Protein AF-0000000078629876 (afdb_homodimer)

Nearest PDB structures (foldseek):
  6w39-assembly1_A  TM=8.673E-01  e=1.217E-13  Homo sapiens
  4yz9-assembly3_C  TM=8.613E-01  e=5.212E-13  Homo sapiens
  3p23-assembly6_D  TM=8.454E-01  e=4.294E-13  Homo sapiens
  4yz9-assembly1_A  TM=8.534E-01  e=1.189E-12  Homo sapiens
  4yzd-assembly1_A  TM=8.405E-01  e=6.642E-13  Homo sapiens

Secondary structure (DSSP, 8-state):
---GGGSHHHH------S-S-HHHHTT-PPP-EEEHHHHHHHHHHHHHTS--TT-SHHHHHHHHHHT----GGGTT-HHHHHHHHHHT-SSGGGSPPHHHHHTSGGG--HHHHHHHHHHHHHHHHHS-TTSHHHHHHHT-----GGG-GGGGS-HHHHHHHHHSSS---TT-HHHHHHHHHHHHHTGGGS-HHHHHHH-STTHHHHHHHHHH-TTHHHHHHHHHHHHHTTSHHHHHHHHHHHH-SS--/---GGGSTTTT------SSS-HHHHTT-PPP-EEEHHHHHHHHHHHHHTS--TT-SHHHHHHHHHHT----GGGTT-HHHHHHHHHHT-SSGGGSPPHHHHHTSGGG--HHHHHHHHHHHHHHHHHS-TTSHHHHHHHT-----GGG-GGGGS-HHHHHHHHHSSS---TT-HHHHHHHHHHHHHTGGGS-HHHHHHH-STTHHHHHHHHHH-TTHHHHHHHHHHHHHTTSHHHHHHHHHHHH-SS--

Solvent-accessible surface area (backbone atoms only — not comparable to full-atom values): 27762 Å² total; per-residue (Å²): 137,84,78,71,74,68,66,70,74,70,69,72,70,68,75,60,62,61,51,63,41,50,46,60,74,66,73,51,79,90,65,54,46,36,43,38,36,32,47,31,42,50,51,44,18,64,75,60,73,56,44,48,45,35,52,43,34,39,41,18,58,62,22,44,70,68,53,49,66,56,61,74,92,45,57,90,37,53,46,49,46,57,52,40,56,31,26,54,38,64,53,67,87,64,31,57,49,51,66,56,59,70,67,30,71,69,74,46,38,43,52,53,53,46,49,48,44,33,54,48,34,53,52,53,70,74,43,57,79,84,32,70,65,47,50,53,50,54,63,60,84,66,92,32,66,92,54,21,58,60,73,62,48,57,67,72,56,50,52,50,49,67,71,42,94,58,85,73,55,54,66,39,47,65,39,53,39,39,48,53,33,51,49,64,74,44,42,89,77,47,56,69,70,56,41,65,69,36,34,57,82,48,43,42,31,38,46,49,52,40,74,56,40,63,56,50,64,57,55,51,49,54,50,41,53,72,74,34,55,86,37,68,69,46,47,48,50,56,46,42,66,16,44,62,30,51,84,122,138,85,77,71,76,70,66,69,79,74,63,78,71,69,72,60,62,62,52,62,41,51,46,60,75,65,73,52,80,91,66,53,48,35,42,37,37,31,48,32,43,50,51,44,16,65,76,61,73,58,46,49,45,36,50,46,35,37,43,18,58,61,21,43,69,68,53,49,65,58,62,74,93,45,56,90,37,51,45,49,46,56,52,40,56,30,24,53,36,65,53,66,87,64,31,58,49,50,66,56,59,70,66,31,72,68,73,46,39,42,53,53,53,46,48,48,44,33,53,48,35,55,51,53,70,74,43,58,80,84,31,70,65,47,50,53,51,54,62,59,84,68,92,34,66,94,54,22,58,60,72,62,47,57,66,71,56,50,51,49,49,69,72,41,95,57,86,73,54,53,67,39,47,65,40,53,39,38,48,55,33,51,50,64,74,43,42,89,75,47,55,67,71,56,42,64,68,35,33,56,81,49,42,43,31,38,47,48,52,41,74,56,41,62,55,50,64,55,56,50,48,55,50,40,54,73,74,33,55,87,37,67,69,45,48,48,49,55,47,42,66,18,42,60,31,50,83,126

Sequence (496 aa):
MNTTAAVFSAAARCGSSGWQAPEQLLHGRQTKAIDIFSLGCVLYFCMTKGRHPFGKPLERDLNISHGKFDLCLVDHIPEAVDLLSRMLAHDLTMRPTAQEVLLHPLLWTGEWRLKFLQETSDRIVSAHKKSNLVVAIEGIHLSAPHKRWDKNMDDAFVSNLKSGPRRYNFRRICDLIRVIRNFSTHYNQLPKHIQELLGPIPSGFYSYFASRFPNLLLEVYKIVYQYCREEVWYKNFVESMKKTNDRSMNTTAAVFSAAARCGSSGWQAPEQLLHGRQTKAIDIFSLGCVLYFCMTKGRHPFGKPLERDLNISHGKFDLCLVDHIPEAVDLLSRMLAHDLTMRPTAQEVLLHPLLWTGEWRLKFLQETSDRIVSAHKKSNLVVAIEGIHLSAPHKRWDKNMDDAFVSNLKSGPRRYNFRRICDLIRVIRNFSTHYNQLPKHIQELLGPIPSGFYSYFASRFPNLLLEVYKIVYQYCREEVWYKNFVESMKKTNDRS

Structure (mmCIF, N/CA/C/O backbone):
data_AF-0000000078629876-model_v1
#
loop_
_entity.id
_entity.type
_entity.pdbx_description
1 polymer 'Protein kinase domain-containing protein'
#
loop_
_atom_site.group_PDB
_atom_site.id
_atom_site.type_symbol
_atom_site.la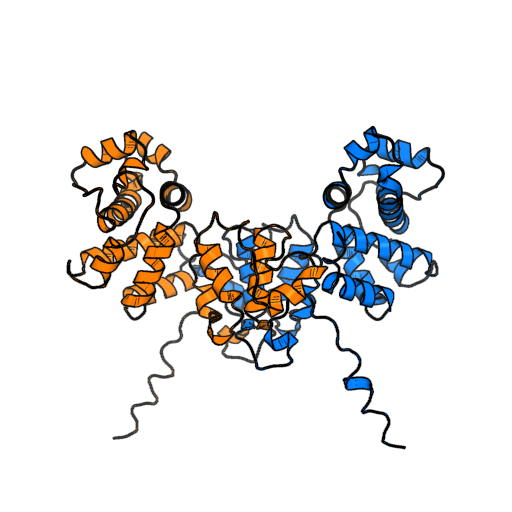bel_atom_id
_atom_site.label_alt_id
_atom_site.label_comp_id
_atom_site.label_asym_id
_atom_site.label_entity_id
_atom_site.label_seq_id
_atom_site.pdbx_PDB_ins_code
_atom_site.Cartn_x
_atom_site.Cartn_y
_atom_site.Cartn_z
_atom_site.occupancy
_atom_site.B_iso_or_equiv
_atom_site.auth_seq_id
_atom_site.auth_comp_id
_atom_site.auth_asym_id
_atom_site.auth_atom_id
_atom_site.pdbx_PDB_model_num
ATOM 1 N N . MET A 1 1 ? -41.531 -34.188 1.652 1 23.17 1 MET A N 1
ATOM 2 C CA . MET A 1 1 ? -40.344 -34.25 0.846 1 23.17 1 MET A CA 1
ATOM 3 C C . MET A 1 1 ? -39.469 -33 1.116 1 23.17 1 MET A C 1
ATOM 5 O O . MET A 1 1 ? -38.375 -32.875 0.534 1 23.17 1 MET A O 1
ATOM 9 N N . ASN A 1 2 ? -40 -31.828 1.524 1 25.75 2 ASN A N 1
ATOM 10 C CA . ASN A 1 2 ? -39.625 -30.406 1.465 1 25.75 2 ASN A CA 1
ATOM 11 C C . ASN A 1 2 ? -38.562 -30.062 2.516 1 25.75 2 ASN A C 1
ATOM 13 O O . ASN A 1 2 ? -38.375 -28.875 2.834 1 25.75 2 ASN A O 1
ATOM 17 N N . THR A 1 3 ? -38.219 -30.844 3.545 1 28.62 3 THR A N 1
ATOM 18 C CA . THR A 1 3 ? -37.531 -30.516 4.785 1 28.62 3 THR A CA 1
ATOM 19 C C . THR A 1 3 ? -36.031 -30.328 4.531 1 28.62 3 THR A C 1
ATOM 21 O O . THR A 1 3 ? -35.25 -30.125 5.473 1 28.62 3 THR A O 1
ATOM 24 N N . THR A 1 4 ? -35.406 -30.781 3.395 1 26.7 4 THR A N 1
ATOM 25 C CA . THR A 1 4 ? -33.969 -31.062 3.314 1 26.7 4 THR A CA 1
ATOM 26 C C . THR A 1 4 ? -33.156 -29.781 3.25 1 26.7 4 THR A C 1
ATOM 28 O O . THR A 1 4 ? -31.938 -29.812 3.215 1 26.7 4 THR A O 1
ATOM 31 N N . ALA A 1 5 ? -33.656 -28.703 2.73 1 30.95 5 ALA A N 1
ATOM 32 C CA . ALA A 1 5 ? -32.812 -27.594 2.301 1 30.95 5 ALA A CA 1
ATOM 33 C C . ALA A 1 5 ? -32.219 -26.844 3.5 1 30.95 5 ALA A C 1
ATOM 35 O O . ALA A 1 5 ? -31.469 -25.875 3.336 1 30.95 5 ALA A O 1
ATOM 36 N N . ALA A 1 6 ? -32.656 -26.969 4.711 1 32.09 6 ALA A N 1
ATOM 37 C CA . ALA A 1 6 ? -32.312 -26.109 5.844 1 32.09 6 ALA A CA 1
ATOM 38 C C . ALA A 1 6 ? -30.891 -26.375 6.309 1 32.09 6 ALA A C 1
ATOM 40 O O . ALA A 1 6 ? -30.328 -25.609 7.082 1 32.09 6 ALA A O 1
ATOM 41 N N . VAL A 1 7 ? -30.375 -27.625 6.223 1 28.33 7 VAL A N 1
ATOM 42 C CA . VAL A 1 7 ? -29.125 -28.047 6.867 1 28.33 7 VAL A CA 1
ATOM 43 C C . VAL A 1 7 ? -27.938 -27.344 6.211 1 28.33 7 VAL A C 1
ATOM 45 O O . VAL A 1 7 ? -26.844 -27.328 6.766 1 28.33 7 VAL A O 1
ATOM 48 N N . PHE A 1 8 ? -27.969 -27.031 4.871 1 27.19 8 PHE A N 1
ATOM 49 C CA . PHE A 1 8 ? -26.766 -26.594 4.164 1 27.19 8 PHE A CA 1
ATOM 50 C C . PHE A 1 8 ? -26.312 -25.234 4.672 1 27.19 8 PHE A C 1
ATOM 52 O O . PHE A 1 8 ? -25.141 -24.875 4.5 1 27.19 8 PHE A O 1
ATOM 59 N N . SER A 1 9 ? -27.172 -24.344 5.23 1 32 9 SER A N 1
ATOM 60 C CA . SER A 1 9 ? -26.812 -22.969 5.566 1 32 9 SER A CA 1
ATOM 61 C C . SER A 1 9 ? -25.875 -22.906 6.762 1 32 9 SER A C 1
ATOM 63 O O . SER A 1 9 ? -25.078 -21.984 6.883 1 32 9 SER A O 1
ATOM 65 N N . ALA A 1 10 ? -25.984 -23.781 7.781 1 31.22 10 ALA A N 1
ATOM 66 C CA . ALA A 1 10 ? -25.25 -23.75 9.039 1 31.22 10 ALA A CA 1
ATOM 67 C C . ALA A 1 10 ? -23.797 -24.172 8.828 1 31.22 10 ALA A C 1
ATOM 69 O O . ALA A 1 10 ? -22.922 -23.812 9.609 1 31.22 10 ALA A O 1
ATOM 70 N N . ALA A 1 11 ? -23.391 -25.219 8.172 1 31.16 11 ALA A N 1
ATOM 71 C CA . ALA A 1 11 ? -22.109 -25.938 8.078 1 31.16 11 ALA A CA 1
ATOM 72 C C . ALA A 1 11 ? -21 -25.016 7.566 1 31.16 11 ALA A C 1
ATOM 74 O O . ALA A 1 11 ? -19.828 -25.219 7.898 1 31.16 11 ALA A O 1
ATOM 75 N N . ALA A 1 12 ? -21.109 -24.312 6.441 1 31.47 12 ALA A N 1
ATOM 76 C CA . ALA A 1 12 ? -19.891 -23.688 5.934 1 31.47 12 ALA A CA 1
ATOM 77 C C . ALA A 1 12 ? -19.438 -22.531 6.832 1 31.47 12 ALA A C 1
ATOM 79 O O . ALA A 1 12 ? -19.844 -21.391 6.625 1 31.47 12 ALA A O 1
ATOM 80 N N . ARG A 1 13 ? -19.469 -22.562 8.086 1 34.28 13 ARG A N 1
ATOM 81 C CA . ARG A 1 13 ? -18.75 -21.609 8.938 1 34.28 13 ARG A CA 1
ATOM 82 C C . ARG A 1 13 ? -17.375 -21.312 8.375 1 34.28 13 ARG A C 1
ATOM 84 O O . ARG A 1 13 ? -16.422 -22.062 8.609 1 34.28 13 ARG A O 1
ATOM 91 N N . CYS A 1 14 ? -17.141 -21.062 7.121 1 38.62 14 CYS A N 1
ATOM 92 C CA . CYS A 1 14 ? -15.938 -20.688 6.391 1 38.62 14 CYS A CA 1
ATOM 93 C C . CYS A 1 14 ? -15.078 -19.719 7.199 1 38.62 14 CYS A C 1
ATOM 95 O O . CYS A 1 14 ? -15.57 -18.688 7.66 1 38.62 14 CYS A O 1
ATOM 97 N N . GLY A 1 15 ? -14.039 -20.328 7.914 1 46.53 15 GLY A N 1
ATOM 98 C CA . GLY A 1 15 ? -13.031 -19.578 8.656 1 46.53 15 GLY A CA 1
ATOM 99 C C . GLY A 1 15 ? -12.734 -18.219 8.047 1 46.53 15 GLY A C 1
ATOM 100 O O . GLY A 1 15 ? -12.953 -18 6.852 1 46.53 15 GLY A O 1
ATOM 101 N N . SER A 1 16 ? -12.734 -17.219 8.852 1 59.12 16 SER A N 1
ATOM 102 C CA . SER A 1 16 ? -12.508 -15.844 8.438 1 59.12 16 SER A CA 1
ATOM 103 C C . SER A 1 16 ? -11.203 -15.711 7.66 1 59.12 16 SER A C 1
ATOM 105 O O . SER A 1 16 ? -10.281 -16.516 7.836 1 59.12 16 SER A O 1
ATOM 107 N N . SER A 1 17 ? -11.109 -15.164 6.512 1 60.53 17 SER A N 1
ATOM 108 C CA . SER A 1 17 ? -9.992 -14.898 5.613 1 60.53 17 SER A CA 1
ATOM 109 C C . SER A 1 17 ? -8.844 -14.203 6.344 1 60.53 17 SER A C 1
ATOM 111 O O . SER A 1 17 ? -7.73 -14.125 5.828 1 60.53 17 SER A O 1
ATOM 113 N N . GLY A 1 18 ? -8.969 -13.953 7.645 1 72.31 18 GLY A N 1
ATOM 114 C CA . GLY A 1 18 ? -7.988 -13.141 8.344 1 72.31 18 GLY A CA 1
ATOM 115 C C . GLY A 1 18 ? -7.98 -11.688 7.902 1 72.31 18 GLY A C 1
ATOM 116 O O . GLY A 1 18 ? -7.191 -10.883 8.398 1 72.31 18 GLY A O 1
ATOM 117 N N . TRP A 1 19 ? -8.836 -11.398 6.996 1 74.88 19 TRP A N 1
ATOM 118 C CA . TRP A 1 19 ? -8.906 -10.055 6.441 1 74.88 19 TRP A CA 1
ATOM 119 C C . TRP A 1 19 ? -10.242 -9.391 6.785 1 74.88 19 TRP A C 1
ATOM 121 O O . TRP A 1 19 ? -10.531 -8.289 6.312 1 74.88 19 TRP A O 1
ATOM 131 N N . GLN A 1 20 ? -10.977 -10.164 7.645 1 79.25 20 GLN A N 1
ATOM 132 C CA . GLN A 1 20 ? -12.336 -9.695 7.898 1 79.25 20 GLN A CA 1
ATOM 133 C C . GLN A 1 20 ? -12.422 -8.961 9.234 1 79.25 20 GLN A C 1
ATOM 135 O O . GLN A 1 20 ? -11.75 -9.336 10.195 1 79.25 20 GLN A O 1
ATOM 140 N N . ALA A 1 21 ? -13.336 -8.047 9.258 1 84.06 21 ALA A N 1
ATOM 141 C CA . ALA A 1 21 ? -13.594 -7.254 10.461 1 84.06 21 ALA A CA 1
ATOM 142 C C . ALA A 1 21 ? -14.172 -8.125 11.57 1 84.06 21 ALA A C 1
ATOM 144 O O . ALA A 1 21 ? -14.828 -9.141 11.297 1 84.06 21 ALA A O 1
ATOM 145 N N . PRO A 1 22 ? -13.906 -7.723 12.789 1 82.19 22 PRO A N 1
ATOM 146 C CA . PRO A 1 22 ? -14.391 -8.5 13.93 1 82.19 22 PRO A CA 1
ATOM 147 C C . PRO A 1 22 ? -15.891 -8.766 13.867 1 82.19 22 PRO A C 1
ATOM 149 O O . PRO A 1 22 ? -16.344 -9.875 14.172 1 82.19 22 PRO A O 1
ATOM 152 N N . GLU A 1 23 ? -16.734 -7.734 13.5 1 83.19 23 GLU A N 1
ATOM 153 C CA . GLU A 1 23 ? -18.188 -7.891 13.492 1 83.19 23 GLU A CA 1
ATOM 154 C C . GLU A 1 23 ? -18.625 -8.852 12.391 1 83.19 23 GLU A C 1
ATOM 156 O O . GLU A 1 23 ? -19.719 -9.422 12.461 1 83.19 23 GLU A O 1
ATOM 161 N N . GLN A 1 24 ? -17.891 -8.867 11.312 1 76.25 24 GLN A N 1
ATOM 162 C CA . GLN A 1 24 ? -18.188 -9.828 10.266 1 76.25 24 GLN A CA 1
ATOM 163 C C . GLN A 1 24 ? -17.953 -11.258 10.742 1 76.25 24 GLN A C 1
ATOM 165 O O . GLN A 1 24 ? -18.594 -12.195 10.273 1 76.25 24 GLN A O 1
ATOM 170 N N . LEU A 1 25 ? -16.953 -11.336 11.578 1 68.19 25 LEU A N 1
ATOM 171 C CA . LEU A 1 25 ? -16.703 -12.633 12.18 1 68.19 25 LEU A CA 1
ATOM 172 C C . LEU A 1 25 ? -17.875 -13.062 13.055 1 68.19 25 LEU A C 1
ATOM 174 O O . LEU A 1 25 ? -18.141 -14.258 13.195 1 68.19 25 LEU A O 1
ATOM 178 N N . LEU A 1 26 ? -18.531 -11.984 13.508 1 64.25 26 LEU A N 1
ATOM 179 C CA . LEU A 1 26 ? -19.656 -12.234 14.414 1 64.25 26 LEU A CA 1
ATOM 180 C C . LEU A 1 26 ? -20.984 -12.062 13.695 1 64.25 26 LEU A C 1
ATOM 182 O O . LEU A 1 26 ? -22.031 -11.992 14.344 1 64.25 26 LEU A O 1
ATOM 186 N N . HIS A 1 27 ? -21.047 -12.031 12.336 1 60.5 27 HIS A N 1
ATOM 187 C CA . HIS A 1 27 ? -22.219 -11.922 11.484 1 60.5 27 HIS A CA 1
ATOM 188 C C . HIS A 1 27 ? -22.969 -10.625 11.734 1 60.5 27 HIS A C 1
ATOM 190 O O . HIS A 1 27 ? -24.203 -10.609 11.789 1 60.5 27 HIS A O 1
ATOM 196 N N . GLY A 1 28 ? -22.312 -9.648 12.141 1 57.88 28 GLY A N 1
ATOM 197 C CA . GLY A 1 28 ? -22.984 -8.391 12.461 1 57.88 28 GLY A CA 1
ATOM 198 C C . GLY A 1 28 ? -23 -7.414 11.305 1 57.88 28 GLY A C 1
ATOM 199 O O . GLY A 1 28 ? -22.719 -7.789 10.164 1 57.88 28 GLY A O 1
ATOM 200 N N . ARG A 1 29 ? -23.438 -5.973 11.648 1 60.03 29 ARG A N 1
ATOM 201 C CA . ARG A 1 29 ? -23.844 -4.832 10.828 1 60.03 29 ARG A CA 1
ATOM 202 C C . ARG A 1 29 ? -22.719 -4.379 9.922 1 60.03 29 ARG A C 1
ATOM 204 O O . ARG A 1 29 ? -21.547 -4.652 10.195 1 60.03 29 ARG A O 1
ATOM 211 N N . GLN A 1 30 ? -23.297 -3.611 8.898 1 59.56 30 GLN A N 1
ATOM 212 C CA . GLN A 1 30 ? -22.5 -3.107 7.777 1 59.56 30 GLN A CA 1
ATOM 213 C C . GLN A 1 30 ? -21.469 -2.084 8.25 1 59.56 30 GLN A C 1
ATOM 215 O O . GLN A 1 30 ? -21.781 -1.214 9.062 1 59.56 30 GLN A O 1
ATOM 220 N N . THR A 1 31 ? -20.141 -2.279 7.965 1 71.94 31 THR A N 1
ATOM 221 C CA . THR A 1 31 ? -18.938 -1.506 8.273 1 71.94 31 THR A CA 1
ATOM 222 C C . THR A 1 31 ? -18.719 -0.42 7.223 1 71.94 31 THR A C 1
ATOM 224 O O . THR A 1 31 ? -19.344 -0.427 6.168 1 71.94 31 THR A O 1
ATOM 227 N N . LYS A 1 32 ? -18.219 0.742 7.625 1 85.31 32 LYS A N 1
ATOM 228 C CA . LYS A 1 32 ? -17.656 1.686 6.66 1 85.31 32 LYS A CA 1
ATOM 229 C C . LYS A 1 32 ? -16.859 0.962 5.586 1 85.31 32 LYS A C 1
ATOM 231 O O . LYS A 1 32 ? -16.25 -0.08 5.852 1 85.31 32 LYS A O 1
ATOM 236 N N . ALA A 1 33 ? -17.094 1.39 4.359 1 88.38 33 ALA A N 1
ATOM 237 C CA . ALA A 1 33 ? -16.453 0.712 3.234 1 88.38 33 ALA A CA 1
ATOM 238 C C . ALA A 1 33 ? -15.891 1.719 2.236 1 88.38 33 ALA A C 1
ATOM 240 O O . ALA A 1 33 ? -16.219 2.906 2.291 1 88.38 33 ALA A O 1
ATOM 241 N N . ILE A 1 34 ? -15 1.249 1.45 1 88.44 34 ILE A N 1
ATOM 242 C CA . ILE A 1 34 ? -14.469 1.986 0.312 1 88.44 34 ILE A CA 1
ATOM 243 C C . ILE A 1 34 ? -14.711 1.199 -0.974 1 88.44 34 ILE A C 1
ATOM 245 O O . ILE A 1 34 ? -14.695 -0.034 -0.965 1 88.44 34 ILE A O 1
ATOM 249 N N . ASP A 1 35 ? -14.969 1.879 -2.037 1 89.94 35 ASP A N 1
ATOM 250 C CA . ASP A 1 35 ? -15.219 1.161 -3.283 1 89.94 35 ASP A CA 1
ATOM 251 C C . ASP A 1 35 ? -13.93 0.557 -3.834 1 89.94 35 ASP A C 1
ATOM 253 O O . ASP A 1 35 ? -12.828 1.008 -3.496 1 89.94 35 ASP A O 1
ATOM 257 N N . ILE A 1 36 ? -13.969 -0.45 -4.668 1 94.19 36 ILE A N 1
ATOM 258 C CA . ILE A 1 36 ? -12.852 -1.229 -5.184 1 94.19 36 ILE A CA 1
ATOM 259 C C . ILE A 1 36 ? -11.969 -0.346 -6.066 1 94.19 36 ILE A C 1
ATOM 261 O O . ILE A 1 36 ? -10.742 -0.489 -6.07 1 94.19 36 ILE A O 1
ATOM 265 N N . PHE A 1 37 ? -12.555 0.537 -6.859 1 93.56 37 PHE A N 1
ATOM 266 C CA . PHE A 1 37 ? -11.797 1.47 -7.688 1 93.56 37 PHE A CA 1
ATOM 267 C C . PHE A 1 37 ? -10.867 2.318 -6.832 1 93.56 37 PHE A C 1
ATOM 269 O O . PHE A 1 37 ? -9.664 2.396 -7.102 1 93.56 37 PHE A O 1
ATOM 276 N N . SER A 1 38 ? -11.406 2.906 -5.781 1 91.56 38 SER A N 1
ATOM 277 C CA . SER A 1 38 ? -10.617 3.734 -4.875 1 91.56 38 SER A CA 1
ATOM 278 C C . SER A 1 38 ? -9.516 2.922 -4.203 1 91.56 38 SER A C 1
ATOM 280 O O . SER A 1 38 ? -8.398 3.412 -4.02 1 91.56 38 SER A O 1
ATOM 282 N N . LEU A 1 39 ? -9.859 1.701 -3.84 1 93.62 39 LEU A N 1
ATOM 283 C CA . LEU A 1 39 ? -8.844 0.812 -3.281 1 93.62 39 LEU A CA 1
ATOM 284 C C . LEU A 1 39 ? -7.699 0.608 -4.266 1 93.62 39 LEU A C 1
ATOM 286 O O . LEU A 1 39 ? -6.531 0.625 -3.877 1 93.62 39 LEU A O 1
ATOM 290 N N . GLY A 1 40 ? -8.062 0.373 -5.492 1 96 40 GLY A N 1
ATOM 291 C CA . GLY A 1 40 ? -7.027 0.229 -6.508 1 96 40 GLY A CA 1
ATOM 292 C C . GLY A 1 40 ? -6.102 1.427 -6.594 1 96 40 GLY A C 1
ATOM 293 O O . GLY A 1 40 ? -4.887 1.271 -6.711 1 96 40 GLY A O 1
ATOM 294 N N . CYS A 1 41 ? -6.652 2.584 -6.531 1 93.31 41 CYS A N 1
ATOM 295 C CA . CYS A 1 41 ? -5.859 3.809 -6.562 1 93.31 41 CYS A CA 1
ATOM 296 C C . CYS A 1 41 ? -4.93 3.885 -5.355 1 93.31 41 CYS A C 1
ATOM 298 O O . CYS A 1 41 ? -3.75 4.215 -5.496 1 93.31 41 CYS A O 1
ATOM 300 N N . VAL A 1 42 ? -5.445 3.547 -4.254 1 92.5 42 VAL A N 1
ATOM 301 C CA . VAL A 1 42 ? -4.684 3.615 -3.014 1 92.5 42 VAL A CA 1
ATOM 302 C C . VAL A 1 42 ? -3.557 2.584 -3.043 1 92.5 42 VAL A C 1
ATOM 304 O O . VAL A 1 42 ? -2.43 2.875 -2.633 1 92.5 42 VAL A O 1
ATOM 307 N N . LEU A 1 43 ? -3.834 1.436 -3.48 1 94.62 43 LEU A N 1
ATOM 308 C CA . LEU A 1 43 ? -2.82 0.393 -3.592 1 94.62 43 LEU A CA 1
ATOM 309 C C . LEU A 1 43 ? -1.682 0.837 -4.504 1 94.62 43 LEU A C 1
ATOM 311 O O . LEU A 1 43 ? -0.507 0.675 -4.164 1 94.62 43 LEU A O 1
ATOM 315 N N . TYR A 1 44 ? -2.018 1.404 -5.641 1 95.44 44 TYR A N 1
ATOM 316 C CA . TYR A 1 44 ? -1.008 1.906 -6.566 1 95.44 44 TYR A CA 1
ATOM 317 C C . TYR A 1 44 ? -0.158 2.99 -5.914 1 95.44 44 TYR A C 1
ATOM 319 O O . TYR A 1 44 ? 1.065 3.004 -6.066 1 95.44 44 TYR A O 1
ATOM 327 N N . PHE A 1 45 ? -0.797 3.869 -5.238 1 91.06 45 PHE A N 1
ATOM 328 C CA . PHE A 1 45 ? -0.116 4.941 -4.527 1 91.06 45 PHE A CA 1
ATOM 329 C C . PHE A 1 45 ? 0.927 4.379 -3.568 1 91.06 45 PHE A C 1
ATOM 331 O O . PHE A 1 45 ? 2.078 4.82 -3.562 1 91.06 45 PHE A O 1
ATOM 338 N N . CYS A 1 46 ? 0.443 3.377 -2.799 1 89.75 46 CYS A N 1
ATOM 339 C CA . CYS A 1 46 ? 1.336 2.768 -1.818 1 89.75 46 CYS A CA 1
ATOM 340 C C . CYS A 1 46 ? 2.518 2.092 -2.504 1 89.75 46 CYS A C 1
ATOM 342 O O . CYS A 1 46 ? 3.66 2.234 -2.062 1 89.75 46 CYS A O 1
ATOM 344 N N . MET A 1 47 ? 2.26 1.445 -3.568 1 91.94 47 MET A N 1
ATOM 345 C CA . MET A 1 47 ? 3.293 0.676 -4.258 1 91.94 47 MET A CA 1
ATOM 346 C C . MET A 1 47 ? 4.297 1.6 -4.938 1 91.94 47 MET A C 1
ATOM 348 O O . MET A 1 47 ? 5.457 1.228 -5.129 1 91.94 47 MET A O 1
ATOM 352 N N . THR A 1 48 ? 3.889 2.805 -5.316 1 92.25 48 THR A N 1
ATOM 353 C CA . THR A 1 48 ? 4.742 3.719 -6.07 1 92.25 48 THR A CA 1
ATOM 354 C C . THR A 1 48 ? 5.262 4.836 -5.176 1 92.25 48 THR A C 1
ATOM 356 O O . THR A 1 48 ? 6.012 5.703 -5.625 1 92.25 48 THR A O 1
ATOM 359 N N . LYS A 1 49 ? 4.828 4.781 -3.959 1 83.94 49 LYS A N 1
ATOM 360 C CA . LYS A 1 49 ? 5.238 5.773 -2.969 1 83.94 49 LYS A CA 1
ATOM 361 C C . LYS A 1 49 ? 4.812 7.176 -3.387 1 83.94 49 LYS A C 1
ATOM 363 O O . LYS A 1 49 ? 5.613 8.109 -3.348 1 83.94 49 LYS A O 1
ATOM 368 N N . GLY A 1 50 ? 3.479 7.18 -4.012 1 85.38 50 GLY A N 1
ATOM 369 C CA . GLY A 1 50 ? 3 8.547 -4.113 1 85.38 50 GLY A CA 1
ATOM 370 C C . GLY A 1 50 ? 2.441 8.891 -5.48 1 85.38 50 GLY A C 1
ATOM 371 O O . GLY A 1 50 ? 2.055 10.031 -5.73 1 85.38 50 GLY A O 1
ATOM 372 N N . ARG A 1 51 ? 2.41 7.938 -6.363 1 88.31 51 ARG A N 1
ATOM 373 C CA . ARG A 1 51 ? 1.871 8.234 -7.688 1 88.31 51 ARG A CA 1
ATOM 374 C C . ARG A 1 51 ? 0.425 7.766 -7.809 1 88.31 51 ARG A C 1
ATOM 376 O O . ARG A 1 51 ? -0.027 6.926 -7.027 1 88.31 51 ARG A O 1
ATOM 383 N N . HIS A 1 52 ? -0.271 8.383 -8.695 1 90.62 52 HIS A N 1
ATOM 384 C CA . HIS A 1 52 ? -1.65 8.023 -9 1 90.62 52 HIS A CA 1
ATOM 385 C C . HIS A 1 52 ? -1.758 7.371 -10.375 1 90.62 52 HIS A C 1
ATOM 387 O O . HIS A 1 52 ? -1.123 7.82 -11.328 1 90.62 52 HIS A O 1
ATOM 393 N N . PRO A 1 53 ? -2.494 6.34 -10.484 1 95.25 53 PRO A N 1
ATOM 394 C CA . PRO A 1 53 ? -2.52 5.629 -11.766 1 95.25 53 PRO A CA 1
ATOM 395 C C . PRO A 1 53 ? -3.137 6.461 -12.883 1 95.25 53 PRO A C 1
ATOM 397 O O . PRO A 1 53 ? -2.902 6.18 -14.062 1 95.25 53 PRO A O 1
ATOM 400 N N . PHE A 1 54 ? -3.877 7.473 -12.57 1 93.5 54 PHE A N 1
ATOM 401 C CA . PHE A 1 54 ? -4.547 8.289 -13.578 1 93.5 54 PHE A CA 1
ATOM 402 C C . PHE A 1 54 ? -3.82 9.609 -13.773 1 93.5 54 PHE A C 1
ATOM 404 O O . PHE A 1 54 ? -4.352 10.523 -14.406 1 93.5 54 PHE A O 1
ATOM 411 N N . GLY A 1 55 ? -2.643 9.688 -13.18 1 89.38 55 GLY A N 1
ATOM 412 C CA . GLY A 1 55 ? -1.788 10.812 -13.508 1 89.38 55 GLY A CA 1
ATOM 413 C C . GLY A 1 55 ? -1.811 11.914 -12.461 1 89.38 55 GLY A C 1
ATOM 414 O O . GLY A 1 55 ? -2.062 11.648 -11.281 1 89.38 55 GLY A O 1
ATOM 415 N N . LYS A 1 56 ? -1.462 13.102 -12.953 1 82.38 56 LYS A N 1
ATOM 416 C CA . LYS A 1 56 ? -1.388 14.281 -12.102 1 82.38 56 LYS A CA 1
ATOM 417 C C . LYS A 1 56 ? -2.781 14.805 -11.766 1 82.38 56 LYS A C 1
ATOM 419 O O . LYS A 1 56 ? -3.746 14.516 -12.469 1 82.38 56 LYS A O 1
ATOM 424 N N . PRO A 1 57 ? -2.867 15.516 -10.75 1 77.12 57 PRO A N 1
ATOM 425 C CA . PRO A 1 57 ? -4.168 15.977 -10.258 1 77.12 57 PRO A CA 1
ATOM 426 C C . PRO A 1 57 ? -4.996 16.672 -11.336 1 77.12 57 PRO A C 1
ATOM 428 O O . PRO A 1 57 ? -6.195 16.422 -11.453 1 77.12 57 PRO A O 1
ATOM 431 N N . LEU A 1 58 ? -4.426 17.406 -12.281 1 75.81 58 LEU A N 1
ATOM 432 C CA . LEU A 1 58 ? -5.156 18.203 -13.258 1 75.81 58 LEU A CA 1
ATOM 433 C C . LEU A 1 58 ? -5.762 17.328 -14.344 1 75.81 58 LEU A C 1
ATOM 435 O O . LEU A 1 58 ? -6.781 17.672 -14.938 1 75.81 58 LEU A O 1
ATOM 439 N N . GLU A 1 59 ? -5.141 16.203 -14.508 1 85.94 59 GLU A N 1
ATOM 440 C CA . GLU A 1 59 ? -5.598 15.352 -15.609 1 85.94 59 GLU A CA 1
ATOM 441 C C . GLU A 1 59 ? -6.387 14.156 -15.086 1 85.94 59 GLU A C 1
ATOM 443 O O . GLU A 1 59 ? -7.012 13.43 -15.867 1 85.94 59 GLU A O 1
ATOM 448 N N . ARG A 1 60 ? -6.449 13.953 -13.836 1 85.81 60 ARG A N 1
ATOM 449 C CA . ARG A 1 60 ? -6.918 12.711 -13.227 1 85.81 60 ARG A CA 1
ATOM 450 C C . ARG A 1 60 ? -8.391 12.461 -13.547 1 85.81 60 ARG A C 1
ATOM 452 O O . ARG A 1 60 ? -8.758 11.375 -13.984 1 85.81 60 ARG A O 1
ATOM 459 N N . ASP A 1 61 ? -9.227 13.445 -13.336 1 81.69 61 ASP A N 1
ATOM 460 C CA . ASP A 1 61 ? -10.664 13.258 -13.547 1 81.69 61 ASP A CA 1
ATOM 461 C C . ASP A 1 61 ? -10.961 12.938 -15.008 1 81.69 61 ASP A C 1
ATOM 463 O O . ASP A 1 61 ? -11.805 12.086 -15.297 1 81.69 61 ASP A O 1
ATOM 467 N N . LEU A 1 62 ? -10.328 13.656 -15.867 1 84.88 62 LEU A N 1
ATOM 468 C CA . LEU A 1 62 ? -10.508 13.383 -17.297 1 84.88 62 LEU A CA 1
ATOM 469 C C . LEU A 1 62 ? -10.039 11.977 -17.641 1 84.88 62 LEU A C 1
ATOM 471 O O . LEU A 1 62 ? -10.734 11.25 -18.359 1 84.88 62 LEU A O 1
ATOM 475 N N . ASN A 1 63 ? -8.875 11.57 -17.172 1 91.38 63 ASN A N 1
ATOM 476 C CA . ASN A 1 63 ? -8.344 10.234 -17.406 1 91.38 63 ASN A CA 1
ATOM 477 C C . ASN A 1 63 ? -9.266 9.156 -16.844 1 91.38 63 ASN A C 1
ATOM 479 O O . ASN A 1 63 ? -9.469 8.117 -17.469 1 91.38 63 ASN A O 1
ATOM 483 N N . ILE A 1 64 ? -9.766 9.414 -15.68 1 89.94 64 ILE A N 1
ATOM 484 C CA . ILE A 1 64 ? -10.703 8.477 -15.062 1 89.94 64 ILE A CA 1
ATOM 485 C C . ILE A 1 64 ? -11.945 8.336 -15.938 1 89.94 64 ILE A C 1
ATOM 487 O O . ILE A 1 64 ? -12.406 7.227 -16.203 1 89.94 64 ILE A O 1
ATOM 491 N N . SER A 1 65 ? -12.484 9.445 -16.406 1 87.06 65 SER A N 1
ATOM 492 C CA . SER A 1 65 ? -13.688 9.422 -17.234 1 87.06 65 SER A CA 1
ATOM 493 C C . SER A 1 65 ? -13.453 8.656 -18.531 1 87.06 65 SER A C 1
ATOM 495 O O . SER A 1 65 ? -14.367 8.016 -19.047 1 87.06 65 SER A O 1
ATOM 497 N N . HIS A 1 66 ? -12.227 8.633 -18.969 1 91.75 66 HIS A N 1
ATOM 498 C CA . HIS A 1 66 ? -11.898 7.973 -20.219 1 91.75 66 HIS A CA 1
ATOM 499 C C . HIS A 1 66 ? -11.336 6.574 -19.984 1 91.75 66 HIS A C 1
ATOM 501 O O . HIS A 1 66 ? -11.07 5.84 -20.938 1 91.75 66 HIS A O 1
ATOM 507 N N . GLY A 1 67 ? -11.109 6.266 -18.812 1 92.75 67 GLY A N 1
ATOM 508 C CA . GLY A 1 67 ? -10.539 4.965 -18.5 1 92.75 67 GLY A CA 1
ATOM 509 C C . GLY A 1 67 ? -9.078 4.844 -18.875 1 92.75 67 GLY A C 1
ATOM 510 O O . GLY A 1 67 ? -8.617 3.77 -19.281 1 92.75 67 GLY A O 1
ATOM 511 N N . LYS A 1 68 ? -8.398 5.949 -18.812 1 95.19 68 LYS A N 1
ATOM 512 C CA . LYS A 1 68 ? -6.992 5.977 -19.203 1 95.19 68 LYS A CA 1
ATOM 513 C C . LYS A 1 68 ? -6.078 5.984 -17.984 1 95.19 68 LYS A C 1
ATOM 515 O O . LYS A 1 68 ? -5.859 7.027 -17.375 1 95.19 68 LYS A O 1
ATOM 520 N N . PHE A 1 69 ? -5.551 4.836 -17.625 1 96.38 69 PHE A N 1
ATOM 521 C CA . PHE A 1 69 ? -4.582 4.754 -16.531 1 96.38 69 PHE A CA 1
ATOM 522 C C . PHE A 1 69 ? -3.246 4.219 -17.031 1 96.38 69 PHE A C 1
ATOM 524 O O . PHE A 1 69 ? -3.162 3.684 -18.141 1 96.38 69 PHE A O 1
ATOM 531 N N . ASP A 1 70 ? -2.246 4.512 -16.25 1 97.19 70 ASP A N 1
ATOM 532 C CA . ASP A 1 70 ? -0.881 4.094 -16.562 1 97.19 70 ASP A CA 1
ATOM 533 C C . ASP A 1 70 ? -0.28 3.297 -15.406 1 97.19 70 ASP A C 1
ATOM 535 O O . ASP A 1 70 ? -0.138 3.814 -14.289 1 97.19 70 ASP A O 1
ATOM 539 N N . LEU A 1 71 ? 0.138 2.043 -15.68 1 97.88 71 LEU A N 1
ATOM 540 C CA . LEU A 1 71 ? 0.678 1.171 -14.641 1 97.88 71 LEU A CA 1
ATOM 541 C C . LEU A 1 71 ? 2.146 0.859 -14.906 1 97.88 71 LEU A C 1
ATOM 543 O O . LEU A 1 71 ? 2.668 -0.149 -14.422 1 97.88 71 LEU A O 1
ATOM 547 N N . CYS A 1 72 ? 2.852 1.695 -15.57 1 97.38 72 CYS A N 1
ATOM 548 C CA . CYS A 1 72 ? 4.219 1.427 -16 1 97.38 72 CYS A CA 1
ATOM 549 C C . CYS A 1 72 ? 5.156 1.313 -14.805 1 97.38 72 CYS A C 1
ATOM 551 O O . CYS A 1 72 ? 6.133 0.562 -14.844 1 97.38 72 CYS A O 1
ATOM 553 N N . LEU A 1 73 ? 4.863 1.982 -13.766 1 96 73 LEU A N 1
ATOM 554 C CA . LEU A 1 73 ? 5.766 2.025 -12.625 1 96 73 LEU A CA 1
ATOM 555 C C . LEU A 1 73 ? 5.711 0.716 -11.844 1 96 73 LEU A C 1
ATOM 557 O O . LEU A 1 73 ? 6.586 0.447 -11.008 1 96 73 LEU A O 1
ATOM 561 N N . VAL A 1 74 ? 4.664 -0.067 -12.102 1 96.88 74 VAL A N 1
ATOM 562 C CA . VAL A 1 74 ? 4.555 -1.322 -11.367 1 96.88 74 VAL A CA 1
ATOM 563 C C . VAL A 1 74 ? 4.59 -2.498 -12.336 1 96.88 74 VAL A C 1
ATOM 565 O O . VAL A 1 74 ? 4.262 -3.627 -11.969 1 96.88 74 VAL A O 1
ATOM 568 N N . ASP A 1 75 ? 5.004 -2.273 -13.516 1 96.5 75 ASP A N 1
ATOM 569 C CA . ASP A 1 75 ? 4.914 -3.301 -14.547 1 96.5 75 ASP A CA 1
ATOM 570 C C . ASP A 1 75 ? 5.941 -4.406 -14.312 1 96.5 75 ASP A C 1
ATOM 572 O O . ASP A 1 75 ? 5.879 -5.461 -14.945 1 96.5 75 ASP A O 1
ATOM 576 N N . HIS A 1 76 ? 6.863 -4.234 -13.375 1 95.19 76 HIS A N 1
ATOM 577 C CA . HIS A 1 76 ? 7.832 -5.262 -13.008 1 95.19 76 HIS A CA 1
ATOM 578 C C . HIS A 1 76 ? 7.199 -6.316 -12.109 1 95.19 76 HIS A C 1
ATOM 580 O O . HIS A 1 76 ? 7.816 -7.348 -11.828 1 95.19 76 HIS A O 1
ATOM 586 N N . ILE A 1 77 ? 5.98 -6.129 -11.68 1 96.06 77 ILE A N 1
ATOM 587 C CA . ILE A 1 77 ? 5.211 -7.062 -10.867 1 96.06 77 ILE A CA 1
ATOM 588 C C . ILE A 1 77 ? 3.953 -7.488 -11.617 1 96.06 77 ILE A C 1
ATOM 590 O O . ILE A 1 77 ? 2.912 -6.836 -11.516 1 96.06 77 ILE A O 1
ATOM 594 N N . PRO A 1 78 ? 3.969 -8.57 -12.25 1 97.31 78 PRO A N 1
ATOM 595 C CA . PRO A 1 78 ? 2.834 -8.992 -13.078 1 97.31 78 PRO A CA 1
ATOM 596 C C . PRO A 1 78 ? 1.527 -9.07 -12.289 1 97.31 78 PRO A C 1
ATOM 598 O O . PRO A 1 78 ? 0.469 -8.703 -12.805 1 97.31 78 PRO A O 1
ATOM 601 N N . GLU A 1 79 ? 1.646 -9.516 -11.062 1 98 79 GLU A N 1
ATOM 602 C CA . GLU A 1 79 ? 0.449 -9.617 -10.234 1 98 79 GLU A CA 1
ATOM 603 C C . GLU A 1 79 ? -0.166 -8.25 -9.977 1 98 79 GLU A C 1
ATOM 605 O O . GLU A 1 79 ? -1.39 -8.117 -9.906 1 98 79 GLU A O 1
ATOM 610 N N . ALA A 1 80 ? 0.644 -7.25 -9.852 1 97.69 80 ALA A N 1
ATOM 611 C CA . ALA A 1 80 ? 0.15 -5.895 -9.633 1 97.69 80 ALA A CA 1
ATOM 612 C C . ALA A 1 80 ? -0.612 -5.383 -10.852 1 97.69 80 ALA A C 1
ATOM 614 O O . ALA A 1 80 ? -1.718 -4.852 -10.727 1 97.69 80 ALA A O 1
ATOM 615 N N . VAL A 1 81 ? -0.021 -5.594 -12.023 1 98.19 81 VAL A N 1
ATOM 616 C CA . VAL A 1 81 ? -0.657 -5.145 -13.258 1 98.19 81 VAL A CA 1
ATOM 617 C C . VAL A 1 81 ? -2.004 -5.844 -13.43 1 98.19 81 VAL A C 1
ATOM 619 O O . VAL A 1 81 ? -3.01 -5.199 -13.734 1 98.19 81 VAL A O 1
ATOM 622 N N . ASP A 1 82 ? -1.98 -7.09 -13.172 1 98.38 82 ASP A N 1
ATOM 623 C CA . ASP A 1 82 ? -3.197 -7.883 -13.344 1 98.38 82 ASP A CA 1
ATOM 624 C C . ASP A 1 82 ? -4.301 -7.402 -12.406 1 98.38 82 ASP A C 1
ATOM 626 O O . ASP A 1 82 ? -5.418 -7.121 -12.844 1 98.38 82 ASP A O 1
ATOM 630 N N . LEU A 1 83 ? -4.043 -7.281 -11.156 1 98.19 83 LEU A N 1
ATOM 631 C CA . LEU A 1 83 ? -5.051 -6.918 -10.164 1 98.19 83 LEU A CA 1
ATOM 632 C C . LEU A 1 83 ? -5.488 -5.469 -10.344 1 98.19 83 LEU A C 1
ATOM 634 O O . LEU A 1 83 ? -6.684 -5.18 -10.414 1 98.19 83 LEU A O 1
ATOM 638 N N . LEU A 1 84 ? -4.531 -4.586 -10.492 1 98.06 84 LEU A N 1
ATOM 639 C CA . LEU A 1 84 ? -4.832 -3.162 -10.562 1 98.06 84 LEU A CA 1
ATOM 640 C C . LEU A 1 84 ? -5.625 -2.834 -11.82 1 98.06 84 LEU A C 1
ATOM 642 O O . LEU A 1 84 ? -6.559 -2.029 -11.781 1 98.06 84 LEU A O 1
ATOM 646 N N . SER A 1 85 ? -5.258 -3.396 -12.922 1 98.25 85 SER A N 1
ATOM 647 C CA . SER A 1 85 ? -5.984 -3.117 -14.156 1 98.25 85 SER A CA 1
ATOM 648 C C . SER A 1 85 ? -7.457 -3.496 -14.031 1 98.25 85 SER A C 1
ATOM 650 O O . SER A 1 85 ? -8.328 -2.812 -14.578 1 98.25 85 SER A O 1
ATOM 652 N N . ARG A 1 86 ? -7.758 -4.512 -13.312 1 97.81 86 ARG A N 1
ATOM 653 C CA . ARG A 1 86 ? -9.141 -4.941 -13.109 1 97.81 86 ARG A CA 1
ATOM 654 C C . ARG A 1 86 ? -9.852 -4.035 -12.109 1 97.81 86 ARG A C 1
ATOM 656 O O . ARG A 1 86 ? -11.008 -3.658 -12.32 1 97.81 86 ARG A O 1
ATOM 663 N N . MET A 1 87 ? -9.188 -3.691 -11.062 1 96.94 87 MET A N 1
ATOM 664 C CA . MET A 1 87 ? -9.781 -2.832 -10.039 1 96.94 87 MET A CA 1
ATOM 665 C C . MET A 1 87 ? -10.117 -1.46 -10.609 1 96.94 87 MET A C 1
ATOM 667 O O . MET A 1 87 ? -11.102 -0.84 -10.203 1 96.94 87 MET A O 1
ATOM 671 N N . LEU A 1 88 ? -9.297 -1.038 -11.602 1 96.5 88 LEU A N 1
ATOM 672 C CA . LEU A 1 88 ? -9.398 0.317 -12.133 1 96.5 88 LEU A CA 1
ATOM 673 C C . LEU A 1 88 ? -10.25 0.343 -13.398 1 96.5 88 LEU A C 1
ATOM 675 O O . LEU A 1 88 ? -10.352 1.378 -14.062 1 96.5 88 LEU A O 1
ATOM 679 N N . ALA A 1 89 ? -10.828 -0.736 -13.711 1 95.88 89 ALA A N 1
ATOM 680 C CA . ALA A 1 89 ? -11.656 -0.829 -14.914 1 95.88 89 ALA A CA 1
ATOM 681 C C . ALA A 1 89 ? -12.758 0.223 -14.906 1 95.88 89 ALA A C 1
ATOM 683 O O . ALA A 1 89 ? -13.383 0.471 -13.875 1 95.88 89 ALA A O 1
ATOM 684 N N . HIS A 1 90 ? -12.969 0.793 -16.047 1 92.25 90 HIS A N 1
ATOM 685 C CA . HIS A 1 90 ? -14.023 1.791 -16.203 1 92.25 90 HIS A CA 1
ATOM 686 C C . HIS A 1 90 ? -15.398 1.176 -15.984 1 92.25 90 HIS A C 1
ATOM 688 O O . HIS A 1 90 ? -16.266 1.781 -15.344 1 92.25 90 HIS A O 1
ATOM 694 N N . ASP A 1 91 ? -15.562 0.017 -16.516 1 91.19 91 ASP A N 1
ATOM 695 C CA . ASP A 1 91 ? -16.797 -0.751 -16.344 1 91.19 91 ASP A CA 1
ATOM 696 C C . ASP A 1 91 ? -16.812 -1.439 -14.977 1 91.19 91 ASP A C 1
ATOM 698 O O . ASP A 1 91 ? -16.016 -2.338 -14.719 1 91.19 91 ASP A O 1
ATOM 702 N N . LEU A 1 92 ? -17.672 -1.046 -14.117 1 89.62 92 LEU A N 1
ATOM 703 C CA . LEU A 1 92 ? -17.719 -1.525 -12.742 1 89.62 92 LEU A CA 1
ATOM 704 C C . LEU A 1 92 ? -17.969 -3.031 -12.703 1 89.62 92 LEU A C 1
ATOM 706 O O . LEU A 1 92 ? -17.578 -3.701 -11.742 1 89.62 92 LEU A O 1
ATOM 710 N N . THR A 1 93 ? -18.609 -3.604 -13.703 1 90.88 93 THR A N 1
ATOM 711 C CA . THR A 1 93 ? -18.922 -5.027 -13.719 1 90.88 93 THR A CA 1
ATOM 712 C C . THR A 1 93 ? -17.656 -5.855 -13.922 1 90.88 93 THR A C 1
ATOM 714 O O . THR A 1 93 ? -17.641 -7.055 -13.633 1 90.88 93 THR A O 1
ATOM 717 N N . MET A 1 94 ? -16.672 -5.234 -14.414 1 93.81 94 MET A N 1
ATOM 718 C CA . MET A 1 94 ? -15.414 -5.926 -14.695 1 93.81 94 MET A CA 1
ATOM 719 C C . MET A 1 94 ? -14.5 -5.902 -13.477 1 93.81 94 MET A C 1
ATOM 721 O O . MET A 1 94 ? -13.461 -6.57 -13.461 1 93.81 94 MET A O 1
ATOM 725 N N . ARG A 1 95 ? -14.844 -5.137 -12.477 1 95.06 95 ARG A N 1
ATOM 726 C CA . ARG A 1 95 ? -14.008 -5.039 -11.281 1 95.06 95 ARG A CA 1
ATOM 727 C C . ARG A 1 95 ? -14.172 -6.27 -10.398 1 95.06 95 ARG A C 1
ATOM 729 O O . ARG A 1 95 ? -15.25 -6.863 -10.336 1 95.06 95 ARG A O 1
ATOM 736 N N . PRO A 1 96 ? -13.141 -6.656 -9.734 1 95.88 96 PRO A N 1
ATOM 737 C CA . PRO A 1 96 ? -13.227 -7.828 -8.859 1 95.88 96 PRO A CA 1
ATOM 738 C C . PRO A 1 96 ? -14.031 -7.566 -7.594 1 95.88 96 PRO A C 1
ATOM 740 O O . PRO A 1 96 ? -14.25 -6.41 -7.223 1 95.88 96 PRO A O 1
ATOM 743 N N . THR A 1 97 ? -14.492 -8.656 -7.012 1 93.31 97 THR A N 1
ATOM 744 C CA . THR A 1 97 ? -15.094 -8.578 -5.684 1 93.31 97 THR A CA 1
ATOM 745 C C . THR A 1 97 ? -14.023 -8.375 -4.617 1 93.31 97 THR A C 1
ATOM 747 O O . THR A 1 97 ? -12.836 -8.562 -4.883 1 93.31 97 THR A O 1
ATOM 750 N N . ALA A 1 98 ? -14.445 -8.016 -3.436 1 90.44 98 ALA A N 1
ATOM 751 C CA . ALA A 1 98 ? -13.523 -7.879 -2.311 1 90.44 98 ALA A CA 1
ATOM 752 C C . ALA A 1 98 ? -12.781 -9.18 -2.045 1 90.44 98 ALA A C 1
ATOM 754 O O . ALA A 1 98 ? -11.57 -9.18 -1.799 1 90.44 98 ALA A O 1
ATOM 755 N N . GLN A 1 99 ? -13.445 -10.258 -2.127 1 88.12 99 GLN A N 1
ATOM 756 C CA . GLN A 1 99 ? -12.844 -11.57 -1.898 1 88.12 99 GLN A CA 1
ATOM 757 C C . GLN A 1 99 ? -11.766 -11.867 -2.939 1 88.12 99 GLN A C 1
ATOM 759 O O . GLN A 1 99 ? -10.688 -12.359 -2.602 1 88.12 99 GLN A O 1
ATOM 764 N N . GLU A 1 100 ? -12.102 -11.594 -4.141 1 92.5 100 GLU A N 1
ATOM 765 C CA . GLU A 1 100 ? -11.133 -11.82 -5.211 1 92.5 100 GLU A CA 1
ATOM 766 C C . GLU A 1 100 ? -9.875 -10.977 -5 1 92.5 100 GLU A C 1
ATOM 768 O O . GLU A 1 100 ? -8.766 -11.43 -5.297 1 92.5 100 GLU A O 1
ATOM 773 N N . VAL A 1 101 ? -10.062 -9.75 -4.516 1 94 101 VAL A N 1
ATOM 774 C CA . VAL A 1 101 ? -8.93 -8.875 -4.234 1 94 101 VAL A CA 1
ATOM 775 C C . VAL A 1 101 ? -8.078 -9.469 -3.113 1 94 101 VAL A C 1
ATOM 777 O O . VAL A 1 101 ? -6.859 -9.602 -3.252 1 94 101 VAL A O 1
ATOM 780 N N . LEU A 1 102 ? -8.742 -9.898 -2.074 1 89.81 102 LEU A N 1
ATOM 781 C CA . LEU A 1 102 ? -8.047 -10.328 -0.865 1 89.81 102 LEU A CA 1
ATOM 782 C C . LEU A 1 102 ? -7.359 -11.672 -1.082 1 89.81 102 LEU A C 1
ATOM 784 O O . LEU A 1 102 ? -6.383 -11.984 -0.399 1 89.81 102 LEU A O 1
ATOM 788 N N . LEU A 1 103 ? -7.797 -12.398 -2.055 1 90.88 103 LEU A N 1
ATOM 789 C CA . LEU A 1 103 ? -7.242 -13.727 -2.312 1 90.88 103 LEU A CA 1
ATOM 790 C C . LEU A 1 103 ? -6.273 -13.688 -3.49 1 90.88 103 LEU A C 1
ATOM 792 O O . LEU A 1 103 ? -5.684 -14.711 -3.848 1 90.88 103 LEU A O 1
ATOM 796 N N . HIS A 1 104 ? -6.047 -12.539 -4.066 1 95.5 104 HIS A N 1
ATOM 797 C CA . HIS A 1 104 ? -5.172 -12.398 -5.227 1 95.5 104 HIS A CA 1
ATOM 798 C C . HIS A 1 104 ? -3.713 -12.617 -4.848 1 95.5 104 HIS A C 1
ATOM 800 O O . HIS A 1 104 ? -3.27 -12.172 -3.785 1 95.5 104 HIS A O 1
ATOM 806 N N . PRO A 1 105 ? -2.926 -13.203 -5.746 1 96.5 105 PRO A N 1
ATOM 807 C CA . PRO A 1 105 ? -1.533 -13.539 -5.441 1 96.5 105 PRO A CA 1
ATOM 808 C C . PRO A 1 105 ? -0.685 -12.312 -5.113 1 96.5 105 PRO A C 1
ATOM 810 O O . PRO A 1 105 ? 0.394 -12.438 -4.531 1 96.5 105 PRO A O 1
ATOM 813 N N . LEU A 1 106 ? -1.104 -11.125 -5.535 1 95.94 106 LEU A N 1
ATOM 814 C CA . LEU A 1 106 ? -0.368 -9.922 -5.168 1 95.94 106 LEU A CA 1
ATOM 815 C C . LEU A 1 106 ? -0.213 -9.82 -3.654 1 95.94 106 LEU A C 1
ATOM 817 O O . LEU A 1 106 ? 0.779 -9.273 -3.164 1 95.94 106 LEU A O 1
ATOM 821 N N . LEU A 1 107 ? -1.142 -10.43 -2.932 1 91.06 107 LEU A N 1
ATOM 822 C CA . LEU A 1 107 ? -1.148 -10.281 -1.48 1 91.06 107 LEU A CA 1
ATOM 823 C C . LEU A 1 107 ? -0.658 -11.555 -0.798 1 91.06 107 LEU A C 1
ATOM 825 O O . LEU A 1 107 ? -0.992 -11.805 0.361 1 91.06 107 LEU A O 1
ATOM 829 N N . TRP A 1 108 ? 0.058 -12.398 -1.549 1 91.88 108 TRP A N 1
ATOM 830 C CA . TRP A 1 108 ? 0.63 -13.617 -0.975 1 91.88 108 TRP A CA 1
ATOM 831 C C . TRP A 1 108 ? 2.078 -13.391 -0.551 1 91.88 108 TRP A C 1
ATOM 833 O O . TRP A 1 108 ? 2.84 -12.727 -1.257 1 91.88 108 TRP A O 1
ATOM 843 N N . THR A 1 109 ? 2.455 -13.977 0.519 1 89.19 109 THR A N 1
ATOM 844 C CA . THR A 1 109 ? 3.861 -14.031 0.902 1 89.19 109 THR A CA 1
ATOM 845 C C . THR A 1 109 ? 4.613 -15.047 0.05 1 89.19 109 THR A C 1
ATOM 847 O O . THR A 1 109 ? 4.004 -15.812 -0.695 1 89.19 109 THR A O 1
ATOM 850 N N . GLY A 1 110 ? 5.922 -14.984 0.151 1 92.25 110 GLY A N 1
ATOM 851 C CA . GLY A 1 110 ? 6.73 -15.977 -0.537 1 92.25 110 GLY A CA 1
ATOM 852 C C . GLY A 1 110 ? 6.371 -17.406 -0.161 1 92.25 110 GLY A C 1
ATOM 853 O O . GLY A 1 110 ? 6.406 -18.297 -1.005 1 92.25 110 GLY A O 1
ATOM 854 N N . GLU A 1 111 ? 5.988 -17.562 1.017 1 91.12 111 GLU A N 1
ATOM 855 C CA . GLU A 1 111 ? 5.617 -18.891 1.516 1 91.12 111 GLU A CA 1
ATOM 856 C C . GLU A 1 111 ? 4.363 -19.406 0.813 1 91.12 111 GLU A C 1
ATOM 858 O O . GLU A 1 111 ? 4.328 -20.562 0.373 1 91.12 111 GLU A O 1
ATOM 863 N N . TRP A 1 112 ? 3.396 -18.594 0.692 1 92.19 112 TRP A N 1
ATOM 864 C CA . TRP A 1 112 ? 2.139 -19.031 0.088 1 92.19 112 TRP A CA 1
ATOM 865 C C . TRP A 1 112 ? 2.289 -19.203 -1.419 1 92.19 112 TRP A C 1
ATOM 867 O O . TRP A 1 112 ? 1.658 -20.078 -2.016 1 92.19 112 TRP A O 1
ATOM 877 N N . ARG A 1 113 ? 3.068 -18.312 -1.984 1 96.62 113 ARG A N 1
ATOM 878 C CA . ARG A 1 113 ? 3.354 -18.453 -3.41 1 96.62 113 ARG A CA 1
ATOM 879 C C . ARG A 1 113 ? 4 -19.797 -3.711 1 96.62 113 ARG A C 1
ATOM 881 O O . ARG A 1 113 ? 3.586 -20.5 -4.637 1 96.62 113 ARG A O 1
ATOM 888 N N . LEU A 1 114 ? 4.969 -20.125 -2.875 1 97.62 114 LEU A N 1
ATOM 889 C CA . LEU A 1 114 ? 5.664 -21.391 -3.035 1 97.62 114 LEU A CA 1
ATOM 890 C C . LEU A 1 114 ? 4.715 -22.562 -2.785 1 97.62 114 LEU A C 1
ATOM 892 O O . LEU A 1 114 ? 4.684 -23.516 -3.564 1 97.62 114 LEU A O 1
ATOM 896 N N . LYS A 1 115 ? 3.939 -22.5 -1.755 1 96.5 115 LYS A N 1
ATOM 897 C CA . LYS A 1 115 ? 2.994 -23.547 -1.409 1 96.5 115 LYS A CA 1
ATOM 898 C C . LYS A 1 115 ? 1.976 -23.766 -2.525 1 96.5 115 LYS A C 1
ATOM 900 O O . LYS A 1 115 ? 1.625 -24.906 -2.844 1 96.5 115 LYS A O 1
ATOM 905 N N . PHE A 1 116 ? 1.562 -22.734 -3.125 1 98.12 116 PHE A N 1
ATOM 906 C CA . PHE A 1 116 ? 0.611 -22.812 -4.227 1 98.12 116 PHE A CA 1
ATOM 907 C C . PHE A 1 116 ? 1.197 -23.609 -5.391 1 98.12 116 PHE A C 1
ATOM 909 O O . PHE A 1 116 ? 0.535 -24.484 -5.953 1 98.12 116 PHE A O 1
ATOM 916 N N . LEU A 1 117 ? 2.406 -23.266 -5.734 1 98.62 117 LEU A N 1
ATOM 917 C CA . LEU A 1 117 ? 3.057 -23.953 -6.836 1 98.62 117 LEU A CA 1
ATOM 918 C C . LEU A 1 117 ? 3.281 -25.422 -6.496 1 98.62 117 LEU A C 1
ATOM 920 O O . LEU A 1 117 ? 3.121 -26.297 -7.352 1 98.62 117 LEU A O 1
ATOM 924 N N . GLN A 1 118 ? 3.602 -25.703 -5.262 1 98.31 118 GLN A N 1
ATOM 925 C CA . GLN A 1 118 ? 3.768 -27.078 -4.812 1 98.31 118 GLN A CA 1
ATOM 926 C C . GLN A 1 118 ? 2.469 -27.859 -4.957 1 98.31 118 GLN A C 1
ATOM 928 O O . GLN A 1 118 ? 2.455 -28.953 -5.535 1 98.31 118 GLN A O 1
ATOM 933 N N . GLU A 1 119 ? 1.425 -27.312 -4.48 1 98 119 GLU A N 1
ATOM 934 C CA . GLU A 1 119 ? 0.134 -28 -4.52 1 98 119 GLU A CA 1
ATOM 935 C C . GLU A 1 119 ? -0.368 -28.141 -5.953 1 98 119 GLU A C 1
ATOM 937 O O . GLU A 1 119 ? -1.016 -29.125 -6.293 1 98 119 GLU A O 1
ATOM 942 N N . THR A 1 120 ? -0.113 -27.156 -6.738 1 98.5 120 THR A N 1
ATOM 943 C CA . THR A 1 120 ? -0.465 -27.25 -8.148 1 98.5 120 THR A CA 1
ATOM 944 C C . THR A 1 120 ? 0.292 -28.391 -8.82 1 98.5 120 THR A C 1
ATOM 946 O O . THR A 1 120 ? -0.282 -29.141 -9.609 1 98.5 120 THR A O 1
ATOM 949 N N . SER A 1 121 ? 1.574 -28.5 -8.516 1 98.38 121 SER A N 1
ATOM 950 C CA . SER A 1 121 ? 2.373 -29.594 -9.047 1 98.38 121 SER A CA 1
ATOM 951 C C . SER A 1 121 ? 1.764 -30.938 -8.68 1 98.38 121 SER A C 1
ATOM 953 O O . SER A 1 121 ? 1.658 -31.828 -9.523 1 98.38 121 SER A O 1
ATOM 955 N N . ASP A 1 122 ? 1.364 -31.109 -7.469 1 97.75 122 ASP A N 1
ATOM 956 C CA . ASP A 1 122 ? 0.721 -32.344 -7.02 1 97.75 122 ASP A CA 1
ATOM 957 C C . ASP A 1 122 ? -0.562 -32.594 -7.805 1 97.75 122 ASP A C 1
ATOM 959 O O . ASP A 1 122 ? -0.838 -33.75 -8.18 1 97.75 122 ASP A O 1
ATOM 963 N N . ARG A 1 123 ? -1.299 -31.562 -8.031 1 97.69 123 ARG A N 1
ATOM 964 C CA . ARG A 1 123 ? -2.545 -31.703 -8.773 1 97.69 123 ARG A CA 1
ATOM 965 C C . ARG A 1 123 ? -2.277 -32.125 -10.219 1 97.69 123 ARG A C 1
ATOM 967 O O . ARG A 1 123 ? -3.041 -32.906 -10.805 1 97.69 123 ARG A O 1
ATOM 974 N N . ILE A 1 124 ? -1.25 -31.594 -10.789 1 97.56 124 ILE A N 1
ATOM 975 C CA . ILE A 1 124 ? -0.849 -31.906 -12.156 1 97.56 124 ILE A CA 1
ATOM 976 C C . ILE A 1 124 ? -0.502 -33.406 -12.258 1 97.56 124 ILE A C 1
ATOM 978 O O . ILE A 1 124 ? -0.912 -34.062 -13.203 1 97.56 124 ILE A O 1
ATOM 982 N N . VAL A 1 125 ? 0.208 -33.906 -11.273 1 95.38 125 VAL A N 1
ATOM 983 C CA . VAL A 1 125 ? 0.653 -35.281 -11.266 1 95.38 125 VAL A CA 1
ATOM 984 C C . VAL A 1 125 ? -0.557 -36.219 -11.219 1 95.38 125 VAL A C 1
ATOM 986 O O . VAL A 1 125 ? -0.552 -37.281 -11.828 1 95.38 125 VAL A O 1
ATOM 989 N N . SER A 1 126 ? -1.566 -35.812 -10.539 1 95 126 SER A N 1
ATOM 990 C CA . SER A 1 126 ? -2.758 -36.625 -10.367 1 95 126 SER A CA 1
ATOM 991 C C . SER A 1 126 ? -3.697 -36.5 -11.562 1 95 126 SER A C 1
ATOM 993 O O . SER A 1 126 ? -4.664 -37.25 -11.688 1 95 126 SER A O 1
ATOM 995 N N . ALA A 1 127 ? -3.438 -35.594 -12.445 1 93.38 127 ALA A N 1
ATOM 996 C CA . ALA A 1 127 ? -4.305 -35.344 -13.594 1 93.38 127 ALA A CA 1
ATOM 997 C C . ALA A 1 127 ? -3.877 -36.156 -14.805 1 93.38 127 ALA A C 1
ATOM 999 O O . ALA A 1 127 ? -2.727 -36.594 -14.891 1 93.38 127 ALA A O 1
ATOM 1000 N N . HIS A 1 128 ? -4.836 -36.344 -15.633 1 89.44 128 HIS A N 1
ATOM 1001 C CA . HIS A 1 128 ? -4.508 -36.938 -16.922 1 89.44 128 HIS A CA 1
ATOM 1002 C C . HIS A 1 128 ? -3.684 -36 -17.781 1 89.44 128 HIS A C 1
ATOM 1004 O O . HIS A 1 128 ? -3.938 -34.781 -17.781 1 89.44 128 HIS A O 1
ATOM 1010 N N . LYS A 1 129 ? -2.818 -36.531 -18.562 1 87.56 129 LYS A N 1
ATOM 1011 C CA . LYS A 1 129 ? -1.899 -35.75 -19.375 1 87.56 129 LYS A CA 1
ATOM 1012 C C . LYS A 1 129 ? -2.658 -34.875 -20.375 1 87.56 129 LYS A C 1
ATOM 1014 O O . LYS A 1 129 ? -2.213 -33.781 -20.719 1 87.56 129 LYS A O 1
ATOM 1019 N N . LYS A 1 130 ? -3.818 -35.344 -20.75 1 91.31 130 LYS A N 1
ATOM 1020 C CA . LYS A 1 130 ? -4.574 -34.594 -21.766 1 91.31 130 LYS A CA 1
ATOM 1021 C C . LYS A 1 130 ? -5.703 -33.781 -21.141 1 91.31 130 LYS A C 1
ATOM 1023 O O . LYS A 1 130 ? -6.605 -33.344 -21.828 1 91.31 130 LYS A O 1
ATOM 1028 N N . SER A 1 131 ? -5.602 -33.625 -19.875 1 94.75 131 SER A N 1
ATOM 1029 C CA . SER A 1 131 ? -6.617 -32.812 -19.203 1 94.75 131 SER A CA 1
ATOM 1030 C C . SER A 1 131 ? -6.5 -31.359 -19.594 1 94.75 131 SER A C 1
ATOM 1032 O O . SER A 1 131 ? -5.438 -30.906 -20.016 1 94.75 131 SER A O 1
ATOM 1034 N N . ASN A 1 132 ? -7.578 -30.641 -19.453 1 96.38 132 ASN A N 1
ATOM 1035 C CA . ASN A 1 132 ? -7.586 -29.219 -19.75 1 96.38 132 ASN A CA 1
ATOM 1036 C C . ASN A 1 132 ? -6.578 -28.469 -18.891 1 96.38 132 ASN A C 1
ATOM 1038 O O . ASN A 1 132 ? -5.945 -27.516 -19.359 1 96.38 132 ASN A O 1
ATOM 1042 N N . LEU A 1 133 ? -6.465 -28.859 -17.672 1 97.5 133 LEU A N 1
ATOM 1043 C CA . LEU A 1 133 ? -5.52 -28.234 -16.75 1 97.5 133 LEU A CA 1
ATOM 1044 C C . LEU A 1 133 ? -4.094 -28.344 -17.281 1 97.5 133 LEU A C 1
ATOM 1046 O O . LEU A 1 133 ? -3.396 -27.344 -17.422 1 97.5 133 LEU A O 1
ATOM 1050 N N . VAL A 1 134 ? -3.672 -29.547 -17.625 1 97.94 134 VAL A N 1
ATOM 1051 C CA . VAL A 1 134 ? -2.303 -29.828 -18.047 1 97.94 134 VAL A CA 1
ATOM 1052 C C . VAL A 1 134 ? -2.025 -29.125 -19.391 1 97.94 134 VAL A C 1
ATOM 1054 O O . VAL A 1 134 ? -0.98 -28.5 -19.562 1 97.94 134 VAL A O 1
ATOM 1057 N N . VAL A 1 135 ? -2.943 -29.203 -20.297 1 97.94 135 VAL A N 1
ATOM 1058 C CA . VAL A 1 135 ? -2.789 -28.578 -21.609 1 97.94 135 VAL A CA 1
ATOM 1059 C C . VAL A 1 135 ? -2.652 -27.062 -21.453 1 97.94 135 VAL A C 1
ATOM 1061 O O . VAL A 1 135 ? -1.809 -26.453 -22.109 1 97.94 135 VAL A O 1
ATOM 1064 N N . ALA A 1 136 ? -3.471 -26.484 -20.594 1 98.38 136 ALA A N 1
ATOM 1065 C CA . ALA A 1 136 ? -3.432 -25.047 -20.375 1 98.38 136 ALA A CA 1
ATOM 1066 C C . ALA A 1 136 ? -2.1 -24.625 -19.766 1 98.38 136 ALA A C 1
ATOM 1068 O O . ALA A 1 136 ? -1.523 -23.609 -20.156 1 98.38 136 ALA A O 1
ATOM 1069 N N . ILE A 1 137 ? -1.625 -25.359 -18.828 1 98.5 137 ILE A N 1
ATOM 1070 C CA . ILE A 1 137 ? -0.362 -25.031 -18.172 1 98.5 137 ILE A CA 1
ATOM 1071 C C . ILE A 1 137 ? 0.782 -25.141 -19.188 1 98.5 137 ILE A C 1
ATOM 1073 O O . ILE A 1 137 ? 1.646 -24.25 -19.25 1 98.5 137 ILE A O 1
ATOM 1077 N N . GLU A 1 138 ? 0.765 -26.141 -20.016 1 97.62 138 GLU A N 1
ATOM 1078 C CA . GLU A 1 138 ? 1.804 -26.328 -21.016 1 97.62 138 GLU A CA 1
ATOM 1079 C C . GLU A 1 138 ? 1.774 -25.203 -22.062 1 97.62 138 GLU A C 1
ATOM 1081 O O . GLU A 1 138 ? 2.771 -24.953 -22.734 1 97.62 138 GLU A O 1
ATOM 1086 N N . GLY A 1 139 ? 0.656 -24.531 -22.109 1 97.19 139 GLY A N 1
ATOM 1087 C CA . GLY A 1 139 ? 0.491 -23.453 -23.078 1 97.19 139 GLY A CA 1
ATOM 1088 C C . GLY A 1 139 ? 1.019 -22.109 -22.562 1 97.19 139 GLY A C 1
ATOM 1089 O O . GLY A 1 139 ? 1.036 -21.125 -23.312 1 97.19 139 GLY A O 1
ATOM 1090 N N . ILE A 1 140 ? 1.458 -22.062 -21.328 1 97.56 140 ILE A N 1
ATOM 1091 C CA . ILE A 1 140 ? 2.014 -20.844 -20.766 1 97.56 140 ILE A CA 1
ATOM 1092 C C . ILE A 1 140 ? 3.283 -20.453 -21.516 1 97.56 140 ILE A C 1
ATOM 1094 O O . ILE A 1 140 ? 4.129 -21.312 -21.797 1 97.56 140 ILE A O 1
ATOM 1098 N N . HIS A 1 141 ? 3.375 -19.188 -21.859 1 94 141 HIS A N 1
ATOM 1099 C CA . HIS A 1 141 ? 4.57 -18.688 -22.531 1 94 141 HIS A CA 1
ATOM 1100 C C . HIS A 1 141 ? 5.52 -18.031 -21.531 1 94 141 HIS A C 1
ATOM 1102 O O . HIS A 1 141 ? 5.16 -17.062 -20.859 1 94 141 HIS A O 1
ATOM 1108 N N . LEU A 1 142 ? 6.645 -18.578 -21.438 1 92.88 142 LEU A N 1
ATOM 1109 C CA . LEU A 1 142 ? 7.707 -17.984 -20.625 1 92.88 142 LEU A CA 1
ATOM 1110 C C . LEU A 1 142 ? 8.75 -17.328 -21.516 1 92.88 142 LEU A C 1
ATOM 1112 O O . LEU A 1 142 ? 9 -17.781 -22.641 1 92.88 142 LEU A O 1
ATOM 1116 N N . SER A 1 143 ? 9.234 -16.203 -21.109 1 92.06 143 SER A N 1
ATOM 1117 C CA . SER A 1 143 ? 10.312 -15.562 -21.844 1 92.06 143 SER A CA 1
ATOM 1118 C C . SER A 1 143 ? 11.641 -16.297 -21.625 1 92.06 143 SER A C 1
ATOM 1120 O O . SER A 1 143 ? 12.406 -15.945 -20.734 1 92.06 143 SER A O 1
ATOM 1122 N N . ALA A 1 144 ? 11.914 -17.297 -22.391 1 93.12 144 ALA A N 1
ATOM 1123 C CA . ALA A 1 144 ? 13.141 -18.094 -22.344 1 93.12 144 ALA A CA 1
ATOM 1124 C C . ALA A 1 144 ? 13.641 -18.422 -23.75 1 93.12 144 ALA A C 1
ATOM 1126 O O . ALA A 1 144 ? 12.844 -18.672 -24.656 1 93.12 144 ALA A O 1
ATOM 1127 N N . PRO A 1 145 ? 14.914 -18.438 -23.891 1 92.25 145 PRO A N 1
ATOM 1128 C CA . PRO A 1 145 ? 15.469 -18.797 -25.203 1 92.25 145 PRO A CA 1
ATOM 1129 C C . PRO A 1 145 ? 15.062 -20.188 -25.656 1 92.25 145 PRO A C 1
ATOM 1131 O O . PRO A 1 145 ? 15.086 -21.141 -24.859 1 92.25 145 PRO A O 1
ATOM 1134 N N . HIS A 1 146 ? 14.578 -20.297 -26.906 1 91.12 146 HIS A N 1
ATOM 1135 C CA . HIS A 1 146 ? 14.219 -21.547 -27.562 1 91.12 146 HIS A CA 1
ATOM 1136 C C . HIS A 1 146 ? 13.125 -22.266 -26.781 1 91.12 146 HIS A C 1
ATOM 1138 O O . HIS A 1 146 ? 13.055 -23.5 -26.797 1 91.12 146 HIS A O 1
ATOM 1144 N N . LYS A 1 147 ? 12.438 -21.578 -25.969 1 92.75 147 LYS A N 1
ATOM 1145 C CA . LYS A 1 147 ? 11.328 -22.125 -25.188 1 92.75 147 LYS A CA 1
ATOM 1146 C C . LYS A 1 147 ? 11.82 -23.141 -24.156 1 92.75 147 LYS A C 1
ATOM 1148 O O . LYS A 1 147 ? 11.109 -24.094 -23.812 1 92.75 147 LYS A O 1
ATOM 1153 N N . ARG A 1 148 ? 13.07 -22.984 -23.797 1 96.94 148 ARG A N 1
ATOM 1154 C CA . ARG A 1 148 ? 13.68 -23.828 -22.781 1 96.94 148 ARG A CA 1
ATOM 1155 C C . ARG A 1 148 ? 13.93 -23.062 -21.484 1 96.94 148 ARG A C 1
ATOM 1157 O O . ARG A 1 148 ? 14.789 -22.172 -21.453 1 96.94 148 ARG A O 1
ATOM 1164 N N . TRP A 1 149 ? 13.25 -23.453 -20.422 1 97.69 149 TRP A N 1
ATOM 1165 C CA . TRP A 1 149 ? 13.297 -22.672 -19.203 1 97.69 149 TRP A CA 1
ATOM 1166 C C . TRP A 1 149 ? 14.641 -22.844 -18.5 1 97.69 149 TRP A C 1
ATOM 1168 O O . TRP A 1 149 ? 15 -22.062 -17.625 1 97.69 149 TRP A O 1
ATOM 1178 N N . ASP A 1 150 ? 15.461 -23.922 -18.766 1 97.25 150 ASP A N 1
ATOM 1179 C C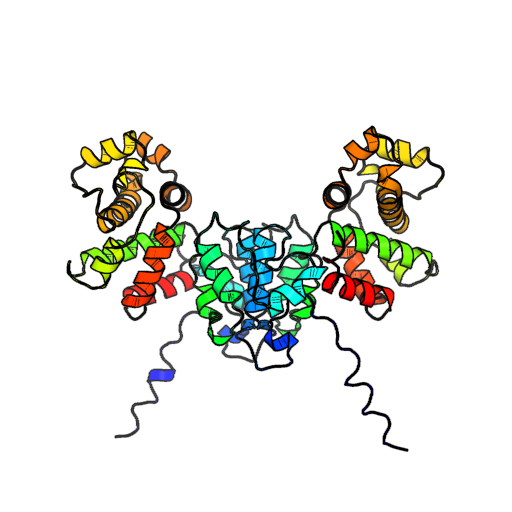A . ASP A 1 150 ? 16.766 -24.109 -18.156 1 97.25 150 ASP A CA 1
ATOM 1180 C C . ASP A 1 150 ? 17.734 -23 -18.578 1 97.25 150 ASP A C 1
ATOM 1182 O O . ASP A 1 150 ? 18.703 -22.703 -17.875 1 97.25 150 ASP A O 1
ATOM 1186 N N . LYS A 1 151 ? 17.469 -22.359 -19.734 1 97.44 151 LYS A N 1
ATOM 1187 C CA . LYS A 1 151 ? 18.344 -21.312 -20.234 1 97.44 151 LYS A CA 1
ATOM 1188 C C . LYS A 1 151 ? 18.266 -20.062 -19.359 1 97.44 151 LYS A C 1
ATOM 1190 O O . LYS A 1 151 ? 19.141 -19.203 -19.422 1 97.44 151 LYS A O 1
ATOM 1195 N N . ASN A 1 152 ? 17.234 -19.953 -18.531 1 97.69 152 ASN A N 1
ATOM 1196 C CA . ASN A 1 152 ? 17.109 -18.844 -17.609 1 97.69 152 ASN A CA 1
ATOM 1197 C C . ASN A 1 152 ? 17.766 -19.141 -16.266 1 97.69 152 ASN A C 1
ATOM 1199 O O . ASN A 1 152 ? 17.797 -18.281 -15.383 1 97.69 152 ASN A O 1
ATOM 1203 N N . MET A 1 153 ? 18.297 -20.281 -16.109 1 97.44 153 MET A N 1
ATOM 1204 C CA . MET A 1 153 ? 18.781 -20.719 -14.789 1 97.44 153 MET A CA 1
ATOM 1205 C C . MET A 1 153 ? 20.297 -20.797 -14.766 1 97.44 153 MET A C 1
ATOM 1207 O O . MET A 1 153 ? 20.953 -20.766 -15.812 1 97.44 153 MET A O 1
ATOM 1211 N N . ASP A 1 154 ? 20.828 -20.828 -13.617 1 97.56 154 ASP A N 1
ATOM 1212 C CA . ASP A 1 154 ? 22.266 -20.922 -13.453 1 97.56 154 ASP A CA 1
ATOM 1213 C C . ASP A 1 154 ? 22.797 -22.281 -13.93 1 97.56 154 ASP A C 1
ATOM 1215 O O . ASP A 1 154 ? 22.156 -23.312 -13.695 1 97.56 154 ASP A O 1
ATOM 1219 N N . ASP A 1 155 ? 23.969 -22.281 -14.5 1 96.75 155 ASP A N 1
ATOM 1220 C CA . ASP A 1 155 ? 24.594 -23.484 -15.031 1 96.75 155 ASP A CA 1
ATOM 1221 C C . ASP A 1 155 ? 24.781 -24.531 -13.938 1 96.75 155 ASP A C 1
ATOM 1223 O O . ASP A 1 155 ? 24.578 -25.734 -14.172 1 96.75 155 ASP A O 1
ATOM 1227 N N . ALA A 1 156 ? 25.188 -24.047 -12.883 1 96.38 156 ALA A N 1
ATOM 1228 C CA . ALA A 1 156 ? 25.438 -24.969 -11.766 1 96.38 156 ALA A CA 1
ATOM 1229 C C . ALA A 1 156 ? 24.172 -25.719 -11.391 1 96.38 156 ALA A C 1
ATOM 1231 O O . ALA A 1 156 ? 24.219 -26.922 -11.094 1 96.38 156 ALA A O 1
ATOM 1232 N N . PHE A 1 157 ? 23.078 -25.031 -11.445 1 97.19 157 PHE A N 1
ATOM 1233 C CA . PHE A 1 157 ? 21.812 -25.656 -11.086 1 97.19 157 PHE A CA 1
ATOM 1234 C C . PHE A 1 157 ? 21.359 -26.641 -12.164 1 97.19 157 PHE A C 1
ATOM 1236 O O . PHE A 1 157 ? 20.922 -27.75 -11.859 1 97.19 157 PHE A O 1
ATOM 1243 N N . VAL A 1 158 ? 21.516 -26.266 -13.391 1 97 158 VAL A N 1
ATOM 1244 C CA . VAL A 1 158 ? 21.109 -27.094 -14.516 1 97 158 VAL A CA 1
ATOM 1245 C C . VAL A 1 158 ? 21.938 -28.391 -14.516 1 97 158 VAL A C 1
ATOM 1247 O O . VAL A 1 158 ? 21.406 -29.469 -14.773 1 97 158 VAL A O 1
ATOM 1250 N N . SER A 1 159 ? 23.203 -28.203 -14.211 1 95.88 159 SER A N 1
ATOM 1251 C CA . SER A 1 159 ? 24.062 -29.375 -14.117 1 95.88 159 SER A CA 1
ATOM 1252 C C . SER A 1 159 ? 23.578 -30.328 -13.023 1 95.88 159 SER A C 1
ATOM 1254 O O . SER A 1 159 ? 23.578 -31.547 -13.211 1 95.88 159 SER A O 1
ATOM 1256 N N . ASN A 1 160 ? 23.172 -29.766 -11.977 1 94.75 160 ASN A N 1
ATOM 1257 C CA . ASN A 1 160 ? 22.641 -30.578 -10.883 1 94.75 160 ASN A CA 1
ATOM 1258 C C . ASN A 1 160 ? 21.344 -31.281 -11.281 1 94.75 160 ASN A C 1
ATOM 1260 O O . ASN A 1 160 ? 21.109 -32.438 -10.883 1 94.75 160 ASN A O 1
ATOM 1264 N N . LEU A 1 161 ? 20.516 -30.625 -12.008 1 94.69 161 LEU A N 1
ATOM 1265 C CA . LEU A 1 161 ? 19.281 -31.219 -12.508 1 94.69 161 LEU A CA 1
ATOM 1266 C C . LEU A 1 161 ? 19.562 -32.406 -13.398 1 94.69 161 LEU A C 1
ATOM 1268 O O . LEU A 1 161 ? 18.922 -33.469 -13.266 1 94.69 161 LEU A O 1
ATOM 1272 N N . LYS A 1 162 ? 20.562 -32.25 -14.188 1 92.88 162 LYS A N 1
ATOM 1273 C CA . LYS A 1 162 ? 20.891 -33.25 -15.18 1 92.88 162 LYS A CA 1
ATOM 1274 C C . LYS A 1 162 ? 21.547 -34.469 -14.523 1 92.88 162 LYS A C 1
ATOM 1276 O O . LYS A 1 162 ? 21.406 -35.594 -15 1 92.88 162 LYS A O 1
ATOM 1281 N N . SER A 1 163 ? 22.234 -34.25 -13.461 1 90.69 163 SER A N 1
ATOM 1282 C CA . SER A 1 163 ? 22.969 -35.312 -12.797 1 90.69 163 SER A CA 1
ATOM 1283 C C . SER A 1 163 ? 22.109 -36.031 -11.781 1 90.69 163 SER A C 1
ATOM 1285 O O . SER A 1 163 ? 22.516 -37.062 -11.242 1 90.69 163 SER A O 1
ATOM 1287 N N . GLY A 1 164 ? 20.969 -35.5 -11.531 1 88 164 GLY A N 1
ATOM 1288 C CA . GLY A 1 164 ? 20.094 -36.094 -10.539 1 88 164 GLY A CA 1
ATOM 1289 C C . GLY A 1 164 ? 19.344 -37.312 -11.055 1 88 164 GLY A C 1
ATOM 1290 O O . GLY A 1 164 ? 19.422 -37.625 -12.234 1 88 164 GLY A O 1
ATOM 1291 N N . PRO A 1 165 ? 18.656 -37.938 -10.156 1 87.81 165 PRO A N 1
ATOM 1292 C CA . PRO A 1 165 ? 17.953 -39.156 -10.492 1 87.81 165 PRO A CA 1
ATOM 1293 C C . PRO A 1 165 ? 16.703 -38.906 -11.344 1 87.81 165 PRO A C 1
ATOM 1295 O O . PRO A 1 165 ? 16.203 -39.844 -12 1 87.81 165 PRO A O 1
ATOM 1298 N N . ARG A 1 166 ? 16.234 -37.781 -11.367 1 90.62 166 ARG A N 1
ATOM 1299 C CA . ARG A 1 166 ? 15.023 -37.469 -12.117 1 90.62 166 ARG A CA 1
ATOM 1300 C C . ARG A 1 166 ? 15.367 -36.719 -13.406 1 90.62 166 ARG A C 1
ATOM 1302 O O . ARG A 1 166 ? 16.297 -35.906 -13.438 1 90.62 166 ARG A O 1
ATOM 1309 N N . ARG A 1 167 ? 14.531 -37.062 -14.383 1 94.19 167 ARG A N 1
ATOM 1310 C CA . ARG A 1 167 ? 14.695 -36.406 -15.672 1 94.19 167 ARG A CA 1
ATOM 1311 C C . ARG A 1 167 ? 13.594 -35.375 -15.891 1 94.19 167 ARG A C 1
ATOM 1313 O O . ARG A 1 167 ? 12.422 -35.625 -15.586 1 94.19 167 ARG A O 1
ATOM 1320 N N . TYR A 1 168 ? 14.008 -34.219 -16.359 1 96.62 168 TYR A N 1
ATOM 1321 C CA . TYR A 1 168 ? 13.078 -33.125 -16.625 1 96.62 168 TYR A CA 1
ATOM 1322 C C . TYR A 1 168 ? 13.117 -32.688 -18.078 1 96.62 168 TYR A C 1
ATOM 1324 O O . TYR A 1 168 ? 14.195 -32.656 -18.688 1 96.62 168 TYR A O 1
ATOM 1332 N N . ASN A 1 169 ? 11.953 -32.531 -18.625 1 96.94 169 ASN A N 1
ATOM 1333 C CA . ASN A 1 169 ? 11.852 -31.891 -19.938 1 96.94 169 ASN A CA 1
ATOM 1334 C C . ASN A 1 169 ? 11.844 -30.375 -19.828 1 96.94 169 ASN A C 1
ATOM 1336 O O . ASN A 1 169 ? 10.867 -29.781 -19.375 1 96.94 169 ASN A O 1
ATOM 1340 N N . PHE A 1 170 ? 12.891 -29.75 -20.328 1 97.31 170 PHE A N 1
ATOM 1341 C CA . PHE A 1 170 ? 13.125 -28.328 -20.125 1 97.31 170 PHE A CA 1
ATOM 1342 C C . PHE A 1 170 ? 12.164 -27.5 -20.984 1 97.31 170 PHE A C 1
ATOM 1344 O O . PHE A 1 170 ? 12.055 -26.297 -20.797 1 97.31 170 PHE A O 1
ATOM 1351 N N . ARG A 1 171 ? 11.367 -28.156 -21.812 1 96.69 171 ARG A N 1
ATOM 1352 C CA . ARG A 1 171 ? 10.406 -27.453 -22.656 1 96.69 171 ARG A CA 1
ATOM 1353 C C . ARG A 1 171 ? 9 -27.547 -22.078 1 96.69 171 ARG A C 1
ATOM 1355 O O . ARG A 1 171 ? 8.094 -26.844 -22.531 1 96.69 171 ARG A O 1
ATOM 1362 N N . ARG A 1 172 ? 8.836 -28.344 -21.094 1 97.25 172 ARG A N 1
ATOM 1363 C CA . ARG A 1 172 ? 7.531 -28.531 -20.484 1 97.25 172 ARG A CA 1
ATOM 1364 C C . ARG A 1 172 ? 7.406 -27.688 -19.203 1 97.25 172 ARG A C 1
ATOM 1366 O O . ARG A 1 172 ? 8.203 -27.844 -18.281 1 97.25 172 ARG A O 1
ATOM 1373 N N . ILE A 1 173 ? 6.391 -26.938 -19.156 1 98.25 173 ILE A N 1
ATOM 1374 C CA . ILE A 1 173 ? 6.172 -26.047 -18.016 1 98.25 173 ILE A CA 1
ATOM 1375 C C . ILE A 1 173 ? 5.828 -26.875 -16.781 1 98.25 173 ILE A C 1
ATOM 1377 O O . ILE A 1 173 ? 6.227 -26.547 -15.672 1 98.25 173 ILE A O 1
ATOM 1381 N N . CYS A 1 174 ? 5.098 -27.969 -16.922 1 98.25 174 CYS A N 1
ATOM 1382 C CA . CYS A 1 174 ? 4.77 -28.859 -15.812 1 98.25 174 CYS A CA 1
ATOM 1383 C C . CYS A 1 174 ? 6.031 -29.344 -15.109 1 98.25 174 CYS A C 1
ATOM 1385 O O . CYS A 1 174 ? 6.047 -29.469 -13.883 1 98.25 174 CYS A O 1
ATOM 1387 N N . ASP A 1 175 ? 7.066 -29.5 -15.883 1 98 175 ASP A N 1
ATOM 1388 C CA . ASP A 1 175 ? 8.312 -29.984 -15.297 1 98 175 ASP A CA 1
ATOM 1389 C C . ASP A 1 175 ? 9.016 -28.875 -14.516 1 98 175 ASP A C 1
ATOM 1391 O O . ASP A 1 175 ? 9.672 -29.125 -13.508 1 98 175 ASP A O 1
ATOM 1395 N N . LEU A 1 176 ? 8.898 -27.656 -15.008 1 98.56 176 LEU A N 1
ATOM 1396 C CA . LEU A 1 176 ? 9.43 -26.531 -14.234 1 98.56 176 LEU A CA 1
ATOM 1397 C C . LEU A 1 176 ? 8.758 -26.453 -12.867 1 98.56 176 LEU A C 1
ATOM 1399 O O . LEU A 1 176 ? 9.438 -26.297 -11.844 1 98.56 176 LEU A O 1
ATOM 1403 N N . ILE A 1 177 ? 7.422 -26.547 -12.836 1 98.75 177 ILE A N 1
ATOM 1404 C CA . ILE A 1 177 ? 6.66 -26.516 -11.586 1 98.75 177 ILE A CA 1
ATOM 1405 C C . ILE A 1 177 ? 7.066 -27.703 -10.703 1 98.75 177 ILE A C 1
ATOM 1407 O O . ILE A 1 177 ? 7.199 -27.562 -9.492 1 98.75 177 ILE A O 1
ATOM 1411 N N . ARG A 1 178 ? 7.336 -28.828 -11.32 1 98.31 178 ARG A N 1
ATOM 1412 C CA . ARG A 1 178 ? 7.789 -30.016 -10.602 1 98.31 178 ARG A CA 1
ATOM 1413 C C . ARG A 1 178 ? 9.164 -29.781 -9.977 1 98.31 178 ARG A C 1
ATOM 1415 O O . ARG A 1 178 ? 9.414 -30.203 -8.852 1 98.31 178 ARG A O 1
ATOM 1422 N N . VAL A 1 179 ? 10.047 -29.141 -10.719 1 98.38 179 VAL A N 1
ATOM 1423 C CA . VAL A 1 179 ? 11.367 -28.812 -10.188 1 98.38 179 VAL A CA 1
ATOM 1424 C C . VAL A 1 179 ? 11.219 -27.953 -8.93 1 98.38 179 VAL A C 1
ATOM 1426 O O . VAL A 1 179 ? 11.844 -28.234 -7.902 1 98.38 179 VAL A O 1
ATOM 1429 N N . ILE A 1 180 ? 10.383 -26.953 -9.008 1 98.62 180 ILE A N 1
ATOM 1430 C CA . ILE A 1 180 ? 10.164 -26.062 -7.875 1 98.62 180 ILE A CA 1
ATOM 1431 C C . ILE A 1 180 ? 9.656 -26.859 -6.68 1 98.62 180 ILE A C 1
ATOM 1433 O O . ILE A 1 180 ? 10.164 -26.719 -5.562 1 98.62 180 ILE A O 1
ATOM 1437 N N . ARG A 1 181 ? 8.695 -27.766 -6.898 1 98.31 181 ARG A N 1
ATOM 1438 C CA . ARG A 1 181 ? 8.156 -28.594 -5.82 1 98.31 181 ARG A CA 1
ATOM 1439 C C . ARG A 1 181 ? 9.242 -29.484 -5.227 1 98.31 181 ARG A C 1
ATOM 1441 O O . ARG A 1 181 ? 9.445 -29.5 -4.012 1 98.31 181 ARG A O 1
ATOM 1448 N N . ASN A 1 182 ? 9.938 -30.172 -6.047 1 97.12 182 ASN A N 1
ATOM 1449 C CA . ASN A 1 182 ? 10.898 -31.188 -5.598 1 97.12 182 ASN A CA 1
ATOM 1450 C C . ASN A 1 182 ? 12.055 -30.547 -4.844 1 97.12 182 ASN A C 1
ATOM 1452 O O . ASN A 1 182 ? 12.445 -31.016 -3.773 1 97.12 182 ASN A O 1
ATOM 1456 N N . PHE A 1 183 ? 12.547 -29.484 -5.379 1 97.62 183 PHE A N 1
ATOM 1457 C CA . PHE A 1 183 ? 13.727 -28.875 -4.777 1 97.62 183 PHE A CA 1
ATOM 1458 C C . PHE A 1 183 ? 13.359 -28.109 -3.52 1 97.62 183 PHE A C 1
ATOM 1460 O O . PHE A 1 183 ? 14.156 -28 -2.588 1 97.62 183 PHE A O 1
ATOM 1467 N N . SER A 1 184 ? 12.164 -27.562 -3.504 1 98.06 184 SER A N 1
ATOM 1468 C CA . SER A 1 184 ? 11.719 -26.938 -2.26 1 98.06 184 SER A CA 1
ATOM 1469 C C . SER A 1 184 ? 11.461 -27.984 -1.182 1 98.06 184 SER A C 1
ATOM 1471 O O . SER A 1 184 ? 11.781 -27.781 -0.012 1 98.06 184 SER A O 1
ATOM 1473 N N . THR A 1 185 ? 10.883 -29.125 -1.521 1 96.62 185 THR A N 1
ATOM 1474 C CA . THR A 1 185 ? 10.578 -30.219 -0.594 1 96.62 185 THR A CA 1
ATOM 1475 C C . THR A 1 185 ? 11.859 -30.844 -0.047 1 96.62 185 THR A C 1
ATOM 1477 O O . THR A 1 185 ? 11.945 -31.156 1.142 1 96.62 185 THR A O 1
ATOM 1480 N N . HIS A 1 186 ? 12.82 -30.953 -0.848 1 96.19 186 HIS A N 1
ATOM 1481 C CA . HIS A 1 186 ? 14.07 -31.609 -0.474 1 96.19 186 HIS A CA 1
ATOM 1482 C C . HIS A 1 186 ? 15.195 -30.609 -0.304 1 96.19 186 HIS A C 1
ATOM 1484 O O . HIS A 1 186 ? 16.359 -30.922 -0.534 1 96.19 186 HIS A O 1
ATOM 1490 N N . TYR A 1 187 ? 14.93 -29.469 -0.017 1 97.44 187 TYR A N 1
ATOM 1491 C CA . TYR A 1 187 ? 15.875 -28.359 0.044 1 97.44 187 TYR A CA 1
ATOM 1492 C C . TYR A 1 187 ? 17.062 -28.703 0.936 1 97.44 187 TYR A C 1
ATOM 1494 O O . TYR A 1 187 ? 18.219 -28.5 0.557 1 97.44 187 TYR A O 1
ATOM 1502 N N . ASN A 1 188 ? 16.812 -29.344 2.104 1 96.25 188 ASN A N 1
ATOM 1503 C CA . ASN A 1 188 ? 17.844 -29.609 3.094 1 96.25 188 ASN A CA 1
ATOM 1504 C C . ASN A 1 188 ? 18.766 -30.734 2.641 1 96.25 188 ASN A C 1
ATOM 1506 O O . ASN A 1 188 ? 19.844 -30.922 3.205 1 96.25 188 ASN A O 1
ATOM 1510 N N . GLN A 1 189 ? 18.375 -31.469 1.647 1 95.75 189 GLN A N 1
ATOM 1511 C CA . GLN A 1 189 ? 19.172 -32.594 1.124 1 95.75 189 GLN A CA 1
ATOM 1512 C C . GLN A 1 189 ? 20.078 -32.125 -0.018 1 95.75 189 GLN A C 1
ATOM 1514 O O . GLN A 1 189 ? 20.938 -32.875 -0.48 1 95.75 189 GLN A O 1
ATOM 1519 N N . LEU A 1 190 ? 19.969 -30.938 -0.435 1 95.62 190 LEU A N 1
ATOM 1520 C CA . LEU A 1 190 ? 20.734 -30.406 -1.557 1 95.62 190 LEU A CA 1
ATOM 1521 C C . LEU A 1 190 ? 22.156 -30.031 -1.12 1 95.62 190 LEU A C 1
ATOM 1523 O O . LEU A 1 190 ? 22.375 -29.688 0.041 1 95.62 190 LEU A O 1
ATOM 1527 N N . PRO A 1 191 ? 23.031 -30.109 -2.064 1 95.5 191 PRO A N 1
ATOM 1528 C CA . PRO A 1 191 ? 24.375 -29.609 -1.752 1 95.5 191 PRO A CA 1
ATOM 1529 C C . PRO A 1 191 ? 24.359 -28.141 -1.298 1 95.5 191 PRO A C 1
ATOM 1531 O O . PRO A 1 191 ? 23.547 -27.359 -1.768 1 95.5 191 PRO A O 1
ATOM 1534 N N . LYS A 1 192 ? 25.344 -27.766 -0.452 1 96.81 192 LYS A N 1
ATOM 1535 C CA . LYS A 1 192 ? 25.375 -26.438 0.159 1 96.81 192 LYS A CA 1
ATOM 1536 C C . LYS A 1 192 ? 25.469 -25.344 -0.903 1 96.81 192 LYS A C 1
ATOM 1538 O O . LYS A 1 192 ? 24.828 -24.281 -0.766 1 96.81 192 LYS A O 1
ATOM 1543 N N . HIS A 1 193 ? 26.188 -25.594 -1.9 1 96.25 193 HIS A N 1
ATOM 1544 C CA . HIS A 1 193 ? 26.375 -24.578 -2.928 1 96.25 193 HIS A CA 1
ATOM 1545 C C . HIS A 1 193 ? 25.078 -24.344 -3.715 1 96.25 193 HIS A C 1
ATOM 1547 O O . HIS A 1 193 ? 24.812 -23.234 -4.18 1 96.25 193 HIS A O 1
ATOM 1553 N N . ILE A 1 194 ? 24.25 -25.359 -3.832 1 97.12 194 ILE A N 1
ATOM 1554 C CA . ILE A 1 194 ? 22.953 -25.234 -4.496 1 97.12 194 ILE A CA 1
ATOM 1555 C C . ILE A 1 194 ? 21.984 -24.5 -3.586 1 97.12 194 ILE A C 1
ATOM 1557 O O . ILE A 1 194 ? 21.203 -23.656 -4.047 1 97.12 194 ILE A O 1
ATOM 1561 N N . GLN A 1 195 ? 22.016 -24.797 -2.293 1 97.94 195 GLN A N 1
ATOM 1562 C CA . GLN A 1 195 ? 21.188 -24.078 -1.323 1 97.94 195 GLN A CA 1
ATOM 1563 C C . GLN A 1 195 ? 21.484 -22.578 -1.347 1 97.94 195 GLN A C 1
ATOM 1565 O O . GLN A 1 195 ? 20.562 -21.766 -1.346 1 97.94 195 GLN A O 1
ATOM 1570 N N . GLU A 1 196 ? 22.766 -22.25 -1.396 1 97.44 196 GLU A N 1
ATOM 1571 C CA . GLU A 1 196 ? 23.188 -20.859 -1.423 1 97.44 196 GLU A CA 1
ATOM 1572 C C . GLU A 1 196 ? 22.703 -20.156 -2.695 1 97.44 196 GLU A C 1
ATOM 1574 O O . GLU A 1 196 ? 22.312 -19 -2.662 1 97.44 196 GLU A O 1
ATOM 1579 N N . LEU A 1 197 ? 22.75 -20.922 -3.729 1 97.31 197 LEU A N 1
ATOM 1580 C CA . LEU A 1 197 ? 22.328 -20.406 -5.02 1 97.31 197 LEU A CA 1
ATOM 1581 C C . LEU A 1 197 ? 20.828 -20.125 -5.027 1 97.31 197 LEU A C 1
ATOM 1583 O O . LEU A 1 197 ? 20.391 -19.062 -5.496 1 97.31 197 LEU A O 1
ATOM 1587 N N . LEU A 1 198 ? 20.047 -20.984 -4.508 1 97.69 198 LEU A N 1
ATOM 1588 C CA . LEU A 1 198 ? 18.578 -20.906 -4.555 1 97.69 198 LEU A CA 1
ATOM 1589 C C . LEU A 1 198 ? 18.047 -19.953 -3.488 1 97.69 198 LEU A C 1
ATOM 1591 O O . LEU A 1 198 ? 16.984 -19.375 -3.648 1 97.69 198 LEU A O 1
ATOM 1595 N N . GLY A 1 199 ? 18.797 -19.812 -2.404 1 97.81 199 GLY A N 1
ATOM 1596 C CA . GLY A 1 199 ? 18.359 -18.984 -1.291 1 97.81 199 GLY A CA 1
ATOM 1597 C C . GLY A 1 199 ? 17.562 -19.766 -0.259 1 97.81 199 GLY A C 1
ATOM 1598 O O . GLY A 1 199 ? 17.125 -20.891 -0.521 1 97.81 199 GLY A O 1
ATOM 1599 N N . PRO A 1 200 ? 17.375 -19.203 0.911 1 97.12 200 PRO A N 1
ATOM 1600 C CA . PRO A 1 200 ? 16.688 -19.922 1.996 1 97.12 200 PRO A CA 1
ATOM 1601 C C . PRO A 1 200 ? 15.188 -20.094 1.733 1 97.12 200 PRO A C 1
ATOM 1603 O O . PRO A 1 200 ? 14.555 -19.219 1.149 1 97.12 200 PRO A O 1
ATOM 1606 N N . ILE A 1 201 ? 14.633 -21.141 2.141 1 95.81 201 ILE A N 1
ATOM 1607 C CA . ILE A 1 201 ? 13.203 -21.406 2.047 1 95.81 201 ILE A CA 1
ATOM 1608 C C . ILE A 1 201 ? 12.461 -20.656 3.15 1 95.81 201 ILE A C 1
ATOM 1610 O O . ILE A 1 201 ? 12.953 -20.547 4.277 1 95.81 201 ILE A O 1
ATOM 1614 N N . PRO A 1 202 ? 11.32 -20.078 2.879 1 94.19 202 PRO A N 1
ATOM 1615 C CA . PRO A 1 202 ? 10.578 -20.203 1.624 1 94.19 202 PRO A CA 1
ATOM 1616 C C . PRO A 1 202 ? 10.789 -19 0.69 1 94.19 202 PRO A C 1
ATOM 1618 O O . PRO A 1 202 ? 10.836 -19.172 -0.53 1 94.19 202 PRO A O 1
ATOM 1621 N N . SER A 1 203 ? 11.008 -17.812 1.188 1 92.38 203 SER A N 1
ATOM 1622 C CA . SER A 1 203 ? 10.945 -16.578 0.417 1 92.38 203 SER A CA 1
ATOM 1623 C C . SER A 1 203 ? 12.18 -16.422 -0.467 1 92.38 203 SER A C 1
ATOM 1625 O O . SER A 1 203 ? 12.062 -16.047 -1.636 1 92.38 203 SER A O 1
ATOM 1627 N N . GLY A 1 204 ? 13.312 -16.688 0.06 1 95.94 204 GLY A N 1
ATOM 1628 C CA . GLY A 1 204 ? 14.523 -16.609 -0.743 1 95.94 204 GLY A CA 1
ATOM 1629 C C . GLY A 1 204 ? 14.523 -17.578 -1.913 1 95.94 204 GLY A C 1
ATOM 1630 O O . GLY A 1 204 ? 14.867 -17.203 -3.035 1 95.94 204 GLY A O 1
ATOM 1631 N N . PHE A 1 205 ? 14.117 -18.828 -1.565 1 98.19 205 PHE A N 1
ATOM 1632 C CA . PHE A 1 205 ? 14 -19.859 -2.586 1 98.19 205 PHE A CA 1
ATOM 1633 C C . PHE A 1 205 ? 13.023 -19.438 -3.678 1 98.19 205 PHE A C 1
ATOM 1635 O O . PHE A 1 205 ? 13.344 -19.5 -4.867 1 98.19 205 PHE A O 1
ATOM 1642 N N . TYR A 1 206 ? 11.93 -18.953 -3.246 1 97.62 206 TYR A N 1
ATOM 1643 C CA . TYR A 1 206 ? 10.922 -18.547 -4.215 1 97.62 206 TYR A CA 1
ATOM 1644 C C . TYR A 1 206 ? 11.445 -17.406 -5.09 1 97.62 206 TYR A C 1
ATOM 1646 O O . TYR A 1 206 ? 11.195 -17.391 -6.297 1 97.62 206 TYR A O 1
ATOM 1654 N N . SER A 1 207 ? 12.141 -16.5 -4.5 1 97.19 207 SER A N 1
ATOM 1655 C CA . SER A 1 207 ? 12.633 -15.312 -5.207 1 97.19 207 SER A CA 1
ATOM 1656 C C . SER A 1 207 ? 13.578 -15.711 -6.34 1 97.19 207 SER A C 1
ATOM 1658 O O . SER A 1 207 ? 13.617 -15.047 -7.379 1 97.19 207 SER A O 1
ATOM 1660 N N . TYR A 1 208 ? 14.297 -16.75 -6.195 1 98.12 208 TYR A N 1
ATOM 1661 C CA . TYR A 1 208 ? 15.18 -17.25 -7.242 1 98.12 208 TYR A CA 1
ATOM 1662 C C . TYR A 1 208 ? 14.398 -17.547 -8.516 1 98.12 208 TYR A C 1
ATOM 1664 O O . TYR A 1 208 ? 14.773 -17.078 -9.602 1 98.12 208 TYR A O 1
ATOM 1672 N N . PHE A 1 209 ? 13.32 -18.219 -8.352 1 98.12 209 PHE A N 1
ATOM 1673 C CA . PHE A 1 209 ? 12.531 -18.609 -9.516 1 98.12 209 PHE A CA 1
ATOM 1674 C C . PHE A 1 209 ? 11.688 -17.453 -10.016 1 98.12 209 PHE A C 1
ATOM 1676 O O . PHE A 1 209 ? 11.531 -17.281 -11.227 1 98.12 209 PHE A O 1
ATOM 1683 N N . ALA A 1 210 ? 11.227 -16.656 -9.102 1 97.5 210 ALA A N 1
ATOM 1684 C CA . ALA A 1 210 ? 10.383 -15.523 -9.484 1 97.5 210 ALA A CA 1
ATOM 1685 C C . ALA A 1 210 ? 11.172 -14.523 -10.328 1 97.5 210 ALA A C 1
ATOM 1687 O O . ALA A 1 210 ? 10.609 -13.891 -11.234 1 97.5 210 ALA A O 1
ATOM 1688 N N . SER A 1 211 ? 12.414 -14.344 -10.023 1 97.12 211 SER A N 1
ATOM 1689 C CA . SER A 1 211 ? 13.25 -13.406 -10.773 1 97.12 211 SER A CA 1
ATOM 1690 C C . SER A 1 211 ? 13.516 -13.906 -12.188 1 97.12 211 SER A C 1
ATOM 1692 O O . SER A 1 211 ? 13.711 -13.117 -13.109 1 97.12 211 SER A O 1
ATOM 1694 N N . ARG A 1 212 ? 13.398 -15.117 -12.383 1 97.19 212 ARG A N 1
ATOM 1695 C CA . ARG A 1 212 ? 13.711 -15.727 -13.672 1 97.19 212 ARG A CA 1
ATOM 1696 C C . ARG A 1 212 ? 12.445 -15.992 -14.477 1 97.19 212 ARG A C 1
ATOM 1698 O O . ARG A 1 212 ? 12.469 -15.977 -15.711 1 97.19 212 ARG A O 1
ATOM 1705 N N . PHE A 1 213 ? 11.398 -16.234 -13.781 1 97.81 213 PHE A N 1
ATOM 1706 C CA . PHE A 1 213 ? 10.102 -16.469 -14.398 1 97.81 213 PHE A CA 1
ATOM 1707 C C . PHE A 1 213 ? 9.031 -15.602 -13.75 1 97.81 213 PHE A C 1
ATOM 1709 O O . PHE A 1 213 ? 8.109 -16.125 -13.117 1 97.81 213 PHE A O 1
ATOM 1716 N N . PRO A 1 214 ? 9.023 -14.344 -14.023 1 97 214 PRO A N 1
ATOM 1717 C CA . PRO A 1 214 ? 8.18 -13.406 -13.273 1 97 214 PRO A CA 1
ATOM 1718 C C . PRO A 1 214 ? 6.691 -13.625 -13.531 1 97 214 PRO A C 1
ATOM 1720 O O . PRO A 1 214 ? 5.863 -13.305 -12.672 1 97 214 PRO A O 1
ATOM 1723 N N . ASN A 1 215 ? 6.348 -14.273 -14.656 1 97.5 215 ASN A N 1
ATOM 1724 C CA . ASN A 1 215 ? 4.934 -14.414 -14.992 1 97.5 215 ASN A CA 1
ATOM 1725 C C . ASN A 1 215 ? 4.406 -15.797 -14.625 1 97.5 215 ASN A C 1
ATOM 1727 O O . ASN A 1 215 ? 3.207 -16.047 -14.727 1 97.5 215 ASN A O 1
ATOM 1731 N N . LEU A 1 216 ? 5.23 -16.594 -14.18 1 98.31 216 LEU A N 1
ATOM 1732 C CA . LEU A 1 216 ? 4.852 -17.984 -13.984 1 98.31 216 LEU A CA 1
ATOM 1733 C C . LEU A 1 216 ? 3.725 -18.109 -12.961 1 98.31 216 LEU A C 1
ATOM 1735 O O . LEU A 1 216 ? 2.684 -18.703 -13.25 1 98.31 216 LEU A O 1
ATOM 1739 N N . LEU A 1 217 ? 3.9 -17.531 -11.82 1 98.5 217 LEU A N 1
ATOM 1740 C CA . LEU A 1 217 ? 2.918 -17.656 -10.75 1 98.5 217 LEU A CA 1
ATOM 1741 C C . LEU A 1 217 ? 1.55 -17.172 -11.203 1 98.5 217 LEU A C 1
ATOM 1743 O O . LEU A 1 217 ? 0.541 -17.844 -11.016 1 98.5 217 LEU A O 1
ATOM 1747 N N . LEU A 1 218 ? 1.545 -16.016 -11.773 1 98.5 218 LEU A N 1
ATOM 1748 C CA . LEU A 1 218 ? 0.288 -15.398 -12.18 1 98.5 218 LEU A CA 1
ATOM 1749 C C . LEU A 1 218 ? -0.435 -16.25 -13.211 1 98.5 218 LEU A C 1
ATOM 1751 O O . LEU A 1 218 ? -1.646 -16.469 -13.117 1 98.5 218 LEU A O 1
ATOM 1755 N N . GLU A 1 219 ? 0.286 -16.734 -14.211 1 98.5 219 GLU A N 1
ATOM 1756 C CA . GLU A 1 219 ? -0.316 -17.547 -15.266 1 98.5 219 GLU A CA 1
ATOM 1757 C C . GLU A 1 219 ? -0.85 -18.859 -14.711 1 98.5 219 GLU A C 1
ATOM 1759 O O . GLU A 1 219 ? -1.946 -19.297 -15.07 1 98.5 219 GLU A O 1
ATOM 1764 N N . VAL A 1 220 ? -0.089 -19.453 -13.852 1 98.75 220 VAL A N 1
ATOM 1765 C CA . VAL A 1 220 ? -0.541 -20.688 -13.227 1 98.75 220 VAL A CA 1
ATOM 1766 C C . VAL A 1 220 ? -1.785 -20.422 -12.383 1 98.75 220 VAL A C 1
ATOM 1768 O O . VAL A 1 220 ? -2.744 -21.203 -12.414 1 98.75 220 VAL A O 1
ATOM 1771 N N . TYR A 1 221 ? -1.76 -19.375 -11.617 1 98.56 221 TYR A N 1
ATOM 1772 C CA . TYR A 1 221 ? -2.889 -19 -10.773 1 98.56 221 TYR A CA 1
ATOM 1773 C C . TYR A 1 221 ? -4.16 -18.844 -11.602 1 98.56 221 TYR A C 1
ATOM 1775 O O . TYR A 1 221 ? -5.215 -19.375 -11.234 1 98.56 221 TYR A O 1
ATOM 1783 N N . LYS A 1 222 ? -4.082 -18.172 -12.734 1 98.06 222 LYS A N 1
ATOM 1784 C CA . LYS A 1 222 ? -5.25 -17.953 -13.586 1 98.06 222 LYS A CA 1
ATOM 1785 C C . LYS A 1 222 ? -5.828 -19.281 -14.078 1 98.06 222 LYS A C 1
ATOM 1787 O O . LYS A 1 222 ? -7.047 -19.469 -14.07 1 98.06 222 LYS A O 1
ATOM 1792 N N . ILE A 1 223 ? -4.988 -20.094 -14.43 1 98.5 223 ILE A N 1
ATOM 1793 C CA . ILE A 1 223 ? -5.402 -21.391 -14.961 1 98.5 223 ILE A CA 1
ATOM 1794 C C . ILE A 1 223 ? -6.043 -22.219 -13.852 1 98.5 223 ILE A C 1
ATOM 1796 O O . ILE A 1 223 ? -7.117 -22.797 -14.047 1 98.5 223 ILE A O 1
ATOM 1800 N N . VAL A 1 224 ? -5.406 -22.25 -12.742 1 98.19 224 VAL A N 1
ATOM 1801 C CA . VAL A 1 224 ? -5.926 -23.016 -11.609 1 98.19 224 VAL A CA 1
ATOM 1802 C C . VAL A 1 224 ? -7.273 -22.438 -11.18 1 98.19 224 VAL A C 1
ATOM 1804 O O . VAL A 1 224 ? -8.203 -23.188 -10.859 1 98.19 224 VAL A O 1
ATOM 1807 N N . TYR A 1 225 ? -7.316 -21.172 -11.156 1 96.81 225 TYR A N 1
ATOM 1808 C CA . TYR A 1 225 ? -8.578 -20.531 -10.781 1 96.81 225 TYR A CA 1
ATOM 1809 C C . TYR A 1 225 ? -9.688 -20.922 -11.75 1 96.81 225 TYR A C 1
ATOM 1811 O O . TYR A 1 225 ? -10.828 -21.141 -11.344 1 96.81 225 TYR A O 1
ATOM 1819 N N . GLN A 1 226 ? -9.383 -21.031 -12.961 1 96.62 226 GLN A N 1
ATOM 1820 C CA . GLN A 1 226 ? -10.359 -21.359 -13.984 1 96.62 226 GLN A CA 1
ATOM 1821 C C . GLN A 1 226 ? -10.797 -22.812 -13.883 1 96.62 226 GLN A C 1
ATOM 1823 O O . GLN A 1 226 ? -11.992 -23.125 -13.945 1 96.62 226 GLN A O 1
ATOM 1828 N N . TYR A 1 227 ? -9.859 -23.703 -13.586 1 97 227 TYR A N 1
ATOM 1829 C CA . TYR A 1 227 ? -10.164 -25.109 -13.773 1 97 227 TYR A CA 1
ATOM 1830 C C . TYR A 1 227 ? -10.297 -25.828 -12.43 1 97 227 TYR A C 1
ATOM 1832 O O . TYR A 1 227 ? -10.906 -26.891 -12.344 1 97 227 TYR A O 1
ATOM 1840 N N . CYS A 1 228 ? -9.734 -25.219 -11.367 1 96.94 228 CYS A N 1
ATOM 1841 C CA . CYS A 1 228 ? -9.633 -26 -10.148 1 96.94 228 CYS A CA 1
ATOM 1842 C C . CYS A 1 228 ? -10.273 -25.266 -8.969 1 96.94 228 CYS A C 1
ATOM 1844 O O . CYS A 1 228 ? -10.227 -25.75 -7.836 1 96.94 228 CYS A O 1
ATOM 1846 N N . ARG A 1 229 ? -10.867 -24.141 -9.125 1 94.56 229 ARG A N 1
ATOM 1847 C CA . ARG A 1 229 ? -11.32 -23.312 -8.008 1 94.56 229 ARG A CA 1
ATOM 1848 C C . ARG A 1 229 ? -12.391 -24.031 -7.199 1 94.56 229 ARG A C 1
ATOM 1850 O O . ARG A 1 229 ? -12.578 -23.75 -6.016 1 94.56 229 ARG A O 1
ATOM 1857 N N . GLU A 1 230 ? -13.141 -25.016 -7.809 1 95.38 230 GLU A N 1
ATOM 1858 C CA . GLU A 1 230 ? -14.211 -25.734 -7.121 1 95.38 230 GLU A CA 1
ATOM 1859 C C . GLU A 1 230 ? -13.711 -27.047 -6.531 1 95.38 230 GLU A C 1
ATOM 1861 O O . GLU A 1 230 ? -14.453 -27.75 -5.84 1 95.38 230 GLU A O 1
ATOM 1866 N N . GLU A 1 231 ? -12.5 -27.328 -6.812 1 96.56 231 GLU A N 1
ATOM 1867 C CA . GLU A 1 231 ? -11.938 -28.578 -6.301 1 96.56 231 GLU A CA 1
ATOM 1868 C C . GLU A 1 231 ? -11.578 -28.453 -4.824 1 96.56 231 GLU A C 1
ATOM 1870 O O . GLU A 1 231 ? -11.242 -27.375 -4.348 1 96.56 231 GLU A O 1
ATOM 1875 N N . VAL A 1 232 ? -11.516 -29.578 -4.156 1 95.62 232 VAL A N 1
ATOM 1876 C CA . VAL A 1 232 ? -11.312 -29.656 -2.711 1 95.62 232 VAL A CA 1
ATOM 1877 C C . VAL A 1 232 ? -9.93 -29.125 -2.359 1 95.62 232 VAL A C 1
ATOM 1879 O O . VAL A 1 232 ? -9.773 -28.328 -1.422 1 95.62 232 VAL A O 1
ATOM 1882 N N . TRP A 1 233 ? -8.914 -29.5 -3.09 1 94.81 233 TRP A N 1
ATOM 1883 C CA . TRP A 1 233 ? -7.555 -29.094 -2.736 1 94.81 233 TRP A CA 1
ATOM 1884 C C . TRP A 1 233 ? -7.414 -27.578 -2.766 1 94.81 233 TRP A C 1
ATOM 1886 O O . TRP A 1 233 ? -6.734 -27 -1.917 1 94.81 233 TRP A O 1
ATOM 1896 N N . TYR A 1 234 ? -8.055 -26.922 -3.766 1 96.25 234 TYR A N 1
ATOM 1897 C CA . TYR A 1 234 ? -7.93 -25.484 -3.885 1 96.25 234 TYR A CA 1
ATOM 1898 C C . TYR A 1 234 ? -8.688 -24.766 -2.768 1 96.25 234 TYR A C 1
ATOM 1900 O O . TYR A 1 234 ? -8.195 -23.797 -2.189 1 96.25 234 TYR A O 1
ATOM 1908 N N . LYS A 1 235 ? -9.844 -25.281 -2.449 1 93 235 LYS A N 1
ATOM 1909 C CA . LYS A 1 235 ? -10.617 -24.719 -1.341 1 93 235 LYS A CA 1
ATOM 1910 C C . LYS A 1 235 ? -9.859 -24.844 -0.024 1 93 235 LYS A C 1
ATOM 1912 O O . LYS A 1 235 ? -9.859 -23.922 0.789 1 93 235 LYS A O 1
ATOM 1917 N N . ASN A 1 236 ? -9.195 -25.969 0.106 1 91.94 236 ASN A N 1
ATOM 1918 C CA . ASN A 1 236 ? -8.359 -26.156 1.29 1 91.94 236 ASN A CA 1
ATOM 1919 C C . ASN A 1 236 ? -7.191 -25.188 1.32 1 91.94 236 ASN A C 1
ATOM 1921 O O . ASN A 1 236 ? -6.836 -24.672 2.381 1 91.94 236 ASN A O 1
ATOM 1925 N N . PHE A 1 237 ? -6.594 -25 0.183 1 93.62 237 PHE A N 1
ATOM 1926 C CA . PHE A 1 237 ? -5.492 -24.047 0.076 1 93.62 237 PHE A CA 1
ATOM 1927 C C . PHE A 1 237 ? -5.934 -22.656 0.512 1 93.62 237 PHE A C 1
ATOM 1929 O O . PHE A 1 237 ? -5.277 -22.031 1.339 1 93.62 237 PHE A O 1
ATOM 1936 N N . VAL A 1 238 ? -7.078 -22.219 0.011 1 89.06 238 VAL A N 1
ATOM 1937 C CA . VAL A 1 238 ? -7.617 -20.906 0.315 1 89.06 238 VAL A CA 1
ATOM 1938 C C . VAL A 1 238 ? -7.953 -20.812 1.802 1 89.06 238 VAL A C 1
ATOM 1940 O O . VAL A 1 238 ? -7.664 -19.797 2.449 1 89.06 238 VAL A O 1
ATOM 1943 N N . GLU A 1 239 ? -8.445 -21.891 2.283 1 83.75 239 GLU A N 1
ATOM 1944 C CA . GLU A 1 239 ? -8.789 -21.938 3.701 1 83.75 239 GLU A CA 1
ATOM 1945 C C . GLU A 1 239 ? -7.543 -21.859 4.574 1 83.75 239 GLU A C 1
ATOM 1947 O O . GLU A 1 239 ? -7.547 -21.203 5.621 1 83.75 239 GLU A O 1
ATOM 1952 N N . SER A 1 240 ? -6.539 -22.625 4.129 1 83 240 SER A N 1
ATOM 1953 C CA . SER A 1 240 ? -5.277 -22.609 4.863 1 83 240 SER A CA 1
ATOM 1954 C C . SER A 1 240 ? -4.672 -21.203 4.879 1 83 240 SER A C 1
ATOM 1956 O O . SER A 1 240 ? -4.051 -20.797 5.863 1 83 240 SER A O 1
ATOM 1958 N N . MET A 1 241 ? -4.801 -20.562 3.807 1 79.94 241 MET A N 1
ATOM 1959 C CA . MET A 1 241 ? -4.285 -19.203 3.715 1 79.94 241 MET A CA 1
ATOM 1960 C C . MET A 1 241 ? -5.031 -18.281 4.668 1 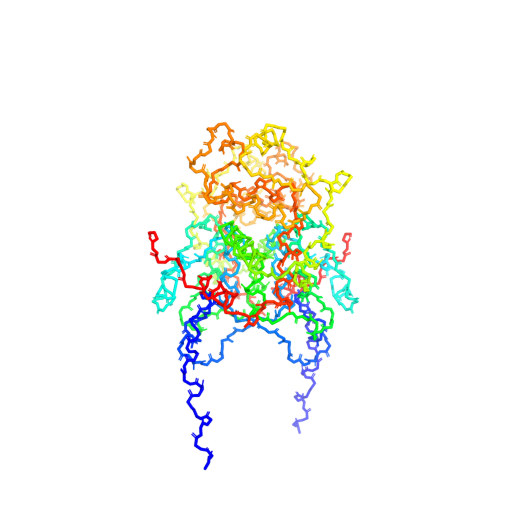79.94 241 MET A C 1
ATOM 1962 O O . MET A 1 241 ? -4.438 -17.359 5.238 1 79.94 241 MET A O 1
ATOM 1966 N N . LYS A 1 242 ? -6.195 -18.812 4.797 1 69.25 242 LYS A N 1
ATOM 1967 C CA . LYS A 1 242 ? -7.016 -18.016 5.711 1 69.25 242 LYS A CA 1
ATOM 1968 C C . LYS A 1 242 ? -6.668 -18.328 7.164 1 69.25 242 LYS A C 1
ATOM 1970 O O . LYS A 1 242 ? -6.707 -17.438 8.016 1 69.25 242 LYS A O 1
ATOM 1975 N N . LYS A 1 243 ? -6.324 -19.875 7.562 1 60.12 243 LYS A N 1
ATOM 1976 C CA . LYS A 1 243 ? -6.137 -20.391 8.914 1 60.12 243 LYS A CA 1
ATOM 1977 C C . LYS A 1 243 ? -4.688 -20.234 9.367 1 60.12 243 LYS A C 1
ATOM 1979 O O . LYS A 1 243 ? -4.422 -20.031 10.555 1 60.12 243 LYS A O 1
ATOM 1984 N N . THR A 1 244 ? -3.607 -21.109 8.852 1 46.69 244 THR A N 1
ATOM 1985 C CA . THR A 1 244 ? -2.254 -21.484 9.258 1 46.69 244 THR A CA 1
ATOM 1986 C C . THR A 1 244 ? -1.561 -20.312 9.961 1 46.69 244 THR A C 1
ATOM 1988 O O . THR A 1 244 ? -0.366 -20.391 10.258 1 46.69 244 THR A O 1
ATOM 1991 N N . ASN A 1 245 ? -1.591 -19.328 10.492 1 36.31 245 ASN A N 1
ATOM 1992 C CA . ASN A 1 245 ? -0.413 -18.906 11.234 1 36.31 245 ASN A CA 1
ATOM 1993 C C . ASN A 1 245 ? -0.316 -19.609 12.586 1 36.31 245 ASN A C 1
ATOM 1995 O O . ASN A 1 245 ? 0.346 -19.125 13.5 1 36.31 245 ASN A O 1
ATOM 1999 N N . ASP A 1 246 ? -0.96 -20.719 13.031 1 30.8 246 ASP A N 1
ATOM 2000 C CA . ASP A 1 246 ? -0.837 -21.297 14.367 1 30.8 246 ASP A CA 1
ATOM 2001 C C . ASP A 1 246 ? 0.551 -21.891 14.578 1 30.8 246 ASP A C 1
ATOM 2003 O O . ASP A 1 246 ? 1.021 -22 15.711 1 30.8 246 ASP A O 1
ATOM 2007 N N . ARG A 1 247 ? 1.063 -23.062 13.82 1 29.98 247 ARG A N 1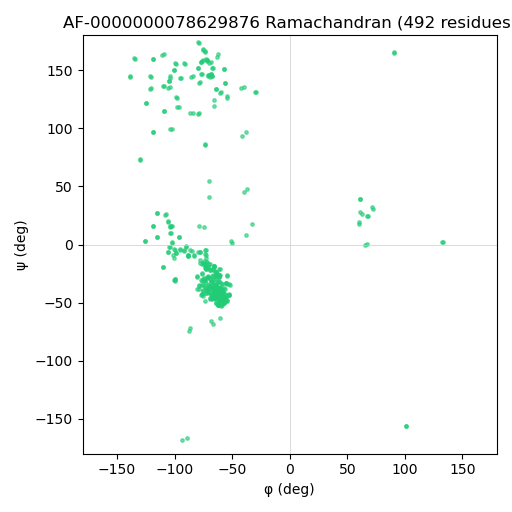
ATOM 2008 C CA . ARG A 1 247 ? 1.988 -24.062 14.344 1 29.98 247 ARG A CA 1
ATOM 2009 C C . ARG A 1 247 ? 3.385 -23.469 14.516 1 29.98 247 ARG A C 1
ATOM 2011 O O . ARG A 1 247 ? 4.316 -24.188 14.914 1 29.98 247 ARG A O 1
ATOM 2018 N N . SER A 1 248 ? 3.982 -22.484 13.875 1 22.33 248 SER A N 1
ATOM 2019 C CA . SER A 1 248 ? 5.324 -22.422 14.445 1 22.33 248 SER A CA 1
ATOM 2020 C C . SER A 1 248 ? 5.301 -21.797 15.836 1 22.33 248 SER A C 1
ATOM 2022 O O . SER A 1 248 ? 4.555 -20.844 16.078 1 22.33 248 SER A O 1
ATOM 2024 N N . MET B 1 1 ? -43.875 31.594 1.465 1 23.23 1 MET B N 1
ATOM 2025 C CA . MET B 1 1 ? -42.531 31.938 1.873 1 23.23 1 MET B CA 1
ATOM 2026 C C . MET B 1 1 ? -41.562 30.766 1.673 1 23.23 1 MET B C 1
ATOM 2028 O O . MET B 1 1 ? -40.375 30.859 2.014 1 23.23 1 MET B O 1
ATOM 2032 N N . ASN B 1 2 ? -42 29.453 1.636 1 25.75 2 ASN B N 1
ATOM 2033 C CA . ASN B 1 2 ? -41.469 28.125 1.893 1 25.75 2 ASN B CA 1
ATOM 2034 C C . ASN B 1 2 ? -40.594 27.625 0.741 1 25.75 2 ASN B C 1
ATOM 2036 O O . ASN B 1 2 ? -40.344 26.438 0.625 1 25.75 2 ASN B O 1
ATOM 2040 N N . THR B 1 3 ? -40.438 28.266 -0.441 1 28.89 3 THR B N 1
ATOM 2041 C CA . THR B 1 3 ? -39.938 27.781 -1.715 1 28.89 3 THR B CA 1
ATOM 2042 C C . THR B 1 3 ? -38.406 27.703 -1.687 1 28.89 3 THR B C 1
ATOM 2044 O O . THR B 1 3 ? -37.781 27.375 -2.697 1 28.89 3 THR B O 1
ATOM 2047 N N . THR B 1 4 ? -37.656 28.344 -0.737 1 26.16 4 THR B N 1
ATOM 2048 C CA . THR B 1 4 ? -36.25 28.734 -0.924 1 26.16 4 THR B CA 1
ATOM 2049 C C . THR B 1 4 ? -35.344 27.516 -0.816 1 26.16 4 THR B C 1
ATOM 2051 O O . THR B 1 4 ? -34.125 27.625 -1.028 1 26.16 4 THR B O 1
ATOM 2054 N N . ALA B 1 5 ? -35.625 26.5 -0.093 1 31.75 5 ALA B N 1
ATOM 2055 C CA . ALA B 1 5 ? -34.594 25.531 0.358 1 31.75 5 ALA B CA 1
ATOM 2056 C C . ALA B 1 5 ? -34.125 24.672 -0.801 1 31.75 5 ALA B C 1
ATOM 2058 O O . ALA B 1 5 ? -33.281 23.781 -0.612 1 31.75 5 ALA B O 1
ATOM 2059 N N . ALA B 1 6 ? -34.688 24.609 -1.973 1 32.53 6 ALA B N 1
ATOM 2060 C CA . ALA B 1 6 ? -34.406 23.656 -3.037 1 32.53 6 ALA B CA 1
ATOM 2061 C C . ALA B 1 6 ? -33.062 23.969 -3.697 1 32.53 6 ALA B C 1
ATOM 2063 O O . ALA B 1 6 ? -32.562 23.156 -4.469 1 32.53 6 ALA B O 1
ATOM 2064 N N . VAL B 1 7 ? -32.625 25.219 -3.773 1 28 7 VAL B N 1
ATOM 2065 C CA . VAL B 1 7 ? -31.484 25.641 -4.605 1 28 7 VAL B CA 1
ATOM 2066 C C . VAL B 1 7 ? -30.188 25.062 -4.066 1 28 7 VAL B C 1
ATOM 2068 O O . VAL B 1 7 ? -29.188 25 -4.777 1 28 7 VAL B O 1
ATOM 2071 N N . PHE B 1 8 ? -29.969 24.922 -2.719 1 26.89 8 PHE B N 1
ATOM 2072 C CA . PHE B 1 8 ? -28.656 24.656 -2.146 1 26.89 8 PHE B CA 1
ATOM 2073 C C . PHE B 1 8 ? -28.172 23.266 -2.537 1 26.89 8 PHE B C 1
ATOM 2075 O O . PHE B 1 8 ? -26.969 22.969 -2.467 1 26.89 8 PHE B O 1
ATOM 2082 N N . SER B 1 9 ? -29 22.234 -2.826 1 31.22 9 SER B N 1
ATOM 2083 C CA . SER B 1 9 ? -28.594 20.844 -3.016 1 31.22 9 SER B CA 1
ATOM 2084 C C . SER B 1 9 ? -27.812 20.672 -4.312 1 31.22 9 SER B C 1
ATOM 2086 O O . SER B 1 9 ? -27.078 19.703 -4.477 1 31.22 9 SER B O 1
ATOM 2088 N N . ALA B 1 10 ? -28.156 21.406 -5.383 1 32.47 10 ALA B N 1
ATOM 2089 C CA . ALA B 1 10 ? -27.562 21.266 -6.703 1 32.47 10 ALA B CA 1
ATOM 2090 C C . ALA B 1 10 ? -26.125 21.766 -6.715 1 32.47 10 ALA B C 1
ATOM 2092 O O . ALA B 1 10 ? -25.406 21.578 -7.695 1 32.47 10 ALA B O 1
ATOM 2093 N N . ALA B 1 11 ? -25.672 22.844 -6.133 1 30.62 11 ALA B N 1
ATOM 2094 C CA . ALA B 1 11 ? -24.469 23.672 -6.246 1 30.62 11 ALA B CA 1
ATOM 2095 C C . ALA B 1 11 ? -23.219 22.859 -5.938 1 30.62 11 ALA B C 1
ATOM 2097 O O . ALA B 1 11 ? -22.172 23.047 -6.562 1 30.62 11 ALA B O 1
ATOM 2098 N N . ALA B 1 12 ? -22.953 22.281 -4.695 1 33.22 12 ALA B N 1
ATOM 2099 C CA . ALA B 1 12 ? -21.547 21.938 -4.434 1 33.22 12 ALA B CA 1
ATOM 2100 C C . ALA B 1 12 ? -21.109 20.766 -5.309 1 33.22 12 ALA B C 1
ATOM 2102 O O . ALA B 1 12 ? -21.391 19.609 -4.996 1 33.22 12 ALA B O 1
ATOM 2103 N N . ARG B 1 13 ? -21.203 20.734 -6.559 1 34.59 13 ARG B N 1
ATOM 2104 C CA . ARG B 1 13 ? -20.5 19.812 -7.441 1 34.59 13 ARG B CA 1
ATOM 2105 C C . ARG B 1 13 ? -19.094 19.531 -6.938 1 34.59 13 ARG B C 1
ATOM 2107 O O . ARG B 1 13 ? -18.172 20.312 -7.195 1 34.59 13 ARG B O 1
ATOM 2114 N N . CYS B 1 14 ? -18.891 19.234 -5.727 1 39.91 14 CYS B N 1
ATOM 2115 C CA . CYS B 1 14 ? -17.625 18.906 -5.09 1 39.91 14 CYS B CA 1
ATOM 2116 C C . CYS B 1 14 ? -16.781 18 -5.984 1 39.91 14 CYS B C 1
ATOM 2118 O O . CYS B 1 14 ? -17.266 16.969 -6.441 1 39.91 14 CYS B O 1
ATOM 2120 N N . GLY B 1 15 ? -15.883 18.703 -6.793 1 46.19 15 GLY B N 1
ATOM 2121 C CA . GLY B 1 15 ? -14.906 18.047 -7.641 1 46.19 15 GLY B CA 1
ATOM 2122 C C . GLY B 1 15 ? -14.453 16.703 -7.098 1 46.19 15 GLY B C 1
ATOM 2123 O O . GLY B 1 15 ? -14.516 16.453 -5.891 1 46.19 15 GLY B O 1
ATOM 2124 N N . SER B 1 16 ? -14.453 15.727 -7.918 1 58.75 16 SER B N 1
ATOM 2125 C CA . SER B 1 16 ? -14.086 14.359 -7.562 1 58.75 16 SER B CA 1
ATOM 2126 C C . SER B 1 16 ? -12.711 14.305 -6.914 1 58.75 16 SER B C 1
ATOM 2128 O O . SER B 1 16 ? -11.859 15.164 -7.172 1 58.75 16 SER B O 1
ATOM 2130 N N . SER B 1 17 ? -12.492 13.766 -5.773 1 60.47 17 SER B N 1
ATOM 2131 C CA . SER B 1 17 ? -11.281 13.578 -4.984 1 60.47 17 SER B CA 1
ATOM 2132 C C . SER B 1 17 ? -10.172 12.945 -5.82 1 60.47 17 SER B C 1
ATOM 2134 O O . SER B 1 17 ? -9.008 12.93 -5.41 1 60.47 17 SER B O 1
ATOM 2136 N N . GLY B 1 18 ? -10.391 12.703 -7.121 1 71.75 18 GLY B N 1
ATOM 2137 C CA . GLY B 1 18 ? -9.438 11.945 -7.906 1 71.75 18 GLY B CA 1
ATOM 2138 C C . GLY B 1 18 ? -9.312 10.492 -7.465 1 71.75 18 GLY B C 1
ATOM 2139 O O . GLY B 1 18 ? -8.539 9.727 -8.039 1 71.75 18 GLY B O 1
ATOM 2140 N N . TRP B 1 19 ? -10.055 10.156 -6.48 1 74.25 19 TRP B N 1
ATOM 2141 C CA . TRP B 1 19 ? -10.008 8.812 -5.918 1 74.25 19 TRP B CA 1
ATOM 2142 C C . TRP B 1 19 ? -11.328 8.086 -6.129 1 74.25 19 TRP B C 1
ATOM 2144 O O . TRP B 1 19 ? -11.523 6.973 -5.633 1 74.25 19 TRP B O 1
ATOM 2154 N N . GLN B 1 20 ? -12.18 8.82 -6.918 1 78.62 20 GLN B N 1
ATOM 2155 C CA . GLN B 1 20 ? -13.531 8.281 -7.039 1 78.62 20 GLN B CA 1
ATOM 2156 C C . GLN B 1 20 ? -13.711 7.539 -8.367 1 78.62 20 GLN B C 1
ATOM 2158 O O . GLN B 1 20 ? -13.156 7.945 -9.391 1 78.62 20 GLN B O 1
ATOM 2163 N N . ALA B 1 21 ? -14.578 6.566 -8.297 1 83.62 21 ALA B N 1
ATOM 2164 C CA . ALA B 1 21 ? -14.906 5.758 -9.469 1 83.62 21 ALA B CA 1
ATOM 2165 C C . ALA B 1 21 ? -15.633 6.586 -10.516 1 83.62 21 ALA B C 1
ATOM 2167 O O . ALA B 1 21 ? -16.312 7.566 -10.188 1 83.62 21 ALA B O 1
ATOM 2168 N N . PRO B 1 22 ? -15.461 6.188 -11.75 1 81.88 22 PRO B N 1
ATOM 2169 C CA . PRO B 1 22 ? -16.094 6.93 -12.844 1 81.88 22 PRO B CA 1
ATOM 2170 C C . PRO B 1 22 ? -17.594 7.125 -12.641 1 81.88 22 PRO B C 1
ATOM 2172 O O . PRO B 1 22 ? -18.125 8.203 -12.906 1 81.88 22 PRO B O 1
ATOM 2175 N N . GLU B 1 23 ? -18.344 6.047 -12.195 1 82.81 23 GLU B N 1
ATOM 2176 C CA . GLU B 1 23 ? -19.797 6.129 -12.047 1 82.81 23 GLU B CA 1
ATOM 2177 C C . GLU B 1 23 ? -20.188 7.074 -10.914 1 82.81 23 GLU B C 1
ATOM 2179 O O . GLU B 1 23 ? -21.312 7.586 -10.875 1 82.81 23 GLU B O 1
ATOM 2184 N N . GLN B 1 24 ? -19.344 7.113 -9.906 1 75.94 24 GLN B N 1
ATOM 2185 C CA . GLN B 1 24 ? -19.594 8.062 -8.828 1 75.94 24 GLN B CA 1
ATOM 2186 C C . GLN B 1 24 ? -19.484 9.5 -9.32 1 75.94 24 GLN B C 1
ATOM 2188 O O . GLN B 1 24 ? -20.125 10.406 -8.789 1 75.94 24 GLN B O 1
ATOM 2193 N N . LEU B 1 25 ? -18.562 9.633 -10.25 1 68.19 25 LEU B N 1
ATOM 2194 C CA . LEU B 1 25 ? -18.438 10.945 -10.875 1 68.19 25 LEU B CA 1
ATOM 2195 C C . LEU B 1 25 ? -19.719 11.305 -11.641 1 68.19 25 LEU B C 1
ATOM 2197 O O . LEU B 1 25 ? -20.078 12.477 -11.742 1 68.19 25 LEU B O 1
ATOM 2201 N N . LEU B 1 26 ? -20.375 10.172 -12.031 1 64.38 26 LEU B N 1
ATOM 2202 C CA . LEU B 1 26 ? -21.594 10.352 -12.828 1 64.38 26 LEU B CA 1
ATOM 2203 C C . LEU B 1 26 ? -22.844 10.117 -11.984 1 64.38 26 LEU B C 1
ATOM 2205 O O . LEU B 1 26 ? -23.938 9.977 -12.523 1 64.38 26 LEU B O 1
ATOM 2209 N N . HIS B 1 27 ? -22.812 10.078 -10.625 1 60.59 27 HIS B N 1
ATOM 2210 C CA . HIS B 1 27 ? -23.891 9.922 -9.664 1 60.59 27 HIS B CA 1
ATOM 2211 C C . HIS B 1 27 ? -24.578 8.57 -9.836 1 60.59 27 HIS B C 1
ATOM 2213 O O . HIS B 1 27 ? -25.812 8.492 -9.758 1 60.59 27 HIS B O 1
ATOM 2219 N N . GLY B 1 28 ? -23.906 7.648 -10.328 1 59.25 28 GLY B N 1
ATOM 2220 C CA . GLY B 1 28 ? -24.531 6.359 -10.547 1 59.25 28 GLY B CA 1
ATOM 2221 C C . GLY B 1 28 ? -24.422 5.422 -9.367 1 59.25 28 GLY B C 1
ATOM 2222 O O . GLY B 1 28 ? -24.062 5.844 -8.266 1 59.25 28 GLY B O 1
ATOM 2223 N N . ARG B 1 29 ? -24.781 3.926 -9.68 1 59.81 29 ARG B N 1
ATOM 2224 C CA . ARG B 1 29 ? -25.062 2.756 -8.852 1 59.81 29 ARG B CA 1
ATOM 2225 C C . ARG B 1 29 ? -23.859 2.383 -8 1 59.81 29 ARG B C 1
ATOM 2227 O O . ARG B 1 29 ? -22.734 2.783 -8.305 1 59.81 29 ARG B O 1
ATOM 2234 N N . GLN B 1 30 ? -24.281 1.512 -6.977 1 59.91 30 GLN B N 1
ATOM 2235 C CA . GLN B 1 30 ? -23.422 1.011 -5.922 1 59.91 30 GLN B CA 1
ATOM 2236 C C . GLN B 1 30 ? -22.328 0.108 -6.488 1 59.91 30 GLN B C 1
ATOM 2238 O O . GLN B 1 30 ? -22.594 -0.747 -7.336 1 59.91 30 GLN B O 1
ATOM 2243 N N . THR B 1 31 ? -20.984 0.404 -6.34 1 71.88 31 THR B N 1
ATOM 2244 C CA . THR B 1 31 ? -19.75 -0.271 -6.758 1 71.88 31 THR B CA 1
ATOM 2245 C C . THR B 1 31 ? -19.359 -1.341 -5.75 1 71.88 31 THR B C 1
ATOM 2247 O O . THR B 1 31 ? -19.891 -1.384 -4.637 1 71.88 31 THR B O 1
ATOM 2250 N N . LYS B 1 32 ? -18.797 -2.451 -6.215 1 85.12 32 LYS B N 1
ATOM 2251 C CA . LYS B 1 32 ? -18.094 -3.363 -5.32 1 85.12 32 LYS B CA 1
ATOM 2252 C C . LYS B 1 32 ? -17.234 -2.598 -4.32 1 85.12 32 LYS B C 1
ATOM 2254 O O . LYS B 1 32 ? -16.734 -1.517 -4.633 1 85.12 32 LYS B O 1
ATOM 2259 N N . ALA B 1 33 ? -17.344 -3.041 -3.086 1 88.25 33 ALA B N 1
ATOM 2260 C CA . ALA B 1 33 ? -16.641 -2.326 -2.023 1 88.25 33 ALA B CA 1
ATOM 2261 C C . ALA B 1 33 ? -15.922 -3.297 -1.087 1 88.25 33 ALA B C 1
ATOM 2263 O O . ALA B 1 33 ? -16.188 -4.5 -1.112 1 88.25 33 ALA B O 1
ATOM 2264 N N . ILE B 1 34 ? -14.977 -2.777 -0.392 1 88.25 34 ILE B N 1
ATOM 2265 C CA . ILE B 1 34 ? -14.297 -3.479 0.691 1 88.25 34 ILE B CA 1
ATOM 2266 C C . ILE B 1 34 ? -14.469 -2.703 1.995 1 88.25 34 ILE B C 1
ATOM 2268 O O . ILE B 1 34 ? -14.523 -1.471 1.987 1 88.25 34 ILE B O 1
ATOM 2272 N N . ASP B 1 35 ? -14.594 -3.391 3.07 1 89.88 35 ASP B N 1
ATOM 2273 C CA . ASP B 1 35 ? -14.766 -2.682 4.336 1 89.88 35 ASP B CA 1
ATOM 2274 C C . ASP B 1 35 ? -13.461 -2.008 4.766 1 89.88 35 ASP B C 1
ATOM 2276 O O . ASP B 1 35 ? -12.383 -2.396 4.324 1 89.88 35 ASP B O 1
ATOM 2280 N N . ILE B 1 36 ? -13.469 -1.013 5.602 1 94.19 36 ILE B N 1
ATOM 2281 C CA . ILE B 1 36 ? -12.352 -0.172 6.012 1 94.19 36 ILE B CA 1
ATOM 2282 C C . ILE B 1 36 ? -11.344 -1.005 6.801 1 94.19 36 ILE B C 1
ATOM 2284 O O . ILE B 1 36 ? -10.133 -0.795 6.691 1 94.19 36 ILE B O 1
ATOM 2288 N N . PHE B 1 37 ? -11.805 -1.915 7.648 1 93.56 37 PHE B N 1
ATOM 2289 C CA . PHE B 1 37 ? -10.922 -2.803 8.398 1 93.56 37 PHE B CA 1
ATOM 2290 C C . PHE B 1 37 ? -10.031 -3.604 7.453 1 93.56 37 PHE B C 1
ATOM 2292 O O . PHE B 1 37 ? -8.805 -3.611 7.602 1 93.56 37 PHE B O 1
ATOM 2299 N N . SER B 1 38 ? -10.641 -4.223 6.457 1 91.62 38 SER B N 1
ATOM 2300 C CA . SER B 1 38 ? -9.898 -5.008 5.477 1 91.62 38 SER B CA 1
ATOM 2301 C C . SER B 1 38 ? -8.914 -4.141 4.699 1 91.62 38 SER B C 1
ATOM 2303 O O . SER B 1 38 ? -7.793 -4.57 4.406 1 91.62 38 SER B O 1
ATOM 2305 N N . LEU B 1 39 ? -9.352 -2.943 4.375 1 93.62 39 LEU B N 1
ATOM 2306 C CA . LEU B 1 39 ? -8.445 -2.002 3.721 1 93.62 39 LEU B CA 1
ATOM 2307 C C . LEU B 1 39 ? -7.223 -1.731 4.59 1 93.62 39 LEU B C 1
ATOM 2309 O O . LEU B 1 39 ? -6.098 -1.686 4.09 1 93.62 39 LEU B O 1
ATOM 2313 N N . GLY B 1 40 ? -7.473 -1.517 5.852 1 96.06 40 GLY B N 1
ATOM 2314 C CA . GLY B 1 40 ? -6.359 -1.313 6.762 1 96.06 40 GLY B CA 1
ATOM 2315 C C . GLY B 1 40 ? -5.367 -2.461 6.758 1 96.06 40 GLY B C 1
ATOM 2316 O O . GLY B 1 40 ? -4.156 -2.24 6.754 1 96.06 40 GLY B O 1
ATOM 2317 N N . CYS B 1 41 ? -5.855 -3.637 6.742 1 93.38 41 CYS B N 1
ATOM 2318 C CA . CYS B 1 41 ? -5.004 -4.82 6.691 1 93.38 41 CYS B CA 1
ATOM 2319 C C . CYS B 1 41 ? -4.191 -4.852 5.402 1 93.38 41 CYS B C 1
ATOM 2321 O O . CYS B 1 41 ? -2.986 -5.117 5.426 1 93.38 41 CYS B O 1
ATOM 2323 N N . VAL B 1 42 ? -4.824 -4.555 4.363 1 92.56 42 VAL B N 1
ATOM 2324 C CA . VAL B 1 42 ? -4.184 -4.586 3.053 1 92.56 42 VAL B CA 1
ATOM 2325 C C . VAL B 1 42 ? -3.115 -3.496 2.977 1 92.56 42 VAL B C 1
ATOM 2327 O O . VAL B 1 42 ? -2.018 -3.73 2.461 1 92.56 42 VAL B O 1
ATOM 2330 N N . LEU B 1 43 ? -3.412 -2.357 3.436 1 94.62 43 LEU B N 1
ATOM 2331 C CA . LEU B 1 43 ? -2.451 -1.261 3.451 1 94.62 43 LEU B CA 1
ATOM 2332 C C . LEU B 1 43 ? -1.207 -1.64 4.246 1 94.62 43 LEU B C 1
ATOM 2334 O O . LEU B 1 43 ? -0.083 -1.415 3.795 1 94.62 43 LEU B O 1
ATOM 2338 N N . TYR B 1 44 ? -1.403 -2.229 5.406 1 95.44 44 TYR B N 1
ATOM 2339 C CA . TYR B 1 44 ? -0.285 -2.672 6.227 1 95.44 44 TYR B CA 1
ATOM 2340 C C . TYR B 1 44 ? 0.554 -3.711 5.496 1 95.44 44 TYR B C 1
ATOM 2342 O O . TYR B 1 44 ? 1.786 -3.66 5.531 1 95.44 44 TYR B O 1
ATOM 2350 N N . PHE B 1 45 ? -0.086 -4.625 4.887 1 91.25 45 PHE B N 1
ATOM 2351 C CA . PHE B 1 45 ? 0.579 -5.66 4.109 1 91.25 45 PHE B CA 1
ATOM 2352 C C . PHE B 1 45 ? 1.493 -5.047 3.057 1 91.25 45 PHE B C 1
ATOM 2354 O O . PHE B 1 45 ? 2.66 -5.43 2.941 1 91.25 45 PHE B O 1
ATOM 2361 N N . CYS B 1 46 ? 0.877 -4.074 2.33 1 89.69 46 CYS B N 1
ATOM 2362 C CA . CYS B 1 46 ? 1.64 -3.424 1.27 1 89.69 46 CYS B CA 1
ATOM 2363 C C . CYS B 1 46 ? 2.844 -2.684 1.839 1 89.69 46 CYS B C 1
ATOM 2365 O O . CYS B 1 46 ? 3.945 -2.768 1.292 1 89.69 46 CYS B O 1
ATOM 2367 N N . MET B 1 47 ? 2.654 -2.051 2.932 1 92 47 MET B N 1
ATOM 2368 C CA . MET B 1 47 ? 3.707 -1.226 3.52 1 92 47 MET B CA 1
ATOM 2369 C C . MET B 1 47 ? 4.82 -2.092 4.098 1 92 47 MET B C 1
ATOM 2371 O O . MET B 1 47 ? 5.973 -1.661 4.172 1 92 47 MET B O 1
ATOM 2375 N N . THR B 1 48 ? 4.516 -3.312 4.52 1 92.19 48 THR B N 1
ATOM 2376 C CA . THR B 1 48 ? 5.484 -4.176 5.188 1 92.19 48 THR B CA 1
ATOM 2377 C C . THR B 1 48 ? 5.977 -5.266 4.238 1 92.19 48 THR B C 1
ATOM 2379 O O . THR B 1 48 ? 6.82 -6.086 4.609 1 92.19 48 THR B O 1
ATOM 2382 N N . LYS B 1 49 ? 5.422 -5.238 3.066 1 84.06 49 LYS B N 1
ATOM 2383 C CA . LYS B 1 49 ? 5.789 -6.207 2.037 1 84.06 49 LYS B CA 1
ATOM 2384 C C . LYS B 1 49 ? 5.48 -7.633 2.488 1 84.06 49 LYS B C 1
ATOM 2386 O O . LYS B 1 49 ? 6.328 -8.523 2.373 1 84.06 49 LYS B O 1
ATOM 2391 N N . GLY B 1 50 ? 4.223 -7.707 3.232 1 85.5 50 GLY B N 1
ATOM 2392 C CA . GLY B 1 50 ? 3.834 -9.102 3.373 1 85.5 50 GLY B CA 1
ATOM 2393 C C . GLY B 1 50 ? 3.424 -9.469 4.789 1 85.5 50 GLY B C 1
ATOM 2394 O O . GLY B 1 50 ? 3.121 -10.625 5.07 1 85.5 50 GLY B O 1
ATOM 2395 N N . ARG B 1 51 ? 3.418 -8.516 5.672 1 88.5 51 ARG B N 1
ATOM 2396 C CA . ARG B 1 51 ? 3.023 -8.836 7.043 1 88.5 51 ARG B CA 1
ATOM 2397 C C . ARG B 1 51 ? 1.572 -8.445 7.301 1 88.5 51 ARG B C 1
ATOM 2399 O O . ARG B 1 51 ? 1.002 -7.633 6.566 1 88.5 51 ARG B O 1
ATOM 2406 N N . HIS B 1 52 ? 1.002 -9.102 8.258 1 90.81 52 HIS B N 1
ATOM 2407 C CA . HIS B 1 52 ? -0.358 -8.805 8.695 1 90.81 52 HIS B CA 1
ATOM 2408 C C . HIS B 1 52 ? -0.367 -8.164 10.078 1 90.81 52 HIS B C 1
ATOM 2410 O O . HIS B 1 52 ? 0.381 -8.578 10.969 1 90.81 52 HIS B O 1
ATOM 2416 N N . PRO B 1 53 ? -1.143 -7.164 10.258 1 95.31 53 PRO B N 1
ATOM 2417 C CA . PRO B 1 53 ? -1.082 -6.457 11.539 1 95.31 53 PRO B CA 1
ATOM 2418 C C . PRO B 1 53 ? -1.539 -7.324 12.719 1 95.31 53 PRO B C 1
ATOM 2420 O O . PRO B 1 53 ? -1.202 -7.035 13.867 1 95.31 53 PRO B O 1
ATOM 2423 N N . PHE B 1 54 ? -2.252 -8.375 12.461 1 93.5 54 PHE B N 1
ATOM 2424 C CA . PHE B 1 54 ? -2.777 -9.219 13.523 1 93.5 54 PHE B CA 1
ATOM 2425 C C . PHE B 1 54 ? -1.964 -10.5 13.648 1 93.5 54 PHE B C 1
ATOM 2427 O O . PHE B 1 54 ? -2.381 -11.445 14.32 1 93.5 54 PHE B O 1
ATOM 2434 N N . GLY B 1 55 ? -0.836 -10.523 12.945 1 89.44 55 GLY B N 1
ATOM 2435 C CA . GLY B 1 55 ? 0.108 -11.602 13.188 1 89.44 55 GLY B CA 1
ATOM 2436 C C . GLY B 1 55 ? 0.041 -12.695 12.141 1 89.44 55 GLY B C 1
ATOM 2437 O O . GLY B 1 55 ? -0.337 -12.445 10.992 1 89.44 55 GLY B O 1
ATOM 2438 N N . LYS B 1 56 ? 0.491 -13.867 12.586 1 82.38 56 LYS B N 1
ATOM 2439 C CA . LYS B 1 56 ? 0.544 -15.039 11.719 1 82.38 56 LYS B CA 1
ATOM 2440 C C . LYS B 1 56 ? -0.846 -15.641 11.516 1 82.38 56 LYS B C 1
ATOM 2442 O O . LYS B 1 56 ? -1.755 -15.391 12.312 1 82.38 56 LYS B O 1
ATOM 2447 N N . PRO B 1 57 ? -0.991 -16.344 10.508 1 77.06 57 PRO B N 1
ATOM 2448 C CA . PRO B 1 57 ? -2.307 -16.875 10.141 1 77.06 57 PRO B CA 1
ATOM 2449 C C . PRO B 1 57 ? -2.99 -17.609 11.297 1 77.06 57 PRO B C 1
ATOM 2451 O O . PRO B 1 57 ? -4.188 -17.422 11.523 1 77.06 57 PRO B O 1
ATOM 2454 N N . LEU B 1 58 ? -2.289 -18.312 12.172 1 75.69 58 LEU B N 1
ATOM 2455 C CA . LEU B 1 58 ? -2.881 -19.156 13.211 1 75.69 58 LEU B CA 1
ATOM 2456 C C . LEU B 1 58 ? -3.422 -18.297 14.352 1 75.69 58 LEU B C 1
ATOM 2458 O O . LEU B 1 58 ? -4.375 -18.688 15.031 1 75.69 58 LEU B O 1
ATOM 2462 N N . GLU B 1 59 ? -2.842 -17.141 14.469 1 86 59 GLU B N 1
ATOM 2463 C CA . GLU B 1 59 ? -3.234 -16.328 15.609 1 86 59 GLU B CA 1
ATOM 2464 C C . GLU B 1 59 ? -4.137 -15.172 15.18 1 86 59 GLU B C 1
ATOM 2466 O O . GLU B 1 59 ? -4.719 -14.484 16.016 1 86 59 GLU B O 1
ATOM 2471 N N . ARG B 1 60 ? -4.336 -14.977 13.938 1 85.88 60 ARG B N 1
ATOM 2472 C CA . ARG B 1 60 ? -4.926 -13.766 13.391 1 85.88 60 ARG B CA 1
ATOM 2473 C C . ARG B 1 60 ? -6.371 -13.594 13.852 1 85.88 60 ARG B C 1
ATOM 2475 O O . ARG B 1 60 ? -6.758 -12.531 14.328 1 85.88 60 ARG B O 1
ATOM 2482 N N . ASP B 1 61 ? -7.172 -14.609 13.711 1 81.69 61 ASP B N 1
ATOM 2483 C CA . ASP B 1 61 ? -8.586 -14.5 14.062 1 81.69 61 ASP B CA 1
ATOM 2484 C C . ASP B 1 61 ? -8.766 -14.195 15.539 1 81.69 61 ASP B C 1
ATOM 2486 O O . ASP B 1 61 ? -9.625 -13.391 15.914 1 81.69 61 ASP B O 1
ATOM 2490 N N . LEU B 1 62 ? -8.008 -14.883 16.328 1 84.94 62 LEU B N 1
ATOM 2491 C CA . LEU B 1 62 ? -8.062 -14.617 17.766 1 84.94 62 LEU B CA 1
ATOM 2492 C C . LEU B 1 62 ? -7.648 -13.18 18.078 1 84.94 62 LEU B C 1
ATOM 2494 O O . LEU B 1 62 ? -8.305 -12.492 18.859 1 84.94 62 LEU B O 1
ATOM 2498 N N . ASN B 1 63 ? -6.555 -12.719 17.484 1 91.44 63 ASN B N 1
ATOM 2499 C CA . ASN B 1 63 ? -6.074 -11.359 17.672 1 91.44 63 ASN B CA 1
ATOM 2500 C C . ASN B 1 63 ? -7.105 -10.328 17.219 1 91.44 63 ASN B C 1
ATOM 2502 O O . ASN B 1 63 ? -7.301 -9.305 17.859 1 91.44 63 ASN B O 1
ATOM 2506 N N . ILE B 1 64 ? -7.707 -10.617 16.109 1 89.88 64 ILE B N 1
ATOM 2507 C CA . ILE B 1 64 ? -8.75 -9.742 15.586 1 89.88 64 ILE B CA 1
ATOM 2508 C C . ILE B 1 64 ? -9.906 -9.664 16.578 1 89.88 64 ILE B C 1
ATOM 2510 O O . ILE B 1 64 ? -10.398 -8.578 16.891 1 89.88 64 ILE B O 1
ATOM 2514 N N . SER B 1 65 ? -10.336 -10.797 17.094 1 87 65 SER B N 1
ATOM 2515 C CA . SER B 1 65 ? -11.445 -10.844 18.031 1 87 65 SER B CA 1
ATOM 2516 C C . SER B 1 65 ? -11.133 -10.062 19.297 1 87 65 SER B C 1
ATOM 2518 O O . SER B 1 65 ? -12.023 -9.469 19.906 1 87 65 SER B O 1
ATOM 2520 N N . HIS B 1 66 ? -9.875 -9.969 19.625 1 91.81 66 HIS B N 1
ATOM 2521 C CA . HIS B 1 66 ? -9.461 -9.297 20.844 1 91.81 66 HIS B CA 1
ATOM 2522 C C . HIS B 1 66 ? -9 -7.871 20.562 1 91.81 66 HIS B C 1
ATOM 2524 O O . HIS B 1 66 ? -8.688 -7.121 21.484 1 91.81 66 HIS B O 1
ATOM 2530 N N . GLY B 1 67 ? -8.914 -7.547 19.375 1 92.81 67 GLY B N 1
ATOM 2531 C CA . GLY B 1 67 ? -8.445 -6.219 19.016 1 92.81 67 GLY B CA 1
ATOM 2532 C C . GLY B 1 67 ? -6.965 -6.016 19.266 1 92.81 67 GLY B C 1
ATOM 2533 O O . GLY B 1 67 ? -6.531 -4.918 19.625 1 92.81 67 GLY B O 1
ATOM 2534 N N . LYS B 1 68 ? -6.227 -7.082 19.109 1 95.25 68 LYS B N 1
ATOM 2535 C CA . LYS B 1 68 ? -4.793 -7.027 19.375 1 95.25 68 LYS B CA 1
ATOM 2536 C C . LYS B 1 68 ? -3.998 -6.988 18.062 1 95.25 68 LYS B C 1
ATOM 2538 O O . LYS B 1 68 ? -3.791 -8.023 17.422 1 95.25 68 LYS B O 1
ATOM 2543 N N . PHE B 1 69 ? -3.566 -5.832 17.656 1 96.44 69 PHE B N 1
ATOM 2544 C CA . PHE B 1 69 ? -2.715 -5.699 16.484 1 96.44 69 PHE B CA 1
ATOM 2545 C C . PHE B 1 69 ? -1.368 -5.09 16.859 1 96.44 69 PHE B C 1
ATOM 2547 O O . PHE B 1 69 ? -1.208 -4.547 17.953 1 96.44 69 PHE B O 1
ATOM 2554 N N . ASP B 1 70 ? -0.428 -5.316 15.984 1 97.19 70 ASP B N 1
ATOM 2555 C CA . ASP B 1 70 ? 0.935 -4.824 16.156 1 97.19 70 ASP B CA 1
ATOM 2556 C C . ASP B 1 70 ? 1.377 -3.994 14.953 1 97.19 70 ASP B C 1
ATOM 2558 O O . ASP B 1 70 ? 1.438 -4.504 13.828 1 97.19 70 ASP B O 1
ATOM 2562 N N . LEU B 1 71 ? 1.752 -2.727 15.195 1 97.88 71 LEU B N 1
ATOM 2563 C CA . LEU B 1 71 ? 2.141 -1.828 14.109 1 97.88 71 LEU B CA 1
ATOM 2564 C C . LEU B 1 71 ? 3.609 -1.436 14.234 1 97.88 71 LEU B C 1
ATOM 2566 O O . LEU B 1 71 ? 4.023 -0.4 13.703 1 97.88 71 LEU B O 1
ATOM 2570 N N . CYS B 1 72 ? 4.422 -2.221 14.82 1 97.38 72 CYS B N 1
ATOM 2571 C CA . CYS B 1 72 ? 5.809 -1.88 15.117 1 97.38 72 CYS B CA 1
ATOM 2572 C C . CYS B 1 72 ? 6.617 -1.723 13.836 1 97.38 72 CYS B C 1
ATOM 2574 O O . CYS B 1 72 ? 7.555 -0.925 13.781 1 97.38 72 CYS B O 1
ATOM 2576 N N . LEU B 1 73 ? 6.258 -2.424 12.836 1 96 73 LEU B N 1
ATOM 2577 C CA . LEU B 1 73 ? 7.043 -2.42 11.602 1 96 73 LEU B CA 1
ATOM 2578 C C . LEU B 1 73 ? 6.844 -1.117 10.836 1 96 73 LEU B C 1
ATOM 2580 O O . LEU B 1 73 ? 7.617 -0.802 9.93 1 96 73 LEU B O 1
ATOM 2584 N N . VAL B 1 74 ? 5.781 -0.389 11.203 1 96.88 74 VAL B N 1
ATOM 2585 C CA . VAL B 1 74 ? 5.531 0.855 10.484 1 96.88 74 VAL B CA 1
ATOM 2586 C C . VAL B 1 74 ? 5.598 2.035 11.453 1 96.88 74 VAL B C 1
ATOM 2588 O O . VAL B 1 74 ? 5.168 3.143 11.125 1 96.88 74 VAL B O 1
ATOM 2591 N N . ASP B 1 75 ? 6.137 1.837 12.586 1 96.5 75 ASP B N 1
ATOM 2592 C CA . ASP B 1 75 ? 6.09 2.859 13.633 1 96.5 75 ASP B CA 1
ATOM 2593 C C . ASP B 1 75 ? 7.031 4.016 13.305 1 96.5 75 ASP B C 1
ATOM 2595 O O . ASP B 1 75 ? 6.969 5.07 13.945 1 96.5 75 ASP B O 1
ATOM 2599 N N . HIS B 1 76 ? 7.863 3.895 12.266 1 95.19 76 HIS B N 1
ATOM 2600 C CA . HIS B 1 76 ? 8.734 4.977 11.82 1 95.19 76 HIS B CA 1
ATOM 2601 C C . HIS B 1 76 ? 7.961 5.992 10.984 1 95.19 76 HIS B C 1
ATOM 2603 O O . HIS B 1 76 ? 8.492 7.059 10.648 1 95.19 76 HIS B O 1
ATOM 2609 N N . ILE B 1 77 ? 6.723 5.73 10.672 1 96 77 ILE B N 1
ATOM 2610 C CA . ILE B 1 77 ? 5.832 6.617 9.938 1 96 77 ILE B CA 1
ATOM 2611 C C . ILE B 1 77 ? 4.633 6.98 10.805 1 96 77 ILE B C 1
ATOM 2613 O O . ILE B 1 77 ? 3.623 6.273 10.805 1 96 77 ILE B O 1
ATOM 2617 N N . PRO B 1 78 ? 4.656 8.07 11.445 1 97.25 78 PRO B N 1
ATOM 2618 C CA . PRO B 1 78 ? 3.584 8.438 12.375 1 97.25 78 PRO B CA 1
ATOM 2619 C C . PRO B 1 78 ? 2.207 8.438 11.719 1 97.25 78 PRO B C 1
ATOM 2621 O O . PRO B 1 78 ? 1.225 8.016 12.336 1 97.25 78 PRO B O 1
ATOM 2624 N N . GLU B 1 79 ? 2.176 8.883 10.492 1 98 79 GLU B N 1
ATOM 2625 C CA . GLU B 1 79 ? 0.9 8.922 9.781 1 98 79 GLU B CA 1
ATOM 2626 C C . GLU B 1 79 ? 0.337 7.512 9.586 1 98 79 GLU B C 1
ATOM 2628 O O . GLU B 1 79 ? -0.879 7.312 9.633 1 98 79 GLU B O 1
ATOM 2633 N N . ALA B 1 80 ? 1.181 6.566 9.367 1 97.69 80 ALA B N 1
ATOM 2634 C CA . ALA B 1 80 ? 0.74 5.184 9.195 1 97.69 80 ALA B CA 1
ATOM 2635 C C . ALA B 1 80 ? 0.129 4.637 10.484 1 97.69 80 ALA B C 1
ATOM 2637 O O . ALA B 1 80 ? -0.954 4.047 10.461 1 97.69 80 ALA B O 1
ATOM 2638 N N . VAL B 1 81 ? 0.826 4.879 11.594 1 98.19 81 VAL B N 1
ATOM 2639 C CA . VAL B 1 81 ? 0.337 4.398 12.883 1 98.19 81 VAL B CA 1
ATOM 2640 C C . VAL B 1 81 ? -1.022 5.023 13.18 1 98.19 81 VAL B C 1
ATOM 2642 O O . VAL B 1 81 ? -1.958 4.328 13.586 1 98.19 81 VAL B O 1
ATOM 2645 N N . ASP B 1 82 ? -1.094 6.281 12.93 1 98.38 82 ASP B N 1
ATOM 2646 C CA . ASP B 1 82 ? -2.328 7.004 13.219 1 98.38 82 ASP B CA 1
ATOM 2647 C C . ASP B 1 82 ? -3.488 6.461 12.383 1 98.38 82 ASP B C 1
ATOM 2649 O O . ASP B 1 82 ? -4.543 6.117 12.93 1 98.38 82 ASP B O 1
ATOM 2653 N N . LEU B 1 83 ? -3.346 6.355 11.125 1 98.19 83 LEU B N 1
ATOM 2654 C CA . LEU B 1 83 ? -4.422 5.938 10.234 1 98.19 83 LEU B CA 1
ATOM 2655 C C . LEU B 1 83 ? -4.762 4.465 10.445 1 98.19 83 LEU B C 1
ATOM 2657 O O . LEU B 1 83 ? -5.926 4.113 10.633 1 98.19 83 LEU B O 1
ATOM 2661 N N . LEU B 1 84 ? -3.748 3.633 10.508 1 98.06 84 LEU B N 1
ATOM 2662 C CA . LEU B 1 84 ? -3.965 2.193 10.602 1 98.06 84 LEU B CA 1
ATOM 2663 C C . LEU B 1 84 ? -4.613 1.825 11.93 1 98.06 84 LEU B C 1
ATOM 2665 O O . LEU B 1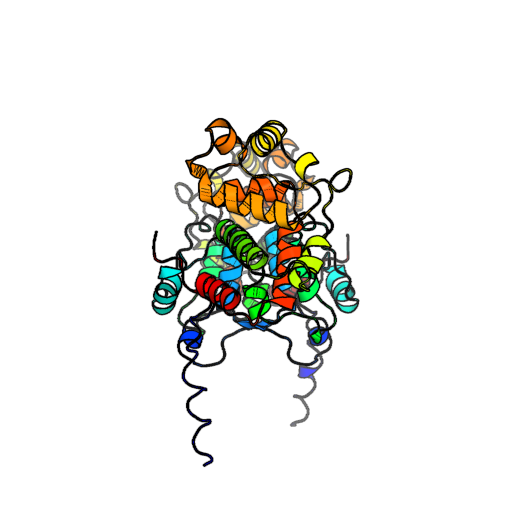 84 ? -5.504 0.972 11.977 1 98.06 84 LEU B O 1
ATOM 2669 N N . SER B 1 85 ? -4.168 2.406 13 1 98.25 85 SER B N 1
ATOM 2670 C CA . SER B 1 85 ? -4.758 2.09 14.297 1 98.25 85 SER B CA 1
ATOM 2671 C C . SER B 1 85 ? -6.254 2.389 14.312 1 98.25 85 SER B C 1
ATOM 2673 O O . SER B 1 85 ? -7.031 1.662 14.938 1 98.25 85 SER B O 1
ATOM 2675 N N . ARG B 1 86 ? -6.684 3.391 13.625 1 97.81 86 ARG B N 1
ATOM 2676 C CA . ARG B 1 86 ? -8.094 3.744 13.555 1 97.81 86 ARG B CA 1
ATOM 2677 C C . ARG B 1 86 ? -8.852 2.801 12.625 1 97.81 86 ARG B C 1
ATOM 2679 O O . ARG B 1 86 ? -9.961 2.363 12.938 1 97.81 86 ARG B O 1
ATOM 2686 N N . MET B 1 87 ? -8.289 2.492 11.523 1 96.94 87 MET B N 1
ATOM 2687 C CA . MET B 1 87 ? -8.922 1.598 10.562 1 96.94 87 MET B CA 1
ATOM 2688 C C . MET B 1 87 ? -9.133 0.212 11.156 1 96.94 87 MET B C 1
ATOM 2690 O O . MET B 1 87 ? -10.117 -0.46 10.852 1 96.94 87 MET B O 1
ATOM 2694 N N . LEU B 1 88 ? -8.195 -0.165 12.062 1 96.5 88 LEU B N 1
ATOM 2695 C CA . LEU B 1 88 ? -8.172 -1.521 12.602 1 96.5 88 LEU B CA 1
ATOM 2696 C C . LEU B 1 88 ? -8.891 -1.59 13.938 1 96.5 88 LEU B C 1
ATOM 2698 O O . LEU B 1 88 ? -8.883 -2.627 14.602 1 96.5 88 LEU B O 1
ATOM 2702 N N . ALA B 1 89 ? -9.5 -0.532 14.312 1 95.94 89 ALA B N 1
ATOM 2703 C CA . ALA B 1 89 ? -10.203 -0.479 15.594 1 95.94 89 ALA B CA 1
ATOM 2704 C C . ALA B 1 89 ? -11.242 -1.591 15.688 1 95.94 89 ALA B C 1
ATOM 2706 O O . ALA B 1 89 ? -11.945 -1.88 14.719 1 95.94 89 ALA B O 1
ATOM 2707 N N . HIS B 1 90 ? -11.312 -2.176 16.844 1 92.25 90 HIS B N 1
ATOM 2708 C CA . HIS B 1 90 ? -12.281 -3.23 17.094 1 92.25 90 HIS B CA 1
ATOM 2709 C C . HIS B 1 90 ? -13.711 -2.693 17.016 1 92.25 90 HIS B C 1
ATOM 2711 O O . HIS B 1 90 ? -14.594 -3.35 16.469 1 92.25 90 HIS B O 1
ATOM 2717 N N . ASP B 1 91 ? -13.875 -1.531 17.562 1 91.25 91 ASP B N 1
ATOM 2718 C CA . ASP B 1 91 ? -15.156 -0.831 17.5 1 91.25 91 ASP B CA 1
ATOM 2719 C C . ASP B 1 91 ? -15.352 -0.15 16.156 1 91.25 91 ASP B C 1
ATOM 2721 O O . ASP B 1 91 ? -14.625 0.789 15.82 1 91.25 91 ASP B O 1
ATOM 2725 N N . LEU B 1 92 ? -16.266 -0.602 15.367 1 89.75 92 LEU B N 1
ATOM 2726 C CA . LEU B 1 92 ? -16.469 -0.129 14.008 1 89.75 92 LEU B CA 1
ATOM 2727 C C . LEU B 1 92 ? -16.797 1.359 13.992 1 89.75 92 LEU B C 1
ATOM 2729 O O . LEU B 1 92 ? -16.547 2.049 13 1 89.75 92 LEU B O 1
ATOM 2733 N N . THR B 1 93 ? -17.375 1.905 15.062 1 90.94 93 THR B N 1
ATOM 2734 C CA . THR B 1 93 ? -17.766 3.312 15.109 1 90.94 93 THR B CA 1
ATOM 2735 C C . THR B 1 93 ? -16.531 4.207 15.188 1 90.94 93 THR B C 1
ATOM 2737 O O . THR B 1 93 ? -16.609 5.402 14.906 1 90.94 93 THR B O 1
ATOM 2740 N N . MET B 1 94 ? -15.461 3.641 15.578 1 94 94 MET B N 1
ATOM 2741 C CA . MET B 1 94 ? -14.219 4.398 15.734 1 94 94 MET B CA 1
ATOM 2742 C C . MET B 1 94 ? -13.43 4.422 14.438 1 94 94 MET B C 1
ATOM 2744 O O . MET B 1 94 ? -12.43 5.141 14.32 1 94 94 MET B O 1
ATOM 2748 N N . ARG B 1 95 ? -13.836 3.645 13.469 1 95.12 95 ARG B N 1
ATOM 2749 C CA . ARG B 1 95 ? -13.117 3.584 12.203 1 95.12 95 ARG B CA 1
ATOM 2750 C C . ARG B 1 95 ? -13.43 4.801 11.336 1 95.12 95 ARG B C 1
ATOM 2752 O O . ARG B 1 95 ? -14.539 5.34 11.391 1 95.12 95 ARG B O 1
ATOM 2759 N N . PRO B 1 96 ? -12.492 5.25 10.578 1 95.88 96 PRO B N 1
ATOM 2760 C CA . PRO B 1 96 ? -12.719 6.414 9.719 1 95.88 96 PRO B CA 1
ATOM 2761 C C . PRO B 1 96 ? -13.625 6.102 8.531 1 95.88 96 PRO B C 1
ATOM 2763 O O . PRO B 1 96 ? -13.82 4.934 8.188 1 95.88 96 PRO B O 1
ATOM 2766 N N . THR B 1 97 ? -14.203 7.16 7.996 1 93.38 97 THR B N 1
ATOM 2767 C CA . THR B 1 97 ? -14.922 7.051 6.734 1 93.38 97 THR B CA 1
ATOM 2768 C C . THR B 1 97 ? -13.945 6.898 5.57 1 93.38 97 THR B C 1
ATOM 2770 O O . THR B 1 97 ? -12.75 7.148 5.719 1 93.38 97 THR B O 1
ATOM 2773 N N . ALA B 1 98 ? -14.453 6.512 4.434 1 90.44 98 ALA B N 1
ATOM 2774 C CA . ALA B 1 98 ? -13.641 6.418 3.223 1 90.44 98 ALA B CA 1
ATOM 2775 C C . ALA B 1 98 ? -12.992 7.762 2.893 1 90.44 98 ALA B C 1
ATOM 2777 O O . ALA B 1 98 ? -11.82 7.816 2.531 1 90.44 98 ALA B O 1
ATOM 2778 N N . GLN B 1 99 ? -13.703 8.805 3.039 1 88.12 99 GLN B N 1
ATOM 2779 C CA . GLN B 1 99 ? -13.195 10.148 2.758 1 88.12 99 GLN B CA 1
ATOM 2780 C C . GLN B 1 99 ? -12.039 10.5 3.693 1 88.12 99 GLN B C 1
ATOM 2782 O O . GLN B 1 99 ? -11.031 11.047 3.256 1 88.12 99 GLN B O 1
ATOM 2787 N N . GLU B 1 100 ? -12.25 10.203 4.918 1 92.5 100 GLU B N 1
ATOM 2788 C CA . GLU B 1 100 ? -11.203 10.484 5.891 1 92.5 100 GLU B CA 1
ATOM 2789 C C . GLU B 1 100 ? -9.93 9.711 5.562 1 92.5 100 GLU B C 1
ATOM 2791 O O . GLU B 1 100 ? -8.82 10.219 5.75 1 92.5 100 GLU B O 1
ATOM 2796 N N . VAL B 1 101 ? -10.086 8.477 5.09 1 93.94 101 VAL B N 1
A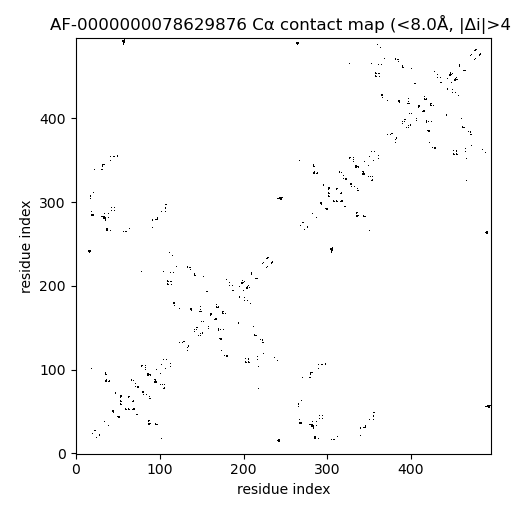TOM 2797 C CA . VAL B 1 101 ? -8.945 7.66 4.703 1 93.94 101 VAL B CA 1
ATOM 2798 C C . VAL B 1 101 ? -8.234 8.289 3.502 1 93.94 101 VAL B C 1
ATOM 2800 O O . VAL B 1 101 ? -7.02 8.484 3.523 1 93.94 101 VAL B O 1
ATOM 2803 N N . LEU B 1 102 ? -9.016 8.68 2.535 1 89.88 102 LEU B N 1
ATOM 2804 C CA . LEU B 1 102 ? -8.469 9.141 1.265 1 89.88 102 LEU B CA 1
ATOM 2805 C C . LEU B 1 102 ? -7.832 10.516 1.416 1 89.88 102 LEU B C 1
ATOM 2807 O O . LEU B 1 102 ? -6.945 10.883 0.644 1 89.88 102 LEU B O 1
ATOM 2811 N N . LEU B 1 103 ? -8.219 11.234 2.436 1 90.88 103 LEU B N 1
ATOM 2812 C CA . LEU B 1 103 ? -7.715 12.586 2.639 1 90.88 103 LEU B CA 1
ATOM 2813 C C . LEU B 1 103 ? -6.637 12.609 3.719 1 90.88 103 LEU B C 1
ATOM 2815 O O . LEU B 1 103 ? -6.074 13.664 4.02 1 90.88 103 LEU B O 1
ATOM 2819 N N . HIS B 1 104 ? -6.289 11.469 4.254 1 95.44 104 HIS B N 1
ATOM 2820 C CA . HIS B 1 104 ? -5.305 11.375 5.328 1 95.44 104 HIS B CA 1
ATOM 2821 C C . HIS B 1 104 ? -3.9 11.672 4.812 1 95.44 104 HIS B C 1
ATOM 2823 O O . HIS B 1 104 ? -3.535 11.242 3.715 1 95.44 104 HIS B O 1
ATOM 2829 N N . PRO B 1 105 ? -3.068 12.312 5.633 1 96.56 105 PRO B N 1
ATOM 2830 C CA . PRO B 1 105 ? -1.731 12.719 5.203 1 96.56 105 PRO B CA 1
ATOM 2831 C C . PRO B 1 105 ? -0.854 11.539 4.793 1 96.56 105 PRO B C 1
ATOM 2833 O O . PRO B 1 105 ? 0.156 11.727 4.109 1 96.56 105 PRO B O 1
ATOM 2836 N N . LEU B 1 106 ? -1.167 10.328 5.25 1 95.88 106 LEU B N 1
ATOM 2837 C CA . LEU B 1 106 ? -0.409 9.156 4.812 1 95.88 106 LEU B CA 1
ATOM 2838 C C . LEU B 1 106 ? -0.392 9.062 3.291 1 95.88 106 LEU B C 1
ATOM 2840 O O . LEU B 1 106 ? 0.576 8.57 2.705 1 95.88 106 LEU B O 1
ATOM 2844 N N . LEU B 1 107 ? -1.414 9.617 2.662 1 91.06 107 LEU B N 1
ATOM 2845 C CA . LEU B 1 107 ? -1.552 9.461 1.219 1 91.06 107 LEU B CA 1
ATOM 2846 C C . LEU B 1 107 ? -1.197 10.75 0.493 1 91.06 107 LEU B C 1
ATOM 2848 O O . LEU B 1 107 ? -1.651 10.984 -0.629 1 91.06 107 LEU B O 1
ATOM 2852 N N . TRP B 1 108 ? -0.464 11.656 1.173 1 91.88 108 TRP B N 1
ATOM 2853 C CA . TRP B 1 108 ? -0.012 12.891 0.549 1 91.88 108 TRP B CA 1
ATOM 2854 C C . TRP B 1 108 ? 1.397 12.734 -0.011 1 91.88 108 TRP B C 1
ATOM 2856 O O . TRP B 1 108 ? 2.258 12.117 0.618 1 91.88 108 TRP B O 1
ATOM 2866 N N . THR B 1 109 ? 1.641 13.336 -1.106 1 89.25 109 THR B N 1
ATOM 2867 C CA . THR B 1 109 ? 3 13.461 -1.621 1 89.25 109 THR B CA 1
ATOM 2868 C C . THR B 1 109 ? 3.777 14.516 -0.84 1 89.25 109 THR B C 1
ATOM 2870 O O . THR B 1 109 ? 3.199 15.25 -0.038 1 89.25 109 THR B O 1
ATOM 2873 N N . GLY B 1 110 ? 5.066 14.508 -1.07 1 92.25 110 GLY B N 1
ATOM 2874 C CA . GLY B 1 110 ? 5.883 15.547 -0.46 1 92.25 110 GLY B CA 1
ATOM 2875 C C . GLY B 1 110 ? 5.414 16.953 -0.799 1 92.25 110 GLY B C 1
ATOM 2876 O O . GLY B 1 110 ? 5.48 17.859 0.038 1 92.25 110 GLY B O 1
ATOM 2877 N N . GLU B 1 111 ? 4.914 17.094 -1.934 1 91.19 111 GLU B N 1
ATOM 2878 C CA . GLU B 1 111 ? 4.426 18.391 -2.395 1 91.19 111 GLU B CA 1
ATOM 2879 C C . GLU B 1 111 ? 3.219 18.844 -1.577 1 91.19 111 GLU B C 1
ATOM 2881 O O . GLU B 1 111 ? 3.164 20 -1.135 1 91.19 111 GLU B O 1
ATOM 2886 N N . TRP B 1 112 ? 2.309 17.984 -1.357 1 92.19 112 TRP B N 1
ATOM 2887 C CA . TRP B 1 112 ? 1.093 18.344 -0.637 1 92.19 112 TRP B CA 1
ATOM 2888 C C . TRP B 1 112 ? 1.377 18.547 0.85 1 92.19 112 TRP B C 1
ATOM 2890 O O . TRP B 1 112 ? 0.761 19.391 1.504 1 92.19 112 TRP B O 1
ATOM 2900 N N . ARG B 1 113 ? 2.26 17.703 1.333 1 96.62 113 ARG B N 1
ATOM 2901 C CA . ARG B 1 113 ? 2.674 17.859 2.723 1 96.62 113 ARG B CA 1
ATOM 2902 C C . ARG B 1 113 ? 3.275 19.234 2.961 1 96.62 113 ARG B C 1
ATOM 2904 O O . ARG B 1 113 ? 2.912 19.922 3.92 1 96.62 113 ARG B O 1
ATOM 2911 N N . LEU B 1 114 ? 4.141 19.609 2.041 1 97.62 114 LEU B N 1
ATOM 2912 C CA . LEU B 1 114 ? 4.777 20.906 2.135 1 97.62 114 LEU B CA 1
ATOM 2913 C C . LEU B 1 114 ? 3.75 22.031 1.978 1 97.62 114 LEU B C 1
ATOM 2915 O O . LEU B 1 114 ? 3.742 22.984 2.756 1 97.62 114 LEU B O 1
ATOM 2919 N N . LYS B 1 115 ? 2.887 21.922 1.029 1 96.56 115 LYS B N 1
ATOM 2920 C CA . LYS B 1 115 ? 1.858 22.922 0.776 1 96.56 115 LYS B CA 1
ATOM 2921 C C . LYS B 1 115 ? 0.941 23.094 1.983 1 96.56 115 LYS B C 1
ATOM 2923 O O . LYS B 1 115 ? 0.562 24.219 2.334 1 96.56 115 LYS B O 1
ATOM 2928 N N . PHE B 1 116 ? 0.644 22.031 2.621 1 98.12 116 PHE B N 1
ATOM 2929 C CA . PHE B 1 116 ? -0.202 22.078 3.809 1 98.12 116 PHE B CA 1
ATOM 2930 C C . PHE B 1 116 ? 0.451 22.891 4.914 1 98.12 116 PHE B C 1
ATOM 2932 O O . PHE B 1 116 ? -0.201 23.734 5.539 1 98.12 116 PHE B O 1
ATOM 2939 N N . LEU B 1 117 ? 1.705 22.625 5.133 1 98.62 117 LEU B N 1
ATOM 2940 C CA . LEU B 1 117 ? 2.42 23.359 6.172 1 98.62 117 LEU B CA 1
ATOM 2941 C C . LEU B 1 117 ? 2.533 24.828 5.812 1 98.62 117 LEU B C 1
ATOM 2943 O O . LEU B 1 117 ? 2.408 25.703 6.684 1 98.62 117 LEU B O 1
ATOM 2947 N N . GLN B 1 118 ? 2.729 25.109 4.559 1 98.38 118 GLN B N 1
ATOM 2948 C CA . GLN B 1 118 ? 2.779 26.5 4.098 1 98.38 118 GLN B CA 1
ATOM 2949 C C . GLN B 1 118 ? 1.46 27.219 4.363 1 98.38 118 GLN B C 1
ATOM 2951 O O . GLN B 1 118 ? 1.445 28.312 4.945 1 98.38 118 GLN B O 1
ATOM 2956 N N . GLU B 1 119 ? 0.4 26.609 3.992 1 98 119 GLU B N 1
ATOM 2957 C CA . GLU B 1 119 ? -0.915 27.219 4.156 1 98 119 GLU B CA 1
ATOM 2958 C C . GLU B 1 119 ? -1.285 27.344 5.633 1 98 119 GLU B C 1
ATOM 2960 O O . GLU B 1 119 ? -1.949 28.297 6.035 1 98 119 GLU B O 1
ATOM 2965 N N . THR B 1 120 ? -0.908 26.375 6.383 1 98.5 120 THR B N 1
ATOM 2966 C CA . THR B 1 120 ? -1.128 26.453 7.82 1 98.5 120 THR B CA 1
ATOM 2967 C C . THR B 1 120 ? -0.371 27.641 8.422 1 98.5 120 THR B C 1
ATOM 2969 O O . THR B 1 120 ? -0.906 28.359 9.258 1 98.5 120 THR B O 1
ATOM 2972 N N . SER B 1 121 ? 0.867 27.812 7.996 1 98.38 121 SER B N 1
ATOM 2973 C CA . SER B 1 121 ? 1.652 28.953 8.445 1 98.38 121 SER B CA 1
ATOM 2974 C C . SER B 1 121 ? 0.942 30.266 8.141 1 98.38 121 SER B C 1
ATOM 2976 O O . SER B 1 121 ? 0.873 31.156 8.992 1 98.38 121 SER B O 1
ATOM 2978 N N . ASP B 1 122 ? 0.425 30.406 6.973 1 97.75 122 ASP B N 1
ATOM 2979 C CA . ASP B 1 122 ? -0.32 31.594 6.59 1 97.75 122 ASP B CA 1
ATOM 2980 C C . ASP B 1 122 ? -1.534 31.797 7.492 1 97.75 122 ASP B C 1
ATOM 2982 O O . ASP B 1 122 ? -1.834 32.938 7.895 1 97.75 122 ASP B O 1
ATOM 2986 N N . ARG B 1 123 ? -2.193 30.719 7.785 1 97.69 123 ARG B N 1
ATOM 2987 C CA . ARG B 1 123 ? -3.369 30.812 8.648 1 97.69 123 ARG B CA 1
ATOM 2988 C C . ARG B 1 123 ? -2.986 31.234 10.062 1 97.69 123 ARG B C 1
ATOM 2990 O O . ARG B 1 123 ? -3.732 31.969 10.711 1 97.69 123 ARG B O 1
ATOM 2997 N N . ILE B 1 124 ? -1.885 30.766 10.531 1 97.56 124 ILE B N 1
ATOM 2998 C CA . ILE B 1 124 ? -1.372 31.109 11.852 1 97.56 124 ILE B CA 1
ATOM 2999 C C . ILE B 1 124 ? -1.094 32.594 11.922 1 97.56 124 ILE B C 1
ATOM 3001 O O . ILE B 1 124 ? -1.444 33.25 12.906 1 97.56 124 ILE B O 1
ATOM 3005 N N . VAL B 1 125 ? -0.512 33.156 10.883 1 95.38 125 VAL B N 1
ATOM 3006 C CA . VAL B 1 125 ? -0.141 34.562 10.836 1 95.38 125 VAL B CA 1
ATOM 3007 C C . VAL B 1 125 ? -1.396 35.438 10.898 1 95.38 125 VAL B C 1
ATOM 3009 O O . VAL B 1 125 ? -1.385 36.5 11.516 1 95.38 125 VAL B O 1
ATOM 3012 N N . SER B 1 126 ? -2.443 34.969 10.328 1 95.06 126 SER B N 1
ATOM 3013 C CA . SER B 1 126 ? -3.686 35.719 10.281 1 95.06 126 SER B CA 1
ATOM 3014 C C . SER B 1 126 ? -4.5 35.562 11.555 1 95.06 126 SER B C 1
ATOM 3016 O O . SER B 1 126 ? -5.488 36.25 11.773 1 95.06 126 SER B O 1
ATOM 3018 N N . ALA B 1 127 ? -4.105 34.656 12.398 1 93.38 127 ALA B N 1
ATOM 3019 C CA . ALA B 1 127 ? -4.844 34.344 13.625 1 93.38 127 ALA B CA 1
ATOM 3020 C C . ALA B 1 127 ? -4.348 35.188 14.789 1 93.38 127 ALA B C 1
ATOM 3022 O O . ALA B 1 127 ? -3.223 35.688 14.766 1 93.38 127 ALA B O 1
ATOM 3023 N N . HIS B 1 128 ? -5.238 35.344 15.719 1 89.56 128 HIS B N 1
ATOM 3024 C CA . HIS B 1 128 ? -4.824 35.969 16.969 1 89.56 128 HIS B CA 1
ATOM 3025 C C . HIS B 1 128 ? -3.873 35.062 17.75 1 89.56 128 HIS B C 1
ATOM 3027 O O . HIS B 1 128 ? -4.062 33.844 17.781 1 89.56 128 HIS B O 1
ATOM 3033 N N . LYS B 1 129 ? -2.965 35.656 18.438 1 87.69 129 LYS B N 1
ATOM 3034 C CA . LYS B 1 129 ? -1.934 34.906 19.156 1 87.69 129 LYS B CA 1
ATOM 3035 C C . LYS B 1 129 ? -2.549 34.031 20.219 1 87.69 129 LYS B C 1
ATOM 3037 O O . LYS B 1 129 ? -2.021 32.938 20.516 1 87.69 129 LYS B O 1
ATOM 3042 N N . LYS B 1 130 ? -3.693 34.406 20.703 1 91.56 130 LYS B N 1
ATOM 3043 C CA . LYS B 1 130 ? -4.309 33.656 21.797 1 91.56 130 LYS B CA 1
ATOM 3044 C C . LYS B 1 130 ? -5.449 32.781 21.266 1 91.56 130 LYS B C 1
ATOM 3046 O O . LYS B 1 130 ? -6.258 32.281 22.047 1 91.56 130 LYS B O 1
ATOM 3051 N N . SER B 1 131 ? -5.457 32.594 19.984 1 94.81 131 SER B N 1
ATOM 3052 C CA . SER B 1 131 ? -6.484 31.734 19.406 1 94.81 131 SER B CA 1
ATOM 3053 C C . SER B 1 131 ? -6.25 30.266 19.781 1 94.81 131 SER B C 1
ATOM 3055 O O . SER B 1 131 ? -5.125 29.875 20.109 1 94.81 131 SER B O 1
ATOM 3057 N N . ASN B 1 132 ? -7.297 29.516 19.75 1 96.38 132 ASN B N 1
ATOM 3058 C CA . ASN B 1 132 ? -7.199 28.094 20.047 1 96.38 132 ASN B CA 1
ATOM 3059 C C . ASN B 1 132 ? -6.238 27.391 19.078 1 96.38 132 ASN B C 1
ATOM 3061 O O . ASN B 1 132 ? -5.512 26.484 19.484 1 96.38 132 ASN B O 1
ATOM 3065 N N . LEU B 1 133 ? -6.266 27.781 17.859 1 97.56 133 LEU B N 1
ATOM 3066 C CA . LEU B 1 133 ? -5.383 27.203 16.859 1 97.56 133 LEU B CA 1
ATOM 3067 C C . LEU B 1 133 ? -3.92 27.406 17.25 1 97.56 133 LEU B C 1
ATOM 3069 O O . LEU B 1 133 ? -3.16 26.438 17.312 1 97.56 133 LEU B O 1
ATOM 3073 N N . VAL B 1 134 ? -3.537 28.625 17.562 1 97.94 134 VAL B N 1
ATOM 3074 C CA . VAL B 1 134 ? -2.148 28.969 17.859 1 97.94 134 VAL B CA 1
ATOM 3075 C C . VAL B 1 134 ? -1.708 28.297 19.156 1 97.94 134 VAL B C 1
ATOM 3077 O O . VAL B 1 134 ? -0.617 27.719 19.219 1 97.94 134 VAL B O 1
ATOM 3080 N N . VAL B 1 135 ? -2.547 28.328 20.141 1 97.94 135 VAL B N 1
ATOM 3081 C CA . VAL B 1 135 ? -2.234 27.719 21.438 1 97.94 135 VAL B CA 1
ATOM 3082 C C . VAL B 1 135 ? -2.031 26.219 21.266 1 97.94 135 VAL B C 1
ATOM 3084 O O . VAL B 1 135 ? -1.098 25.641 21.828 1 97.94 135 VAL B O 1
ATOM 3087 N N . ALA B 1 136 ? -2.891 25.594 20.484 1 98.38 136 ALA B N 1
ATOM 3088 C CA . ALA B 1 136 ? -2.797 24.141 20.266 1 98.38 136 ALA B CA 1
ATOM 3089 C C . ALA B 1 136 ? -1.512 23.797 19.516 1 98.38 136 ALA B C 1
ATOM 3091 O O . ALA B 1 136 ? -0.847 22.812 19.859 1 98.38 136 ALA B O 1
ATOM 3092 N N . ILE B 1 137 ? -1.169 24.547 18.547 1 98.5 137 ILE B N 1
ATOM 3093 C CA . ILE B 1 137 ? 0.042 24.281 17.781 1 98.5 137 ILE B CA 1
ATOM 3094 C C . ILE B 1 137 ? 1.269 24.453 18.672 1 98.5 137 ILE B C 1
ATOM 3096 O O . ILE B 1 137 ? 2.178 23.609 18.641 1 98.5 137 ILE B O 1
ATOM 3100 N N . GLU B 1 138 ? 1.274 25.453 19.5 1 97.62 138 GLU B N 1
ATOM 3101 C CA . GLU B 1 138 ? 2.395 25.703 20.406 1 97.62 138 GLU B CA 1
ATOM 3102 C C . GLU B 1 138 ? 2.523 24.578 21.438 1 97.62 138 GLU B C 1
ATOM 3104 O O . GLU B 1 138 ? 3.592 24.391 22.016 1 97.62 138 GLU B O 1
ATOM 3109 N N . GLY B 1 139 ? 1.447 23.859 21.594 1 97.25 139 GLY B N 1
ATOM 3110 C CA . GLY B 1 139 ? 1.434 22.766 22.562 1 97.25 139 GLY B CA 1
ATOM 3111 C C . GLY B 1 139 ? 1.979 21.469 22.016 1 97.25 139 GLY B C 1
ATOM 3112 O O . GLY B 1 139 ? 2.119 20.484 22.75 1 97.25 139 GLY B O 1
ATOM 3113 N N . ILE B 1 140 ? 2.301 21.422 20.734 1 97.56 140 ILE B N 1
ATOM 3114 C CA . ILE B 1 1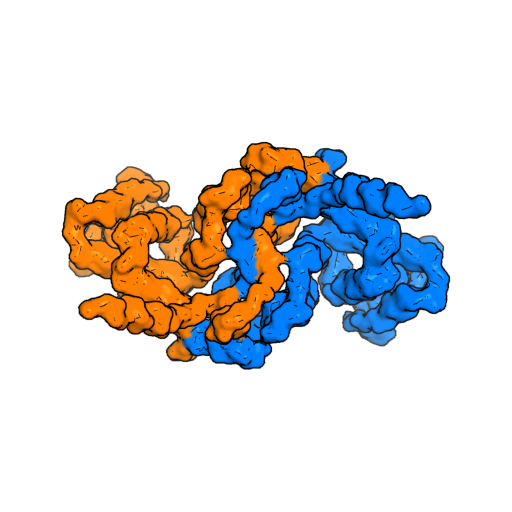40 ? 2.863 20.219 20.125 1 97.56 140 ILE B CA 1
ATOM 3115 C C . ILE B 1 140 ? 4.219 19.906 20.75 1 97.56 140 ILE B C 1
ATOM 3117 O O . ILE B 1 140 ? 5.039 20.812 20.953 1 97.56 140 ILE B O 1
ATOM 3121 N N . HIS B 1 141 ? 4.402 18.672 21.078 1 94 141 HIS B N 1
ATOM 3122 C CA . HIS B 1 141 ? 5.68 18.219 21.625 1 94 141 HIS B CA 1
ATOM 3123 C C . HIS B 1 141 ? 6.57 17.625 20.531 1 94 141 HIS B C 1
ATOM 3125 O O . HIS B 1 141 ? 6.195 16.656 19.891 1 94 141 HIS B O 1
ATOM 3131 N N . LEU B 1 142 ? 7.645 18.219 20.344 1 92.88 142 LEU B N 1
ATOM 3132 C CA . LEU B 1 142 ? 8.664 17.688 19.438 1 92.88 142 LEU B CA 1
ATOM 3133 C C . LEU B 1 142 ? 9.82 17.078 20.234 1 92.88 142 LEU B C 1
ATOM 3135 O O . LEU B 1 142 ? 10.148 17.547 21.328 1 92.88 142 LEU B O 1
ATOM 3139 N N . SER B 1 143 ? 10.32 16 19.766 1 92 143 SER B N 1
ATOM 3140 C CA . SER B 1 143 ? 11.508 15.414 20.375 1 92 143 SER B CA 1
ATOM 3141 C C . SER B 1 143 ? 12.758 16.219 20.047 1 92 143 SER B C 1
ATOM 3143 O O . SER B 1 143 ? 13.453 15.906 19.078 1 92 143 SER B O 1
ATOM 3145 N N . ALA B 1 144 ? 13.062 17.234 20.781 1 93.12 144 ALA B N 1
ATOM 3146 C CA . ALA B 1 144 ? 14.234 18.078 20.625 1 93.12 144 ALA B CA 1
ATOM 3147 C C . ALA B 1 144 ? 14.852 18.438 21.969 1 93.12 144 ALA B C 1
ATOM 3149 O O . ALA B 1 144 ? 14.133 18.641 22.953 1 93.12 144 ALA B O 1
ATOM 3150 N N . PRO B 1 145 ? 16.125 18.531 22 1 92.06 145 PRO B N 1
ATOM 3151 C CA . PRO B 1 145 ? 16.781 18.922 23.25 1 92.06 145 PRO B CA 1
ATOM 3152 C C . PRO B 1 145 ? 16.359 20.297 23.75 1 92.06 145 PRO B C 1
ATOM 3154 O O . PRO B 1 145 ? 16.25 21.234 22.953 1 92.06 145 PRO B O 1
ATOM 3157 N N . HIS B 1 146 ? 15.992 20.375 25.047 1 90.94 146 HIS B N 1
ATOM 3158 C CA . HIS B 1 146 ? 15.633 21.609 25.719 1 90.94 146 HIS B CA 1
ATOM 3159 C C . HIS B 1 146 ? 14.43 22.281 25.062 1 90.94 146 HIS B C 1
ATOM 3161 O O . HIS B 1 146 ? 14.297 23.5 25.094 1 90.94 146 HIS B O 1
ATOM 3167 N N . LYS B 1 147 ? 13.711 21.547 24.297 1 92.75 147 LYS B N 1
ATOM 3168 C CA . LYS B 1 147 ? 12.5 22.031 23.625 1 92.75 147 LYS B CA 1
ATOM 3169 C C . LYS B 1 147 ? 12.836 23.062 22.562 1 92.75 147 LYS B C 1
ATOM 3171 O O . LYS B 1 147 ? 12.055 23.984 22.312 1 92.75 147 LYS B O 1
ATOM 3176 N N . ARG B 1 148 ? 14.062 22.969 22.078 1 97 148 ARG B N 1
ATOM 3177 C CA . ARG B 1 148 ? 14.523 23.859 21.016 1 97 148 ARG B CA 1
ATOM 3178 C C . ARG B 1 148 ? 14.688 23.094 19.703 1 97 148 ARG B C 1
ATOM 3180 O O . ARG B 1 148 ? 15.578 22.25 19.578 1 97 148 ARG B O 1
ATOM 3187 N N . TRP B 1 149 ? 13.875 23.438 18.703 1 97.75 149 TRP B N 1
ATOM 3188 C CA . TRP B 1 149 ? 13.852 22.656 17.484 1 97.75 149 TRP B CA 1
ATOM 3189 C C . TRP B 1 149 ? 15.102 22.891 16.656 1 97.75 149 TRP B C 1
ATOM 3191 O O . TRP B 1 149 ? 15.414 22.109 15.742 1 97.75 149 TRP B O 1
ATOM 3201 N N . ASP B 1 150 ? 15.891 24.016 16.844 1 97.31 150 ASP B N 1
ATOM 3202 C CA . ASP B 1 150 ? 17.125 24.266 16.109 1 97.31 150 ASP B CA 1
ATOM 3203 C C . ASP B 1 150 ? 18.188 23.219 16.438 1 97.31 150 ASP B C 1
ATOM 3205 O O . ASP B 1 150 ? 19.094 22.969 15.648 1 97.31 150 ASP B O 1
ATOM 3209 N N . LYS B 1 151 ? 18.062 22.562 17.609 1 97.5 151 LYS B N 1
ATOM 3210 C CA . LYS B 1 151 ? 19.047 21.562 18.031 1 97.5 151 LYS B CA 1
ATOM 3211 C C . LYS B 1 151 ? 18.953 20.312 17.172 1 97.5 151 LYS B C 1
ATOM 3213 O O . LYS B 1 151 ? 19.875 19.5 17.156 1 97.5 151 LYS B O 1
ATOM 3218 N N . ASN B 1 152 ? 17.844 20.141 16.438 1 97.69 152 ASN B N 1
ATOM 3219 C CA . ASN B 1 152 ? 17.688 19 15.539 1 97.69 152 ASN B CA 1
ATOM 3220 C C . ASN B 1 152 ? 18.203 19.328 14.133 1 97.69 152 ASN B C 1
ATOM 3222 O O . ASN B 1 152 ? 18.203 18.469 13.258 1 97.69 152 ASN B O 1
ATOM 3226 N N . MET B 1 153 ? 18.641 20.516 13.922 1 97.5 153 MET B N 1
ATOM 3227 C CA . MET B 1 153 ? 18.969 20.953 12.57 1 97.5 153 MET B CA 1
ATOM 3228 C C . MET B 1 153 ? 20.484 21.109 12.398 1 97.5 153 MET B C 1
ATOM 3230 O O . MET B 1 153 ? 21.219 21.125 13.383 1 97.5 153 MET B O 1
ATOM 3234 N N . ASP B 1 154 ? 20.891 21.172 11.203 1 97.56 154 ASP B N 1
ATOM 3235 C CA . ASP B 1 154 ? 22.312 21.344 10.898 1 97.56 154 ASP B CA 1
ATOM 3236 C C . ASP B 1 154 ? 22.797 22.719 11.328 1 97.56 154 ASP B C 1
ATOM 3238 O O . ASP B 1 154 ? 22.094 23.719 11.156 1 97.56 154 ASP B O 1
ATOM 3242 N N . ASP B 1 155 ? 24.031 22.781 11.789 1 96.81 155 ASP B N 1
ATOM 3243 C CA . ASP B 1 155 ? 24.641 24.031 12.266 1 96.81 155 ASP B CA 1
ATOM 3244 C C . ASP B 1 155 ? 24.672 25.078 11.156 1 96.81 155 ASP B C 1
ATOM 3246 O O . ASP B 1 155 ? 24.422 26.266 11.406 1 96.81 155 ASP B O 1
ATOM 3250 N N . ALA B 1 156 ? 25 24.609 10.07 1 96.44 156 ALA B N 1
ATOM 3251 C CA . ALA B 1 156 ? 25.094 25.516 8.938 1 96.44 156 ALA B CA 1
ATOM 3252 C C . ALA B 1 156 ? 23.766 26.219 8.68 1 96.44 156 ALA B C 1
ATOM 3254 O O . ALA B 1 156 ? 23.719 27.406 8.383 1 96.44 156 ALA B O 1
ATOM 3255 N N . PHE B 1 157 ? 22.719 25.469 8.844 1 97.19 157 PHE B N 1
ATOM 3256 C CA . PHE B 1 157 ? 21.391 26.031 8.609 1 97.19 157 PHE B CA 1
ATOM 3257 C C . PHE B 1 157 ? 21 26.984 9.727 1 97.19 157 PHE B C 1
ATOM 3259 O O . PHE B 1 157 ? 20.469 28.062 9.461 1 97.19 157 PHE B O 1
ATOM 3266 N N . VAL B 1 158 ? 21.281 26.625 10.914 1 97 158 VAL B N 1
ATOM 3267 C CA . VAL B 1 158 ? 20.953 27.438 12.078 1 97 158 VAL B CA 1
ATOM 3268 C C . VAL B 1 158 ? 21.703 28.766 12 1 97 158 VAL B C 1
ATOM 3270 O O . VAL B 1 158 ? 21.141 29.828 12.312 1 97 158 VAL B O 1
ATOM 3273 N N . SER B 1 159 ? 22.938 28.656 11.586 1 95.94 159 SER B N 1
ATOM 3274 C CA . SER B 1 159 ? 23.719 29.875 11.406 1 95.94 159 SER B CA 1
ATOM 3275 C C . SER B 1 159 ? 23.078 30.797 10.375 1 95.94 159 SER B C 1
ATOM 3277 O O . SER B 1 159 ? 23.047 32 10.555 1 95.94 159 SER B O 1
ATOM 3279 N N . ASN B 1 160 ? 22.609 30.203 9.359 1 94.81 160 ASN B N 1
ATOM 3280 C CA . ASN B 1 160 ? 21.938 30.969 8.32 1 94.81 160 ASN B CA 1
ATOM 3281 C C . ASN B 1 160 ? 20.656 31.609 8.836 1 94.81 160 ASN B C 1
ATOM 3283 O O . ASN B 1 160 ? 20.328 32.75 8.469 1 94.81 160 ASN B O 1
ATOM 3287 N N . LEU B 1 161 ? 19.922 30.922 9.656 1 94.75 161 LEU B N 1
ATOM 3288 C CA . LEU B 1 161 ? 18.719 31.453 10.273 1 94.75 161 LEU B CA 1
ATOM 3289 C C . LEU B 1 161 ? 19.031 32.688 11.125 1 94.75 161 LEU B C 1
ATOM 3291 O O . LEU B 1 161 ? 18.312 33.688 11.062 1 94.75 161 LEU B O 1
ATOM 3295 N N . LYS B 1 162 ? 20.094 32.562 11.82 1 93.06 162 LYS B N 1
ATOM 3296 C CA . LYS B 1 162 ? 20.469 33.594 12.773 1 93.06 162 LYS B CA 1
ATOM 3297 C C . LYS B 1 162 ? 21 34.844 12.055 1 93.06 162 LYS B C 1
ATOM 3299 O O . LYS B 1 162 ? 20.844 35.969 12.547 1 93.06 162 LYS B O 1
ATOM 3304 N N . SER B 1 163 ? 21.578 34.625 10.93 1 90.81 163 SER B N 1
ATOM 3305 C CA . SER B 1 163 ? 22.203 35.719 10.203 1 90.81 163 SER B CA 1
ATOM 3306 C C . SER B 1 163 ? 21.219 36.406 9.273 1 90.81 163 SER B C 1
ATOM 3308 O O . SER B 1 163 ? 21.516 37.469 8.695 1 90.81 163 SER B O 1
ATOM 3310 N N . GLY B 1 164 ? 20.078 35.812 9.133 1 88.12 164 GLY B N 1
ATOM 3311 C CA . GLY B 1 164 ? 19.094 36.375 8.227 1 88.12 164 GLY B CA 1
ATOM 3312 C C . GLY B 1 164 ? 18.328 37.531 8.812 1 88.12 164 GLY B C 1
ATOM 3313 O O . GLY B 1 164 ? 18.516 37.875 9.984 1 88.12 164 GLY B O 1
ATOM 3314 N N . PRO B 1 165 ? 17.531 38.125 7.992 1 87.81 165 PRO B N 1
ATOM 3315 C CA . PRO B 1 165 ? 16.812 39.344 8.398 1 87.81 165 PRO B CA 1
ATOM 3316 C C . PRO B 1 165 ? 15.656 39.031 9.359 1 87.81 165 PRO B C 1
ATOM 3318 O O . PRO B 1 165 ? 15.18 39.938 10.062 1 87.81 165 PRO B O 1
ATOM 3321 N N . ARG B 1 166 ? 15.25 37.844 9.43 1 90.75 166 ARG B N 1
ATOM 3322 C CA . ARG B 1 166 ? 14.133 37.469 10.289 1 90.75 166 ARG B CA 1
ATOM 3323 C C . ARG B 1 166 ? 14.633 36.75 11.547 1 90.75 166 ARG B C 1
ATOM 3325 O O . ARG B 1 166 ? 15.602 36 11.492 1 90.75 166 ARG B O 1
ATOM 3332 N N . ARG B 1 167 ? 13.875 37.094 12.594 1 94.25 167 ARG B N 1
ATOM 3333 C CA . ARG B 1 167 ? 14.188 36.438 13.859 1 94.25 167 ARG B CA 1
ATOM 3334 C C . ARG B 1 167 ? 13.172 35.344 14.18 1 94.25 167 ARG B C 1
ATOM 3336 O O . ARG B 1 167 ? 11.969 35.531 13.977 1 94.25 167 ARG B O 1
ATOM 3343 N N . TYR B 1 168 ? 13.68 34.219 14.609 1 96.62 168 TYR B N 1
ATOM 3344 C CA . TYR B 1 168 ? 12.844 33.062 14.945 1 96.62 168 TYR B CA 1
ATOM 3345 C C . TYR B 1 168 ? 13.047 32.656 16.406 1 96.62 168 TYR B C 1
ATOM 3347 O O . TYR B 1 168 ? 14.172 32.656 16.891 1 96.62 168 TYR B O 1
ATOM 3355 N N . ASN B 1 169 ? 11.945 32.406 17.047 1 96.94 169 ASN B N 1
ATOM 3356 C CA . ASN B 1 169 ? 12 31.797 18.375 1 96.94 169 ASN B CA 1
ATOM 3357 C C . ASN B 1 169 ? 12.062 30.266 18.266 1 96.94 169 ASN B C 1
ATOM 3359 O O . ASN B 1 169 ? 11.07 29.625 17.906 1 96.94 169 ASN B O 1
ATOM 3363 N N . PHE B 1 170 ? 13.18 29.719 18.656 1 97.31 170 PHE B N 1
ATOM 3364 C CA . PHE B 1 170 ? 13.469 28.297 18.438 1 97.31 170 PHE B CA 1
ATOM 3365 C C . PHE B 1 170 ? 12.641 27.422 19.375 1 97.31 170 PHE B C 1
ATOM 3367 O O . PHE B 1 170 ? 12.578 26.203 19.203 1 97.31 170 PHE B O 1
ATOM 3374 N N . ARG B 1 171 ? 11.891 28.031 20.281 1 96.69 171 ARG B N 1
ATOM 3375 C CA . ARG B 1 171 ? 11.055 27.297 21.219 1 96.69 171 ARG B CA 1
ATOM 3376 C C . ARG B 1 171 ? 9.594 27.29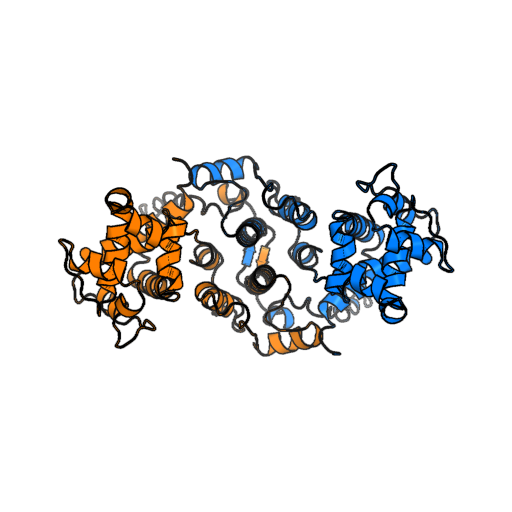7 20.766 1 96.69 171 ARG B C 1
ATOM 3378 O O . ARG B 1 171 ? 8.773 26.547 21.297 1 96.69 171 ARG B O 1
ATOM 3385 N N . ARG B 1 172 ? 9.297 28.094 19.812 1 97.25 172 ARG B N 1
ATOM 3386 C CA . ARG B 1 172 ? 7.93 28.203 19.312 1 97.25 172 ARG B CA 1
ATOM 3387 C C . ARG B 1 172 ? 7.73 27.359 18.062 1 97.25 172 ARG B C 1
ATOM 3389 O O . ARG B 1 172 ? 8.422 27.547 17.062 1 97.25 172 ARG B O 1
ATOM 3396 N N . ILE B 1 173 ? 6.754 26.547 18.125 1 98.25 173 ILE B N 1
ATOM 3397 C CA . ILE B 1 173 ? 6.473 25.656 17 1 98.25 173 ILE B CA 1
ATOM 3398 C C . ILE B 1 173 ? 5.969 26.453 15.805 1 98.25 173 ILE B C 1
ATOM 3400 O O . ILE B 1 173 ? 6.277 26.141 14.656 1 98.25 173 ILE B O 1
ATOM 3404 N N . CYS B 1 174 ? 5.195 27.5 16 1 98.25 174 CYS B N 1
ATOM 3405 C CA . CYS B 1 174 ? 4.719 28.375 14.938 1 98.25 174 CYS B CA 1
ATOM 3406 C C . CYS B 1 174 ? 5.883 28.922 14.117 1 98.25 174 CYS B C 1
ATOM 3408 O O . CYS B 1 174 ? 5.777 29.047 12.898 1 98.25 174 CYS B O 1
ATOM 3410 N N . ASP B 1 175 ? 6.988 29.141 14.789 1 98 175 ASP B N 1
ATOM 3411 C CA . ASP B 1 175 ? 8.148 29.672 14.086 1 98 175 ASP B CA 1
ATOM 3412 C C . ASP B 1 175 ? 8.828 28.609 13.25 1 98 175 ASP B C 1
ATOM 3414 O O . ASP B 1 175 ? 9.375 28.891 12.18 1 98 175 ASP B O 1
ATOM 3418 N N . LEU B 1 176 ? 8.82 27.375 13.742 1 98.56 176 LEU B N 1
ATOM 3419 C CA . LEU B 1 176 ? 9.328 26.281 12.922 1 98.56 176 LEU B CA 1
ATOM 3420 C C . LEU B 1 176 ? 8.539 26.156 11.625 1 98.56 176 LEU B C 1
ATOM 3422 O O . LEU B 1 176 ? 9.117 26.031 10.547 1 98.56 176 LEU B O 1
ATOM 3426 N N . ILE B 1 177 ? 7.211 26.188 11.719 1 98.75 177 ILE B N 1
ATOM 3427 C CA . ILE B 1 177 ? 6.336 26.125 10.555 1 98.75 177 ILE B CA 1
ATOM 3428 C C . ILE B 1 177 ? 6.594 27.312 9.641 1 98.75 177 ILE B C 1
ATOM 3430 O O . ILE B 1 177 ? 6.613 27.172 8.422 1 98.75 177 ILE B O 1
ATOM 3434 N N . ARG B 1 178 ? 6.855 28.453 10.234 1 98.31 178 ARG B N 1
ATOM 3435 C CA . ARG B 1 178 ? 7.172 29.656 9.469 1 98.31 178 ARG B CA 1
ATOM 3436 C C . ARG B 1 178 ? 8.492 29.5 8.719 1 98.31 178 ARG B C 1
ATOM 3438 O O . ARG B 1 178 ? 8.617 29.938 7.57 1 98.31 178 ARG B O 1
ATOM 3445 N N . VAL B 1 179 ? 9.477 28.906 9.367 1 98.38 179 VAL B N 1
ATOM 3446 C CA . VAL B 1 179 ? 10.75 28.656 8.711 1 98.38 179 VAL B CA 1
ATOM 3447 C C . VAL B 1 179 ? 10.523 27.781 7.473 1 98.38 179 VAL B C 1
ATOM 3449 O O . VAL B 1 179 ? 11.039 28.078 6.391 1 98.38 179 VAL B O 1
ATOM 3452 N N . ILE B 1 180 ? 9.758 26.734 7.633 1 98.62 180 ILE B N 1
ATOM 3453 C CA . ILE B 1 180 ? 9.477 25.828 6.527 1 98.62 180 ILE B CA 1
ATOM 3454 C C . ILE B 1 180 ? 8.812 26.594 5.387 1 98.62 180 ILE B C 1
ATOM 3456 O O . ILE B 1 180 ? 9.211 26.469 4.227 1 98.62 180 ILE B O 1
ATOM 3460 N N . ARG B 1 181 ? 7.832 27.438 5.707 1 98.31 181 ARG B N 1
ATOM 3461 C CA . ARG B 1 181 ? 7.152 28.234 4.688 1 98.31 181 ARG B CA 1
ATOM 3462 C C . ARG B 1 181 ? 8.125 29.188 3.998 1 98.31 181 ARG B C 1
ATOM 3464 O O . ARG B 1 181 ? 8.211 29.203 2.768 1 98.31 181 ARG B O 1
ATOM 3471 N N . ASN B 1 182 ? 8.867 29.922 4.742 1 97.19 182 ASN B N 1
ATOM 3472 C CA . ASN B 1 182 ? 9.727 30.969 4.207 1 97.19 182 ASN B CA 1
ATOM 3473 C C . ASN B 1 182 ? 10.844 30.391 3.342 1 97.19 182 ASN B C 1
ATOM 3475 O O . ASN B 1 182 ? 11.102 30.891 2.242 1 97.19 182 ASN B O 1
ATOM 3479 N N . PHE B 1 183 ? 11.43 29.359 3.826 1 97.62 183 PHE B N 1
ATOM 3480 C CA . PHE B 1 183 ? 12.578 28.812 3.109 1 97.62 183 PHE B CA 1
ATOM 3481 C C . PHE B 1 183 ? 12.133 28.016 1.895 1 97.62 183 PHE B C 1
ATOM 3483 O O . PHE B 1 183 ? 12.844 27.938 0.892 1 97.62 183 PHE B O 1
ATOM 3490 N N . SER B 1 184 ? 10.969 27.422 1.989 1 98.06 184 SER B N 1
ATOM 3491 C CA . SER B 1 184 ? 10.445 26.766 0.793 1 98.06 184 SER B CA 1
ATOM 3492 C C . SER B 1 184 ? 10.023 27.797 -0.253 1 98.06 184 SER B C 1
ATOM 3494 O O . SER B 1 184 ? 10.242 27.594 -1.449 1 98.06 184 SER B O 1
ATOM 3496 N N . THR B 1 185 ? 9.422 28.906 0.142 1 96.69 185 THR B N 1
ATOM 3497 C CA . THR B 1 185 ? 8.977 29.969 -0.749 1 96.69 185 THR B CA 1
ATOM 3498 C C . THR B 1 185 ? 10.164 30.656 -1.415 1 96.69 185 THR B C 1
ATOM 3500 O O . THR B 1 185 ? 10.117 30.969 -2.605 1 96.69 185 THR B O 1
ATOM 3503 N N . HIS B 1 186 ? 11.188 30.828 -0.714 1 96.25 186 HIS B N 1
ATOM 3504 C CA . HIS B 1 186 ? 12.359 31.547 -1.204 1 96.25 186 HIS B CA 1
ATOM 3505 C C . HIS B 1 186 ? 13.516 30.594 -1.479 1 96.25 186 HIS B C 1
ATOM 3507 O O . HIS B 1 186 ? 14.688 30.984 -1.362 1 96.25 186 HIS B O 1
ATOM 3513 N N . TYR B 1 187 ? 13.281 29.453 -1.746 1 97.5 187 TYR B N 1
ATOM 3514 C CA . TYR B 1 187 ? 14.281 28.391 -1.897 1 97.5 187 TYR B CA 1
ATOM 3515 C C . TYR B 1 187 ? 15.352 28.797 -2.896 1 97.5 187 TYR B C 1
ATOM 3517 O O . TYR B 1 187 ? 16.547 28.641 -2.629 1 97.5 187 TYR B O 1
ATOM 3525 N N . ASN B 1 188 ? 14.961 29.391 -4.023 1 96.25 188 ASN B N 1
ATOM 3526 C CA . ASN B 1 188 ? 15.883 29.719 -5.105 1 96.25 188 ASN B CA 1
ATOM 3527 C C . ASN B 1 188 ? 16.781 30.891 -4.742 1 96.25 188 ASN B C 1
ATOM 3529 O O . ASN B 1 188 ? 17.797 31.141 -5.406 1 96.25 188 ASN B O 1
ATOM 3533 N N . GLN B 1 189 ? 16.438 31.609 -3.721 1 95.81 189 GLN B N 1
ATOM 3534 C CA . GLN B 1 189 ? 17.219 32.75 -3.275 1 95.81 189 GLN B CA 1
ATOM 3535 C C . GLN B 1 189 ? 18.25 32.344 -2.225 1 95.81 189 GLN B C 1
ATOM 3537 O O . GLN B 1 189 ? 19.109 33.156 -1.852 1 95.81 189 GLN B O 1
ATOM 3542 N N . LEU B 1 190 ? 18.25 31.156 -1.806 1 95.69 190 LEU B N 1
ATOM 3543 C CA . LEU B 1 190 ? 19.156 30.672 -0.766 1 95.69 190 LEU B CA 1
ATOM 3544 C C . LEU B 1 190 ? 20.547 30.375 -1.339 1 95.69 190 LEU B C 1
ATOM 3546 O O . LEU B 1 190 ? 20.672 30.047 -2.516 1 95.69 190 LEU B O 1
ATOM 3550 N N . PRO B 1 191 ? 21.5 30.5 -0.481 1 95.5 191 PRO B N 1
ATOM 3551 C CA . PRO B 1 191 ? 22.828 30.062 -0.922 1 95.5 191 PRO B CA 1
ATOM 3552 C C . PRO B 1 191 ? 22.859 28.609 -1.376 1 95.5 191 PRO B C 1
ATOM 3554 O O . PRO B 1 191 ? 22.125 27.781 -0.829 1 95.5 191 PRO B O 1
ATOM 3557 N N . LYS B 1 192 ? 23.766 28.281 -2.307 1 96.88 192 LYS B N 1
ATOM 3558 C CA . LYS B 1 192 ? 23.812 26.953 -2.92 1 96.88 192 LYS B CA 1
ATOM 3559 C C . LYS B 1 192 ? 24.062 25.875 -1.87 1 96.88 192 LYS B C 1
ATOM 3561 O O . LYS B 1 192 ? 23.484 24.781 -1.947 1 96.88 192 LYS B O 1
ATOM 3566 N N . HIS B 1 193 ? 24.875 26.172 -0.95 1 96.25 193 HIS B N 1
ATOM 3567 C CA . HIS B 1 193 ? 25.203 25.172 0.054 1 96.25 193 HIS B CA 1
ATOM 3568 C C . HIS B 1 193 ? 24.016 24.875 0.963 1 96.25 193 HIS B C 1
ATOM 3570 O O . HIS B 1 193 ? 23.844 23.766 1.452 1 96.25 193 HIS B O 1
ATOM 3576 N N . ILE B 1 194 ? 23.141 25.844 1.158 1 97.19 194 ILE B N 1
ATOM 3577 C CA . ILE B 1 194 ? 21.922 25.656 1.944 1 97.19 194 ILE B CA 1
ATOM 3578 C C . ILE B 1 194 ? 20.891 24.859 1.131 1 97.19 194 ILE B C 1
ATOM 3580 O O . ILE B 1 194 ? 20.219 23.984 1.663 1 97.19 194 ILE B O 1
ATOM 3584 N N . GLN B 1 195 ? 20.797 25.141 -0.153 1 98 195 GLN B N 1
ATOM 3585 C CA . GLN B 1 195 ? 19.922 24.391 -1.04 1 98 195 GLN B CA 1
ATOM 3586 C C . GLN B 1 195 ? 20.281 22.906 -1.046 1 98 195 GLN B C 1
ATOM 3588 O O . GLN B 1 195 ? 19.406 22.047 -0.964 1 98 195 GLN B O 1
ATOM 3593 N N . GLU B 1 196 ? 21.594 22.656 -1.126 1 97.5 196 GLU B N 1
ATOM 3594 C CA . GLU B 1 196 ? 22.078 21.281 -1.141 1 97.5 196 GLU B CA 1
ATOM 3595 C C . GLU B 1 196 ? 21.766 20.578 0.17 1 97.5 196 GLU B C 1
ATOM 3597 O O . GLU B 1 196 ? 21.438 19.391 0.171 1 97.5 196 GLU B O 1
ATOM 3602 N N . LEU B 1 197 ? 21.859 21.344 1.191 1 97.38 197 LEU B N 1
ATOM 3603 C CA . LEU B 1 197 ? 21.594 20.797 2.518 1 97.38 197 LEU B CA 1
ATOM 3604 C C . LEU B 1 197 ? 20.109 20.438 2.664 1 97.38 197 LEU B C 1
ATOM 3606 O O . LEU B 1 197 ? 19.781 19.359 3.168 1 97.38 197 LEU B O 1
ATOM 3610 N N . LEU B 1 198 ? 19.234 21.25 2.23 1 97.75 198 LEU B N 1
ATOM 3611 C CA . LEU B 1 198 ? 17.797 21.109 2.418 1 97.75 198 LEU B CA 1
ATOM 3612 C C . LEU B 1 198 ? 17.219 20.125 1.401 1 97.75 198 LEU B C 1
ATOM 3614 O O . LEU B 1 198 ? 16.188 19.5 1.66 1 97.75 198 LEU B O 1
ATOM 3618 N N . GLY B 1 199 ? 17.859 20.016 0.245 1 97.81 199 GLY B N 1
ATOM 3619 C CA . GLY B 1 199 ? 17.344 19.172 -0.821 1 97.81 199 GLY B CA 1
ATOM 3620 C C . GLY B 1 199 ? 16.422 19.906 -1.771 1 97.81 199 GLY B C 1
ATOM 3621 O O . GLY B 1 199 ? 15.953 21 -1.466 1 97.81 199 GLY B O 1
ATOM 3622 N N . PRO B 1 200 ? 16.156 19.344 -2.918 1 97.19 200 PRO B N 1
ATOM 3623 C CA . PRO B 1 200 ? 15.336 20 -3.932 1 97.19 200 PRO B CA 1
ATOM 3624 C C . PRO B 1 200 ? 13.867 20.109 -3.529 1 97.19 200 PRO B C 1
ATOM 3626 O O . PRO B 1 200 ? 13.336 19.203 -2.889 1 97.19 200 PRO B O 1
ATOM 3629 N N . ILE B 1 201 ? 13.219 21.125 -3.863 1 95.81 201 ILE B N 1
ATOM 3630 C CA . ILE B 1 201 ? 11.789 21.312 -3.633 1 95.81 201 ILE B CA 1
ATOM 3631 C C . ILE B 1 201 ? 10.984 20.531 -4.672 1 95.81 201 ILE B C 1
ATOM 3633 O O . ILE B 1 201 ? 11.375 20.453 -5.836 1 95.81 201 ILE B O 1
ATOM 3637 N N . PRO B 1 202 ? 9.898 19.891 -4.297 1 94.25 202 PRO B N 1
ATOM 3638 C CA . PRO B 1 202 ? 9.273 19.984 -2.975 1 94.25 202 PRO B CA 1
ATOM 3639 C C . PRO B 1 202 ? 9.633 18.797 -2.07 1 94.25 202 PRO B C 1
ATOM 3641 O O . PRO B 1 202 ? 9.797 18.984 -0.86 1 94.25 202 PRO B O 1
ATOM 3644 N N . SER B 1 203 ? 9.883 17.625 -2.59 1 92.38 203 SER B N 1
ATOM 3645 C CA . SER B 1 203 ? 9.953 16.391 -1.818 1 92.38 203 SER B CA 1
ATOM 3646 C C . SER B 1 203 ? 11.273 16.297 -1.057 1 92.38 203 SER B C 1
ATOM 3648 O O . SER B 1 203 ? 11.289 15.906 0.115 1 92.38 203 SER B O 1
ATOM 3650 N N . GLY B 1 204 ? 12.328 16.625 -1.69 1 95.94 204 GLY B N 1
ATOM 3651 C CA . GLY B 1 204 ? 13.617 16.609 -1.007 1 95.94 204 GLY B CA 1
ATOM 3652 C C . GLY B 1 204 ? 13.672 17.578 0.162 1 95.94 204 GLY B C 1
ATOM 3653 O O . GLY B 1 204 ? 14.141 17.219 1.246 1 95.94 204 GLY B O 1
ATOM 3654 N N . PHE B 1 205 ? 13.172 18.797 -0.141 1 98.25 205 PHE B N 1
ATOM 3655 C CA . PHE B 1 205 ? 13.102 19.828 0.888 1 98.25 205 PHE B CA 1
ATOM 3656 C C . PHE B 1 205 ? 12.258 19.359 2.068 1 98.25 205 PHE B C 1
ATOM 3658 O O . PHE B 1 205 ? 12.688 19.438 3.219 1 98.25 205 PHE B O 1
ATOM 3665 N N . TYR B 1 206 ? 11.156 18.812 1.739 1 97.69 206 TYR B N 1
ATOM 3666 C CA . TYR B 1 206 ? 10.266 18.359 2.799 1 97.69 206 TYR B CA 1
ATOM 3667 C C . TYR B 1 206 ? 10.93 17.25 3.617 1 97.69 206 TYR B C 1
ATOM 3669 O O . TYR B 1 206 ? 10.805 17.219 4.844 1 97.69 206 TYR B O 1
ATOM 3677 N N . SER B 1 207 ? 11.609 16.375 2.963 1 97.19 207 SER B N 1
ATOM 3678 C CA . SER B 1 207 ? 12.234 15.227 3.615 1 97.19 207 SER B CA 1
ATOM 3679 C C . SER B 1 207 ? 13.258 15.664 4.656 1 97.19 207 SER B C 1
ATOM 3681 O O . SER B 1 207 ? 13.438 15.008 5.68 1 97.19 207 SER B O 1
ATOM 3683 N N . TYR B 1 208 ? 13.906 16.75 4.441 1 98.12 208 TYR B N 1
ATOM 3684 C CA . TYR B 1 208 ? 14.859 17.297 5.402 1 98.12 208 TYR B CA 1
ATOM 3685 C C . TYR B 1 208 ? 14.188 17.562 6.746 1 98.12 208 TYR B C 1
ATOM 3687 O O . TYR B 1 208 ? 14.68 17.109 7.789 1 98.12 208 TYR B O 1
ATOM 3695 N N . PHE B 1 209 ? 13.07 18.172 6.684 1 98.12 209 PHE B N 1
ATOM 3696 C CA . PHE B 1 209 ? 12.375 18.531 7.918 1 98.12 209 PHE B CA 1
ATOM 3697 C C . PHE B 1 209 ? 11.648 17.328 8.5 1 98.12 209 PHE B C 1
ATOM 3699 O O . PHE B 1 209 ? 11.609 17.156 9.719 1 98.12 209 PHE B O 1
ATOM 3706 N N . ALA B 1 210 ? 11.133 16.5 7.629 1 97.5 210 ALA B N 1
ATOM 3707 C CA . ALA B 1 210 ? 10.391 15.336 8.094 1 97.5 210 ALA B CA 1
ATOM 3708 C C . ALA B 1 210 ? 11.305 14.375 8.859 1 97.5 210 ALA B C 1
ATOM 3710 O O . ALA B 1 210 ? 10.867 13.719 9.805 1 97.5 210 ALA B O 1
ATOM 3711 N N . SER B 1 211 ? 12.523 14.266 8.438 1 97.19 211 SER B N 1
ATOM 3712 C CA . SER B 1 211 ? 13.469 13.375 9.102 1 97.19 211 SER B CA 1
ATOM 3713 C C . SER B 1 211 ? 13.844 13.898 10.484 1 97.19 211 SER B C 1
ATOM 3715 O O . SER B 1 211 ? 14.172 13.117 11.375 1 97.19 211 SER B O 1
ATOM 3717 N N . ARG B 1 212 ? 13.688 15.102 10.688 1 97.19 212 ARG B N 1
ATOM 3718 C CA . ARG B 1 212 ? 14.094 15.734 11.945 1 97.19 212 ARG B CA 1
ATOM 3719 C C . ARG B 1 212 ? 12.891 15.93 12.867 1 97.19 212 ARG B C 1
ATOM 3721 O O . ARG B 1 212 ? 13.039 15.922 14.094 1 97.19 212 ARG B O 1
ATOM 3728 N N . PHE B 1 213 ? 11.773 16.109 12.281 1 97.81 213 PHE B N 1
ATOM 3729 C CA . PHE B 1 213 ? 10.523 16.281 13.016 1 97.81 213 PHE B CA 1
ATOM 3730 C C . PHE B 1 213 ? 9.445 15.359 12.469 1 97.81 213 PHE B C 1
ATOM 3732 O O . PHE B 1 213 ? 8.438 15.82 11.922 1 97.81 213 PHE B O 1
ATOM 3739 N N . PRO B 1 214 ? 9.531 14.102 12.719 1 97 214 PRO B N 1
ATOM 3740 C CA . PRO B 1 214 ? 8.672 13.117 12.062 1 97 214 PRO B CA 1
ATOM 3741 C C . PRO B 1 214 ? 7.203 13.258 12.453 1 97 214 PRO B C 1
ATOM 3743 O O . PRO B 1 214 ? 6.312 12.891 11.68 1 97 214 PRO B O 1
ATOM 3746 N N . ASN B 1 215 ? 6.941 13.883 13.617 1 97.5 215 ASN B N 1
ATOM 3747 C CA . ASN B 1 215 ? 5.562 13.945 14.086 1 97.5 215 ASN B CA 1
ATOM 3748 C C . ASN B 1 215 ? 4.926 15.297 13.766 1 97.5 215 ASN B C 1
ATOM 3750 O O . ASN B 1 215 ? 3.729 15.492 13.984 1 97.5 215 ASN B O 1
ATOM 3754 N N . LEU B 1 216 ? 5.668 16.156 13.258 1 98.31 216 LEU B N 1
ATOM 3755 C CA . LEU B 1 216 ? 5.195 17.516 13.102 1 98.31 216 LEU B CA 1
ATOM 3756 C C . LEU B 1 216 ? 3.973 17.578 12.188 1 98.31 216 LEU B C 1
ATOM 3758 O O . LEU B 1 216 ? 2.934 18.109 12.57 1 98.31 216 LEU B O 1
ATOM 3762 N N . LEU B 1 217 ? 4.059 17 11.031 1 98.5 217 LEU B N 1
ATOM 3763 C CA . LEU B 1 217 ? 2.973 17.078 10.062 1 98.5 217 LEU B CA 1
ATOM 3764 C C . LEU B 1 217 ? 1.684 16.5 10.648 1 98.5 217 LEU B C 1
ATOM 3766 O O . LEU B 1 217 ? 0.624 17.125 10.547 1 98.5 217 LEU B O 1
ATOM 3770 N N . LEU B 1 218 ? 1.801 15.367 11.211 1 98.5 218 LEU B N 1
ATOM 3771 C CA . LEU B 1 218 ? 0.623 14.68 11.734 1 98.5 218 LEU B CA 1
ATOM 3772 C C . LEU B 1 218 ? -0.043 15.5 12.836 1 98.5 218 LEU B C 1
ATOM 3774 O O . LEU B 1 218 ? -1.268 15.648 12.852 1 98.5 218 LEU B O 1
ATOM 3778 N N . GLU B 1 219 ? 0.74 16.016 13.766 1 98.5 219 GLU B N 1
ATOM 3779 C CA . GLU B 1 219 ? 0.199 16.812 14.867 1 98.5 219 GLU B CA 1
ATOM 3780 C C . GLU B 1 219 ? -0.457 18.094 14.367 1 98.5 219 GLU B C 1
ATOM 3782 O O . GLU B 1 219 ? -1.534 18.469 14.836 1 98.5 219 GLU B O 1
ATOM 3787 N N . VAL B 1 220 ? 0.191 18.719 13.438 1 98.75 220 VAL B N 1
ATOM 3788 C CA . VAL B 1 220 ? -0.384 19.922 12.859 1 98.75 220 VAL B CA 1
ATOM 3789 C C . VAL B 1 220 ? -1.687 19.594 12.141 1 98.75 220 VAL B C 1
ATOM 3791 O O . VAL B 1 220 ? -2.678 20.312 12.266 1 98.75 220 VAL B O 1
ATOM 3794 N N . TYR B 1 221 ? -1.677 18.547 11.383 1 98.56 221 TYR B N 1
ATOM 3795 C CA . TYR B 1 221 ? -2.857 18.094 10.656 1 98.56 221 TYR B CA 1
ATOM 3796 C C . TYR B 1 221 ? -4.035 17.891 11.602 1 98.56 221 TYR B C 1
ATOM 3798 O O . TYR B 1 221 ? -5.145 18.359 11.328 1 98.56 221 TYR B O 1
ATOM 3806 N N . LYS B 1 222 ? -3.82 17.219 12.711 1 98.06 222 LYS B N 1
ATOM 3807 C CA . LYS B 1 222 ? -4.891 16.938 13.664 1 98.06 222 LYS B CA 1
ATOM 3808 C C . LYS B 1 222 ? -5.488 18.234 14.219 1 98.06 222 LYS B C 1
ATOM 3810 O O . LYS B 1 222 ? -6.707 18.359 14.328 1 98.06 222 LYS B O 1
ATOM 3815 N N . ILE B 1 223 ? -4.652 19.109 14.492 1 98.5 223 ILE B N 1
ATOM 3816 C CA . ILE B 1 223 ? -5.082 20.375 15.062 1 98.5 223 ILE B CA 1
ATOM 3817 C C . ILE B 1 223 ? -5.867 21.172 14.023 1 98.5 223 ILE B C 1
ATOM 3819 O O . ILE B 1 223 ? -6.945 21.688 14.312 1 98.5 223 ILE B O 1
ATOM 3823 N N . VAL B 1 224 ? -5.344 21.234 12.852 1 98.19 224 VAL B N 1
ATOM 3824 C CA . VAL B 1 224 ? -6.008 21.969 11.773 1 98.19 224 VAL B CA 1
ATOM 3825 C C . VAL B 1 224 ? -7.355 21.312 11.469 1 98.19 224 VAL B C 1
ATOM 3827 O O . VAL B 1 224 ? -8.352 22.016 11.242 1 98.19 224 VAL B O 1
ATOM 3830 N N . TYR B 1 225 ? -7.332 20.031 11.445 1 96.88 225 TYR B N 1
ATOM 3831 C CA . TYR B 1 225 ? -8.586 19.344 11.195 1 96.88 225 TYR B CA 1
ATOM 3832 C C . TYR B 1 225 ? -9.625 19.672 12.266 1 96.88 225 TYR B C 1
ATOM 3834 O O . TYR B 1 225 ? -10.805 19.828 11.961 1 96.88 225 TYR B O 1
ATOM 3842 N N . GLN B 1 226 ? -9.211 19.797 13.438 1 96.62 226 GLN B N 1
ATOM 3843 C CA . GLN B 1 226 ? -10.102 20.078 14.555 1 96.62 226 GLN B CA 1
ATOM 3844 C C . GLN B 1 226 ? -10.625 21.516 14.5 1 96.62 226 GLN B C 1
ATOM 3846 O O . GLN B 1 226 ? -11.82 21.75 14.672 1 96.62 226 GLN B O 1
ATOM 3851 N N . TYR B 1 227 ? -9.773 22.453 14.109 1 97 227 TYR B N 1
ATOM 3852 C CA . TYR B 1 227 ? -10.133 23.844 14.328 1 97 227 TYR B CA 1
ATOM 3853 C C . TYR B 1 227 ? -10.43 24.547 13.008 1 97 227 TYR B C 1
ATOM 3855 O O . TYR B 1 227 ? -11.094 25.578 12.977 1 97 227 TYR B O 1
ATOM 3863 N N . CYS B 1 228 ? -9.945 23.953 11.891 1 97 228 CYS B N 1
ATOM 3864 C CA . CYS B 1 228 ? -9.992 24.734 10.664 1 97 228 CYS B CA 1
ATOM 3865 C C . CYS B 1 228 ? -10.703 23.969 9.555 1 97 228 CYS B C 1
ATOM 3867 O O . CYS B 1 228 ? -10.797 24.453 8.422 1 97 228 CYS B O 1
ATOM 3869 N N . ARG B 1 229 ? -11.219 22.812 9.766 1 94.62 229 ARG B N 1
ATOM 3870 C CA . ARG B 1 229 ? -11.734 21.969 8.695 1 94.62 229 ARG B CA 1
ATOM 3871 C C . ARG B 1 229 ? -12.922 22.625 8 1 94.62 229 ARG B C 1
ATOM 3873 O O . ARG B 1 229 ? -13.211 22.328 6.84 1 94.62 229 ARG B O 1
ATOM 3880 N N . GLU B 1 230 ? -13.648 23.562 8.688 1 95.44 230 GLU B N 1
ATOM 3881 C CA . GLU B 1 230 ? -14.82 24.219 8.109 1 95.44 230 GLU B CA 1
ATOM 3882 C C . GLU B 1 230 ? -14.445 25.562 7.48 1 95.44 230 GLU B C 1
ATOM 3884 O O . GLU B 1 230 ? -15.281 26.219 6.867 1 95.44 230 GLU B O 1
ATOM 3889 N N . GLU B 1 231 ? -13.227 25.922 7.633 1 96.62 231 GLU B N 1
ATOM 3890 C CA . GLU B 1 231 ? -12.773 27.188 7.07 1 96.62 231 GLU B CA 1
ATOM 3891 C C . GLU B 1 231 ? -12.555 27.078 5.566 1 96.62 231 GLU B C 1
ATOM 3893 O O . GLU B 1 231 ? -12.211 26 5.059 1 96.62 231 GLU B O 1
ATOM 3898 N N . VAL B 1 232 ? -12.609 28.203 4.891 1 95.69 232 VAL B N 1
ATOM 3899 C CA . VAL B 1 232 ? -12.547 28.266 3.434 1 95.69 232 VAL B CA 1
ATOM 3900 C C . VAL B 1 232 ? -11.172 27.797 2.951 1 95.69 232 VAL B C 1
ATOM 3902 O O . VAL B 1 232 ? -11.07 27.016 2.004 1 95.69 232 VAL B O 1
ATOM 3905 N N . TRP B 1 233 ? -10.125 28.25 3.59 1 94.81 233 TRP B N 1
ATOM 3906 C CA . TRP B 1 233 ? -8.789 27.906 3.107 1 94.81 233 TRP B CA 1
ATOM 3907 C C . TRP B 1 233 ? -8.57 26.406 3.123 1 94.81 233 TRP B C 1
ATOM 3909 O O . TRP B 1 233 ? -7.945 25.844 2.213 1 94.81 233 TRP B O 1
ATOM 3919 N N . TYR B 1 234 ? -9.078 25.719 4.176 1 96.38 234 TYR B N 1
ATOM 3920 C CA . TYR B 1 234 ? -8.867 24.266 4.281 1 96.38 234 TYR B CA 1
ATOM 3921 C C . TYR B 1 234 ? -9.695 23.531 3.24 1 96.38 234 TYR B C 1
ATOM 3923 O O . TYR B 1 234 ? -9.211 22.578 2.617 1 96.38 234 TYR B O 1
ATOM 3931 N N . LYS B 1 235 ? -10.891 23.953 3.031 1 93.19 235 LYS B N 1
ATOM 3932 C CA . LYS B 1 235 ? -11.734 23.359 1.998 1 93.19 235 LYS B CA 1
ATOM 3933 C C . LYS B 1 235 ? -11.109 23.516 0.617 1 93.19 235 LYS B C 1
ATOM 3935 O O . LYS B 1 235 ? -11.133 22.594 -0.194 1 93.19 235 LYS B O 1
ATOM 3940 N N . ASN B 1 236 ? -10.523 24.672 0.423 1 92.12 236 ASN B N 1
ATOM 3941 C CA . ASN B 1 236 ? -9.82 24.906 -0.834 1 92.12 236 ASN B CA 1
ATOM 3942 C C . ASN B 1 236 ? -8.602 24 -0.977 1 92.12 236 ASN B C 1
ATOM 3944 O O . ASN B 1 236 ? -8.328 23.5 -2.066 1 92.12 236 ASN B O 1
ATOM 3948 N N . PHE B 1 237 ? -7.891 23.859 0.108 1 93.62 237 PHE B N 1
ATOM 3949 C CA . PHE B 1 237 ? -6.738 22.969 0.109 1 93.62 237 PHE B CA 1
ATOM 3950 C C . PHE B 1 237 ? -7.141 21.547 -0.286 1 93.62 237 PHE B C 1
ATOM 3952 O O . PHE B 1 237 ? -6.535 20.953 -1.174 1 93.62 237 PHE B O 1
ATOM 3959 N N . VAL B 1 238 ? -8.195 21.047 0.314 1 89.19 238 VAL B N 1
ATOM 3960 C CA . VAL B 1 238 ? -8.695 19.703 0.06 1 89.19 238 VAL B CA 1
ATOM 3961 C C . VAL B 1 238 ? -9.164 19.594 -1.388 1 89.19 238 VAL B C 1
ATOM 3963 O O . VAL B 1 238 ? -8.883 18.594 -2.062 1 89.19 238 VAL B O 1
ATOM 3966 N N . GLU B 1 239 ? -9.766 20.641 -1.816 1 83.81 239 GLU B N 1
ATOM 3967 C CA . GLU B 1 239 ? -10.242 20.656 -3.195 1 83.81 239 GLU B CA 1
ATOM 3968 C C . GLU B 1 239 ? -9.086 20.641 -4.184 1 83.81 239 GLU B C 1
ATOM 3970 O O . GLU B 1 239 ? -9.148 19.984 -5.223 1 83.81 239 GLU B O 1
ATOM 3975 N N . SER B 1 240 ? -8.086 21.469 -3.834 1 83 240 SER B N 1
ATOM 3976 C CA . SER B 1 240 ? -6.906 21.516 -4.688 1 83 240 SER B CA 1
ATOM 3977 C C . SER B 1 240 ? -6.227 20.141 -4.762 1 83 240 SER B C 1
ATOM 3979 O O . SER B 1 240 ? -5.68 19.781 -5.801 1 83 240 SER B O 1
ATOM 3981 N N . MET B 1 241 ? -6.207 19.516 -3.676 1 79.94 241 MET B N 1
ATOM 3982 C CA . MET B 1 241 ? -5.609 18.188 -3.633 1 79.94 241 MET B CA 1
ATOM 3983 C C . MET B 1 241 ? -6.391 17.203 -4.508 1 79.94 241 MET B C 1
ATOM 3985 O O . MET B 1 241 ? -5.805 16.328 -5.133 1 79.94 241 MET B O 1
ATOM 3989 N N . LYS B 1 242 ? -7.578 17.641 -4.516 1 68.94 242 LYS B N 1
ATOM 3990 C CA . LYS B 1 242 ? -8.438 16.812 -5.348 1 68.94 242 LYS B CA 1
ATOM 3991 C C . LYS B 1 242 ? -8.242 17.125 -6.828 1 68.94 242 LYS B C 1
ATOM 3993 O O . LYS B 1 242 ? -8.305 16.219 -7.672 1 68.94 242 LYS B O 1
ATOM 3998 N N . LYS B 1 243 ? -8.023 18.672 -7.227 1 60.19 243 LYS B N 1
ATOM 3999 C CA . LYS B 1 243 ? -7.988 19.203 -8.586 1 60.19 243 LYS B CA 1
ATOM 4000 C C . LYS B 1 243 ? -6.582 19.109 -9.172 1 60.19 243 LYS B C 1
ATOM 4002 O O . LYS B 1 243 ? -6.414 18.922 -10.383 1 60.19 243 LYS B O 1
ATOM 4007 N N . THR B 1 244 ? -5.488 19.984 -8.719 1 46.91 244 THR B N 1
ATOM 4008 C CA . THR B 1 244 ? -4.203 20.438 -9.25 1 46.91 244 THR B CA 1
ATOM 4009 C C . THR B 1 244 ? -3.51 19.297 -10 1 46.91 244 THR B C 1
ATOM 4011 O O . THR B 1 244 ? -2.363 19.453 -10.438 1 46.91 244 THR B O 1
ATOM 4014 N N . ASN B 1 245 ? -3.482 18.266 -10.445 1 36.38 245 ASN B N 1
ATOM 4015 C CA . ASN B 1 245 ? -2.326 17.891 -11.258 1 36.38 245 ASN B CA 1
ATOM 4016 C C . ASN B 1 245 ? -2.365 18.562 -12.625 1 36.38 245 ASN B C 1
ATOM 4018 O O . ASN B 1 245 ? -2.133 17.906 -13.648 1 36.38 245 ASN B O 1
ATOM 4022 N N . ASP B 1 246 ? -3.094 19.578 -13.062 1 30.8 246 ASP B N 1
ATOM 4023 C CA . ASP B 1 246 ? -3.107 20.141 -14.414 1 30.8 246 ASP B CA 1
ATOM 4024 C C . ASP B 1 246 ? -1.771 20.797 -14.75 1 30.8 246 ASP B C 1
ATOM 4026 O O . ASP B 1 246 ? -1.384 20.859 -15.922 1 30.8 246 ASP B O 1
ATOM 4030 N N . ARG B 1 247 ? -1.282 22.047 -14.078 1 29.95 247 ARG B N 1
ATOM 4031 C CA . ARG B 1 247 ? -0.45 23.062 -14.711 1 29.95 247 ARG B CA 1
ATOM 4032 C C . ARG B 1 247 ? 0.972 22.547 -14.922 1 29.95 247 ARG B C 1
ATOM 4034 O O . ARG B 1 247 ? 1.833 23.281 -15.414 1 29.95 247 ARG B O 1
ATOM 4041 N N . SER B 1 248 ? 1.66 21.641 -14.219 1 22.31 248 SER B N 1
ATOM 4042 C CA . SER B 1 248 ? 2.98 21.656 -14.844 1 22.31 248 SER B CA 1
ATOM 4043 C C . SER B 1 248 ? 2.963 20.938 -16.188 1 22.31 248 SER B C 1
ATOM 4045 O O . SER B 1 248 ? 2.281 19.938 -16.359 1 22.31 248 SER B O 1
#

Radius of gyration: 27.13 Å; Cα contacts (8 Å, |Δi|>4): 592; chains: 2; bounding box: 69×78×53 Å

Foldseek 3Di:
DPPPPPVVVPPPLQFFLLPDDPVVNVVDDDDDDDALQVVLQVVLCVVQVGAGQQGDPVRNVVSLCVLHGHNVSPVLAVQNCVQSSQSSGSDSVSHDDPVCNSLGCVNDALQLLLVVLLLLLVVLVVDDCPDPLQVQLQPDQFPAPPQFLCRLADPVVVVVQVPDPDDADRNGRSRVSVCSNVCLVCVVVDDPVVNVQCDDPDRSNSVRVCVSGVCNSVSSVVSCCVPPCPPPSNSVSSSCSSPPPPDD/DPPPPPPPVPPCLQFFLLPDDPVVNVVDDDDDDDALQVVLQVVLCVVQVGAGQQGDPVRNVVSLCVLHGHNVSPVLAVQNCVQSSQSSGSDSVSHDDPVCNSLGCVNDALQLLLVVLLLLLVVLVVDDCPDPLQVQLQPDDFPAPPQFLCRLADPVVVVVQVPDPDDADRNGRSRVSVCSNVCLVCVVVDDPVVNVQCDDPDRSNSVRVCVSGVCNSVSNVVSCCVPPCPPPSNSVSSSCSSPPPPDD

InterPro domains:
  IPR000719 Protein kinase domain [PF00069] (11-106)
  IPR000719 Protein kinase domain [PS50011] (1-107)
  IPR010513 KEN domain [PF06479] (113-237)
  IPR010513 KEN domain [PS51392] (110-240)
  IPR011009 Protein kinase-like domain superfamily [SSF56112] (12-124)
  IPR038357 KEN domain superfamily [G3DSA:1.20.1440.180] (111-247)
  IPR045133 Serine/threonine-protein kinase/endoribonuclease IRE1/2-like [PTHR13954] (8-240)

Organism: Amborella trichopoda (NCBI:txid13333)

pLDDT: mean 87.6, std 18.47, range [22.31, 98.75]